Protein AF-0000000074110164 (afdb_homodimer)

InterPro domains:
  IPR001295 Dihydroorotate dehydrogenase, conserved site [PS00912] (297-317)
  IPR005720 Dihydroorotate dehydrogenase, catalytic [PF01180] (5-339)
  IPR013785 Aldolase-type TIM barrel [G3DSA:3.20.20.70] (11-340)
  IPR023359 Dihydroorotate dehydrogenase A, chain A, domain 2 [G3DSA:2.30.26.10] (53-265)
  IPR050074 Dihydroorotate dehydrogenase [PTHR48109] (4-338)

Secondary structure (DSSP, 8-state):
--EEETTEEESSSEEEPSSGGG-SHHHHHHHHH-TT-S-EEPPPB-SS-----TTTS-EEEBSSSSEEEE---S-SS-HHHHHHHHHHHHHH-TT----EEEEE--PPP-TTS-HHHHHHHHHHHHHHHHHHHTT---SSTTSPB-EEEEEE---TTSTTS--GGGSGGGGHHHHHHHHHHHHH-TT-EEEEEEPPP-SHHHHHHHHHHHHHT--SSS--S--EEEE---EEEE--BGGGB----PPPSSTT--BSSTTS-EEEEEGGGHHHHHHHHHHHHHHHHH-S-HHHHT-EEEEES---SHHHHHHHHHHT-SEEEESHHHHHH-TTHHHHHTTT-/--EEETTEEESSSEEEPSSGGG-SHHHHHHHHH-TT-SBEEPPPB-SS-----TTTS-EEEBSSSSEEEE---S-SS-HHHHHHHHHHHHHH-TT----EEEEE--PPP-TTS-HHHHHHHHHHHHHHHHHHHTT---SSTTSPB-EEEEEE---TTSTTS--GGGSGGGGHHHHHHHHHHHHH-TT-EEEEEEPPP-SHHHHHHHHHHHHHT--SSS--S--EEEE---EEEE--BGGGB----PPPSSTT--BSSTTS-EEEEEGGGHHHHHHHHHHHHHHHHH-S-HHHHT-EEEEES---SHHHHHHHHHHT-SEEEESHHHHHH-TTHHHHHTTT-

Foldseek 3Di:
DWFDQQQATFPFLEEADQDPQQAALVSVLVRLPDPLGRAYEHWAAFQQADPDDLLFWDKFAFPPFLKMWTRHDTHRDHLVRVLVSLLVSCVVPVPDLRAYEYHYEFDDQDPVRCRRLVRLLVNVVVVVVSCVVSVQQDPDSNHHHHYAYEYEQQRLNPPPDGRCLQPLVSCVSVQVSLLVVCVVGVSHAYAYEEAQDDDLVSLVSNLVSQVVQQDPDHARSHRAYEDHWFAWPDWDWPVGTDDDPRDAPDPPRTTRGNVRIGGMFAQVCLVSLLVVLLSQQVCQCPDPDVNSVRHFYEGETRLQFLVSQVSSVVSRHSHYHYYSNCVVPNSVCSVGNRPPD/DWFDQQQATFPFLEEADQDPQQAALVSVLVRLPDPLGRAYEHWAAFQQADPDDLQFWDKFAFPPFLKMWTRHDTHRDHLVRVLVSLLVSCVVPVPDLRAYEYEYEFDDQDPVRCRRLVRLLVNVVVVVVSCVVSVQQDPDSNHHHHYAYEYEQQRVNPPPDGRCLQPLVSCVSVQVSLLVVCVVGVSHAYAYEEAQDDDLVSLVSNLVSQVVQQDPDHARSHRAYEDHWFAWPDWDWPVGTDDDPRDAPDPPRTTRGNVRIGGMFAQVCLVSLLVVLLSQQVCQCPDPDVNSVRHFYEGETRLQFLVSQVSSVVSRHSHYHYYSNCVVPNSVCSVGNRPPD

Sequence (682 aa):
MVTSIRGLRFSVPLLNSSCPWASDLGNLRELYASPFTGGVTTRTATLGGFPDDSQIHQVAFSSASTTSLNSYGYSPYPLTQYLQWAKELISKDPSSIKPIIISITFDPPGVNGDETQRSLDLLLQSIQALRQELGDICTDTNDPVRIAVEINTSCPNIIDEPPPAYEPAAMRPLLAVIARYVTNDPSLVVGLKLPPYIHSKQFTDLIEELARHSPSDGLHPIAFLTCTNTLGSSVLFQDQIIPSSFGKPSEDFDFAVPTVYGGLAGDAIHPLSLGNVHRFSSLLKAHSDIKLRNIAVIGVGGVTSNEAALRMIRAGATLVECATVIGAKGVGVFEELSKGFMVTSIRGLRFSVPLLNSSCPWASDLGNLRELYASPFTGGVTTRTATLGGFPDDSQIHQVAFSSASTTSLNSYGYSPYPLTQYLQWAKELISKDPSSIKPIIISITFDPPGVNGDETQRSLDLLLQSIQALRQELGDICTDTNDPVRIAVEINTSCPNIIDEPPPAYEPAAMRPLLAVIARYVTNDPSLVVGLKLPPYIHSKQFTDLIEELARHSPSDGLHPIAFLTCTNTLGSSVLFQDQIIPSSFGKPSEDFDFAVPTVYGGLAGDAIHPLSLGNVHRFSSLLKAHSDIKLRNIAVIGVGGVTSNEAALRMIRAGATLVECATVIGAKGVGVFEELSKGF

Structure (mmCIF, N/CA/C/O backbone):
data_AF-0000000074110164-model_v1
#
loop_
_entity.id
_entity.type
_entity.pdbx_description
1 polymer 'Dihydroorotate oxidase'
#
loop_
_atom_site.group_PDB
_atom_site.id
_atom_site.type_symbol
_atom_site.label_atom_id
_atom_site.label_alt_id
_atom_site.label_comp_id
_atom_site.label_asym_id
_atom_site.label_entity_id
_atom_site.label_seq_id
_atom_site.pdbx_PDB_ins_code
_atom_site.Cartn_x
_atom_site.Cartn_y
_atom_site.Cartn_z
_atom_site.occupancy
_atom_site.B_iso_or_equiv
_atom_site.auth_seq_id
_atom_site.auth_comp_id
_atom_site.auth_asym_id
_atom_site.auth_atom_id
_atom_site.pdbx_PDB_model_num
ATOM 1 N N . MET A 1 1 ? 14.398 22.281 21.234 1 58.75 1 MET A N 1
ATOM 2 C CA . MET A 1 1 ? 14.531 23.234 20.125 1 58.75 1 MET A CA 1
ATOM 3 C C . MET A 1 1 ? 13.203 23.391 19.391 1 58.75 1 MET A C 1
ATOM 5 O O . MET A 1 1 ? 12.461 22.422 19.219 1 58.75 1 MET A O 1
ATOM 9 N N . VAL A 1 2 ? 12.797 24.609 19.156 1 76.19 2 VAL A N 1
ATOM 10 C CA . VAL A 1 2 ? 11.555 24.984 18.5 1 76.19 2 VAL A CA 1
ATOM 11 C C . VAL A 1 2 ? 11.625 24.625 17.016 1 76.19 2 VAL A C 1
ATOM 13 O O . VAL A 1 2 ? 12.617 24.906 16.344 1 76.19 2 VAL A O 1
ATOM 16 N N . THR A 1 3 ? 10.68 23.766 16.578 1 92.94 3 THR A N 1
ATOM 17 C CA . THR A 1 3 ? 10.547 23.422 15.164 1 92.94 3 THR A CA 1
ATOM 18 C C . THR A 1 3 ? 9.547 24.344 14.477 1 92.94 3 THR A C 1
ATOM 20 O O . THR A 1 3 ? 8.5 24.672 15.039 1 92.94 3 THR A O 1
ATOM 23 N N . SER A 1 4 ? 9.898 24.828 13.328 1 96.38 4 SER A N 1
ATOM 24 C CA . SER A 1 4 ? 9.023 25.781 12.664 1 96.38 4 SER A CA 1
ATOM 25 C C . SER A 1 4 ? 8.766 25.391 11.211 1 96.38 4 SER A C 1
ATOM 27 O O . SER A 1 4 ? 9.602 24.734 10.586 1 96.38 4 SER A O 1
ATOM 29 N N . ILE A 1 5 ? 7.625 25.656 10.688 1 97.06 5 ILE A N 1
ATOM 30 C CA . ILE A 1 5 ? 7.25 25.688 9.281 1 97.06 5 ILE A CA 1
ATOM 31 C C . ILE A 1 5 ? 6.684 27.062 8.93 1 97.06 5 ILE A C 1
ATOM 33 O O . ILE A 1 5 ? 5.559 27.391 9.312 1 97.06 5 ILE A O 1
ATOM 37 N N . ARG A 1 6 ? 7.52 27.828 8.227 1 94.75 6 ARG A N 1
ATOM 38 C CA . ARG A 1 6 ? 7.195 29.219 8.008 1 94.75 6 ARG A CA 1
ATOM 39 C C . ARG A 1 6 ? 6.844 29.922 9.32 1 94.75 6 ARG A C 1
ATOM 41 O O . ARG A 1 6 ? 7.629 29.891 10.273 1 94.75 6 ARG A O 1
ATOM 48 N N . GLY A 1 7 ? 5.809 30.562 9.469 1 95 7 GLY A N 1
ATOM 49 C CA . GLY A 1 7 ? 5.453 31.328 10.656 1 95 7 GLY A CA 1
ATOM 50 C C . GLY A 1 7 ? 4.922 30.453 11.789 1 95 7 GLY A C 1
ATOM 51 O O . GLY A 1 7 ? 4.734 30.938 12.906 1 95 7 GLY A O 1
ATOM 52 N N . LEU A 1 8 ? 4.688 29.188 11.578 1 97.5 8 LEU A N 1
ATOM 53 C CA . LEU A 1 8 ? 4.238 28.266 12.625 1 97.5 8 LEU A CA 1
ATOM 54 C C . LEU A 1 8 ? 5.398 27.859 13.531 1 97.5 8 LEU A C 1
ATOM 56 O O . LEU A 1 8 ? 6.488 27.547 13.047 1 97.5 8 LEU A O 1
ATOM 60 N N . ARG A 1 9 ? 5.168 27.859 14.836 1 97.25 9 ARG A N 1
ATOM 61 C CA . ARG A 1 9 ? 6.164 27.453 15.82 1 97.25 9 ARG A CA 1
ATOM 62 C C . ARG A 1 9 ? 5.625 26.344 16.719 1 97.25 9 ARG A C 1
ATOM 64 O O . ARG A 1 9 ? 4.547 26.484 17.297 1 97.25 9 ARG A O 1
ATOM 71 N N . PHE A 1 10 ? 6.375 25.266 16.812 1 97.5 10 PHE A N 1
ATOM 72 C CA . PHE A 1 10 ? 5.965 24.094 17.578 1 97.5 10 PHE A CA 1
ATOM 73 C C . PHE A 1 10 ? 6.906 23.875 18.75 1 97.5 10 PHE A C 1
ATOM 75 O O . PHE A 1 10 ? 8.109 23.688 18.562 1 97.5 10 PHE A O 1
ATOM 82 N N . SER A 1 11 ? 6.387 23.844 19.969 1 96.12 11 SER A N 1
ATOM 83 C CA . SER A 1 11 ? 7.195 23.625 21.172 1 96.12 11 SER A CA 1
ATOM 84 C C . SER A 1 11 ? 7.828 22.234 21.172 1 96.12 11 SER A C 1
ATOM 86 O O . SER A 1 11 ? 8.914 22.047 21.734 1 96.12 11 SER A O 1
ATOM 88 N N . VAL A 1 12 ? 7.086 21.297 20.688 1 97 12 VAL A N 1
ATOM 89 C CA . VAL A 1 12 ? 7.551 19.938 20.438 1 97 12 VAL A CA 1
ATOM 90 C C . VAL A 1 12 ? 7.133 19.5 19.031 1 97 12 VAL A C 1
ATOM 92 O O . VAL A 1 12 ? 6.043 19.844 18.562 1 97 12 VAL A O 1
ATOM 95 N N . PRO A 1 13 ? 7.941 18.781 18.297 1 98.06 13 PRO A N 1
ATOM 96 C CA . PRO A 1 13 ? 7.621 18.406 16.922 1 98.06 13 PRO A CA 1
ATOM 97 C C . PRO A 1 13 ? 6.652 17.234 16.844 1 98.06 13 PRO A C 1
ATOM 99 O O . PRO A 1 13 ? 6.863 16.297 16.062 1 98.06 13 PRO A O 1
ATOM 102 N N . LEU A 1 14 ? 5.656 17.312 17.641 1 98.44 14 LEU A N 1
ATOM 103 C CA . LEU A 1 14 ? 4.711 16.203 17.766 1 98.44 14 LEU A CA 1
ATOM 104 C C . LEU A 1 14 ? 3.283 16.734 17.906 1 98.44 14 LEU A C 1
ATOM 106 O O . LEU A 1 14 ? 3.029 17.641 18.688 1 98.44 14 LEU A O 1
ATOM 110 N N . LEU A 1 15 ? 2.406 16.234 17.125 1 98.56 15 LEU A N 1
ATOM 111 C CA . LEU A 1 15 ? 0.987 16.562 17.25 1 98.56 15 LEU A CA 1
ATOM 112 C C . LEU A 1 15 ? 0.128 15.445 16.656 1 98.56 15 LEU A C 1
ATOM 114 O O . LEU A 1 15 ? 0.653 14.438 16.172 1 98.56 15 LEU A O 1
ATOM 118 N N . ASN A 1 16 ? -1.22 15.531 16.828 1 98.88 16 ASN A N 1
ATOM 119 C CA . ASN A 1 16 ? -2.135 14.57 16.234 1 98.88 16 ASN A CA 1
ATOM 120 C C . ASN A 1 16 ? -2.303 14.828 14.734 1 98.88 16 ASN A C 1
ATOM 122 O O . ASN A 1 16 ? -2.186 15.969 14.273 1 98.88 16 ASN A O 1
ATOM 126 N N . SER A 1 17 ? -2.529 13.734 13.961 1 98.69 17 SER A N 1
ATOM 127 C CA . SER A 1 17 ? -2.99 13.875 12.578 1 98.69 17 SER A CA 1
ATOM 128 C C . SER A 1 17 ? -4.5 14.086 12.523 1 98.69 17 SER A C 1
ATOM 130 O O . SER A 1 17 ? -5.191 13.945 13.531 1 98.69 17 SER A O 1
ATOM 132 N N . SER A 1 18 ? -4.977 14.531 11.367 1 98.12 18 SER A N 1
ATOM 133 C CA . SER A 1 18 ? -6.418 14.484 11.156 1 98.12 18 SER A CA 1
ATOM 134 C C . SER A 1 18 ? -6.969 13.086 11.391 1 98.12 18 SER A C 1
ATOM 136 O O . SER A 1 18 ? -6.539 12.125 10.742 1 98.12 18 SER A O 1
ATOM 138 N N . CYS A 1 19 ? -7.906 12.953 12.336 1 97.56 19 CYS A N 1
ATOM 139 C CA . CYS A 1 19 ? -8.406 11.633 12.695 1 97.56 19 CYS A CA 1
ATOM 140 C C . CYS A 1 19 ? -9.695 11.742 13.508 1 97.56 19 CYS A C 1
ATOM 142 O O . CYS A 1 19 ? -10.07 12.828 13.945 1 97.56 19 CYS A O 1
ATOM 144 N N . PRO A 1 20 ? -10.383 10.609 13.727 1 95.62 20 PRO A N 1
ATOM 145 C CA . PRO A 1 20 ? -11.648 10.633 14.461 1 95.62 20 PRO A CA 1
ATOM 146 C C . PRO A 1 20 ? -11.477 11 15.93 1 95.62 20 PRO A C 1
ATOM 148 O O . PRO A 1 20 ? -12.438 11.406 16.594 1 95.62 20 PRO A O 1
ATOM 151 N N . TRP A 1 21 ? -10.297 10.969 16.453 1 97.56 21 TRP A N 1
ATOM 152 C CA . TRP A 1 21 ? -10.055 11.258 17.859 1 97.56 21 TRP A CA 1
ATOM 153 C C . TRP A 1 21 ? -9.625 12.711 18.047 1 97.56 21 TRP A C 1
ATOM 155 O O . TRP A 1 21 ? -9.117 13.078 19.109 1 97.56 21 TRP A O 1
ATOM 165 N N . ALA A 1 22 ? -9.781 13.469 17.062 1 98 22 ALA A N 1
ATOM 166 C CA . ALA A 1 22 ? -9.648 14.922 17.047 1 98 22 ALA A CA 1
ATOM 167 C C . ALA A 1 22 ? -10.852 15.562 16.359 1 98 22 ALA A C 1
ATOM 169 O O . ALA A 1 22 ? -10.688 16.469 15.531 1 98 22 ALA A O 1
ATOM 170 N N . SER A 1 23 ? -12.008 15.141 16.641 1 97.12 23 SER A N 1
ATOM 171 C CA . SER A 1 23 ? -13.172 15.422 15.805 1 97.12 23 SER A CA 1
ATOM 172 C C . SER A 1 23 ? -14.039 16.516 16.422 1 97.12 23 SER A C 1
ATOM 174 O O . SER A 1 23 ? -14.688 17.281 15.703 1 97.12 23 SER A O 1
ATOM 176 N N . ASP A 1 24 ? -14.141 16.578 17.734 1 98.06 24 ASP A N 1
ATOM 177 C CA . ASP A 1 24 ? -15.047 17.531 18.359 1 98.06 24 ASP A CA 1
ATOM 178 C C . ASP A 1 24 ? -14.297 18.438 19.344 1 98.06 24 ASP A C 1
ATOM 180 O O . ASP A 1 24 ? -13.086 18.312 19.5 1 98.06 24 ASP A O 1
ATOM 184 N N . LEU A 1 25 ? -15.039 19.344 19.906 1 98.38 25 LEU A N 1
ATOM 185 C CA . LEU A 1 25 ? -14.422 20.344 20.781 1 98.38 25 LEU A CA 1
ATOM 186 C C . LEU A 1 25 ? -13.719 19.688 21.953 1 98.38 25 LEU A C 1
ATOM 188 O O . LEU A 1 25 ? -12.648 20.125 22.375 1 98.38 25 LEU A O 1
ATOM 192 N N . GLY A 1 26 ? -14.367 18.688 22.531 1 98.31 26 GLY A N 1
ATOM 193 C CA . GLY A 1 26 ? -13.75 17.969 23.641 1 98.31 26 GLY A CA 1
ATOM 194 C C . GLY A 1 26 ? -12.398 17.375 23.281 1 98.31 26 GLY A C 1
ATOM 195 O O . GLY A 1 26 ? -11.43 17.547 24.031 1 98.31 26 GLY A O 1
ATOM 196 N N . ASN A 1 27 ? -12.32 16.672 22.125 1 98.38 27 ASN A N 1
ATOM 197 C CA . ASN A 1 27 ? -11.055 16.156 21.625 1 98.38 27 ASN A CA 1
ATOM 198 C C . ASN A 1 27 ? -10.016 17.266 21.453 1 98.38 27 ASN A C 1
ATOM 200 O O . ASN A 1 27 ? -8.883 17.125 21.938 1 98.38 27 ASN A O 1
ATOM 204 N N . LEU A 1 28 ? -10.422 18.312 20.797 1 98.69 28 LEU A N 1
ATOM 205 C CA . LEU A 1 28 ? -9.5 19.391 20.453 1 98.69 28 LEU A CA 1
ATOM 206 C C . LEU A 1 28 ? -9 20.109 21.688 1 98.69 28 LEU A C 1
ATOM 208 O O . LEU A 1 28 ? -7.824 20.469 21.781 1 98.69 28 LEU A O 1
ATOM 212 N N . ARG A 1 29 ? -9.883 20.297 22.641 1 98.31 29 ARG A N 1
ATOM 213 C CA . ARG A 1 29 ? -9.5 20.953 23.891 1 98.31 29 ARG A CA 1
ATOM 214 C C . ARG A 1 29 ? -8.453 20.141 24.641 1 98.31 29 ARG A C 1
ATOM 216 O O . ARG A 1 29 ? -7.473 20.688 25.156 1 98.31 29 ARG A O 1
ATOM 223 N N . GLU A 1 30 ? -8.672 18.859 24.719 1 98.56 30 GLU A N 1
ATOM 224 C CA . GLU A 1 30 ? -7.723 17.984 25.406 1 98.56 30 GLU A CA 1
ATOM 225 C C . GLU A 1 30 ? -6.363 17.984 24.703 1 98.56 30 GLU A C 1
ATOM 227 O O . GLU A 1 30 ? -5.324 18.094 25.359 1 98.56 30 GLU A O 1
ATOM 232 N N . LEU A 1 31 ? -6.367 17.875 23.406 1 98.69 31 LEU A N 1
ATOM 233 C CA . LEU A 1 31 ? -5.137 17.891 22.609 1 98.69 31 LEU A CA 1
ATOM 234 C C . LEU A 1 31 ? -4.418 19.234 22.75 1 98.69 31 LEU A C 1
ATOM 236 O O . LEU A 1 31 ? -3.199 19.266 22.938 1 98.69 31 LEU A O 1
ATOM 240 N N . TYR A 1 32 ? -5.164 20.312 22.703 1 98.31 32 TYR A N 1
ATOM 241 C CA . TYR A 1 32 ? -4.602 21.656 22.766 1 98.31 32 TYR A CA 1
ATOM 242 C C . TYR A 1 32 ? -4.016 21.938 24.156 1 98.31 32 TYR A C 1
ATOM 244 O O . TYR A 1 32 ? -3.002 22.625 24.281 1 98.31 32 TYR A O 1
ATOM 252 N N . ALA A 1 33 ? -4.598 21.359 25.172 1 97.44 33 ALA A N 1
ATOM 253 C CA . ALA A 1 33 ? -4.176 21.609 26.547 1 97.44 33 ALA A CA 1
ATOM 254 C C . ALA A 1 33 ? -2.938 20.781 26.891 1 97.44 33 ALA A C 1
ATOM 256 O O . ALA A 1 33 ? -2.238 21.094 27.859 1 97.44 33 ALA A O 1
ATOM 257 N N . SER A 1 34 ? -2.66 19.766 26.156 1 97.75 34 SER A N 1
ATOM 258 C CA . SER A 1 34 ? -1.542 18.875 26.484 1 97.75 34 SER A CA 1
ATOM 259 C C . SER A 1 34 ? -0.206 19.594 26.312 1 97.75 34 SER A C 1
ATOM 261 O O . SER A 1 34 ? 0.065 20.156 25.25 1 97.75 34 SER A O 1
ATOM 263 N N . PRO A 1 35 ? 0.705 19.516 27.281 1 96.56 35 PRO A N 1
ATOM 264 C CA . PRO A 1 35 ? 2.027 20.125 27.125 1 96.56 35 PRO A CA 1
ATOM 265 C C . PRO A 1 35 ? 2.951 19.297 26.219 1 96.56 35 PRO A C 1
ATOM 267 O O . PRO A 1 35 ? 4.055 19.75 25.891 1 96.56 35 PRO A O 1
ATOM 270 N N . PHE A 1 36 ? 2.459 18.141 25.844 1 97.75 36 PHE A N 1
ATOM 271 C CA . PHE A 1 36 ? 3.297 17.219 25.078 1 97.75 36 PHE A CA 1
ATOM 272 C C . PHE A 1 36 ? 2.961 17.297 23.594 1 97.75 36 PHE A C 1
ATOM 274 O O . PHE A 1 36 ? 3.555 16.578 22.781 1 97.75 36 PHE A O 1
ATOM 281 N N . THR A 1 37 ? 2.014 18.062 23.203 1 98.06 37 THR A N 1
ATOM 282 C CA . THR A 1 37 ? 1.722 18.344 21.797 1 98.06 37 THR A CA 1
ATOM 283 C C . THR A 1 37 ? 2.219 19.734 21.406 1 98.06 37 THR A C 1
ATOM 285 O O . THR A 1 37 ? 2.057 20.688 22.172 1 98.06 37 THR A O 1
ATOM 288 N N . GLY A 1 38 ? 2.826 19.797 20.266 1 98.06 38 GLY A N 1
ATOM 289 C CA . GLY A 1 38 ? 3.279 21.094 19.766 1 98.06 38 GLY A CA 1
ATOM 290 C C . GLY A 1 38 ? 2.209 21.844 19 1 98.06 38 GLY A C 1
ATOM 291 O O . GLY A 1 38 ? 2.338 23.047 18.766 1 98.06 38 GLY A O 1
ATOM 292 N N . GLY A 1 39 ? 1.162 21.25 18.641 1 98.31 39 GLY A N 1
ATOM 293 C CA . GLY A 1 39 ? 0.029 21.75 17.875 1 98.31 39 GLY A CA 1
ATOM 294 C C . GLY A 1 39 ? -1.129 20.766 17.812 1 98.31 39 GLY A C 1
ATOM 295 O O . GLY A 1 39 ? -1.084 19.719 18.438 1 98.31 39 GLY A O 1
ATOM 296 N N . VAL A 1 40 ? -2.146 21.141 17.125 1 98.75 40 VAL A N 1
ATOM 297 C CA . VAL A 1 40 ? -3.326 20.297 16.969 1 98.75 40 VAL A CA 1
ATOM 298 C C . VAL A 1 40 ? -3.795 20.328 15.516 1 98.75 40 VAL A C 1
ATOM 300 O O . VAL A 1 40 ? -3.814 21.391 14.891 1 98.75 40 VAL A O 1
ATOM 303 N N . THR A 1 41 ? -4.109 19.203 14.969 1 98.88 41 THR A N 1
ATOM 304 C CA . THR A 1 41 ? -4.742 19.094 13.656 1 98.88 41 THR A CA 1
ATOM 305 C C . THR A 1 41 ? -6.188 18.641 13.789 1 98.88 41 THR A C 1
ATOM 307 O O . THR A 1 41 ? -6.469 17.641 14.461 1 98.88 41 THR A O 1
ATOM 310 N N . THR A 1 42 ? -7.09 19.297 13.188 1 98.88 42 THR A N 1
ATOM 311 C CA . THR A 1 42 ? -8.5 18.938 13.266 1 98.88 42 THR A CA 1
ATOM 312 C C . THR A 1 42 ? -8.805 17.766 12.336 1 98.88 42 THR A C 1
ATOM 314 O O . THR A 1 42 ? -8.008 17.453 11.445 1 98.88 42 THR A O 1
ATOM 317 N N . ARG A 1 43 ? -9.938 17.094 12.594 1 98.12 43 ARG A N 1
ATOM 318 C CA . ARG A 1 43 ? -10.438 16.156 11.586 1 98.12 43 ARG A CA 1
ATOM 319 C C . ARG A 1 43 ? -10.812 16.891 10.305 1 98.12 43 ARG A C 1
ATOM 321 O O . ARG A 1 43 ? -11.195 18.062 10.344 1 98.12 43 ARG A O 1
ATOM 328 N N . THR A 1 44 ? -10.703 16.25 9.164 1 97.75 44 THR A N 1
ATOM 329 C CA . THR A 1 44 ? -10.922 16.891 7.875 1 97.75 44 THR A CA 1
ATOM 330 C C . THR A 1 44 ? -12.375 17.344 7.73 1 97.75 44 THR A C 1
ATOM 332 O O . THR A 1 44 ? -13.297 16.531 7.867 1 97.75 44 THR A O 1
ATOM 335 N N . ALA A 1 45 ? -12.547 18.609 7.484 1 97.81 45 ALA A N 1
ATOM 336 C CA . ALA A 1 45 ? -13.875 19.203 7.371 1 97.81 45 ALA A CA 1
ATOM 337 C C . ALA A 1 45 ? -14.219 19.5 5.918 1 97.81 45 ALA A C 1
ATOM 339 O O . ALA A 1 45 ? -13.336 19.797 5.109 1 97.81 45 ALA A O 1
ATOM 340 N N . THR A 1 46 ? -15.484 19.438 5.648 1 96.06 46 THR A N 1
ATOM 341 C CA . THR A 1 46 ? -16.062 19.953 4.414 1 96.06 46 THR A CA 1
ATOM 342 C C . THR A 1 46 ? -16.938 21.188 4.695 1 96.06 46 THR A C 1
ATOM 344 O O . THR A 1 46 ? -17.125 21.562 5.855 1 96.06 46 THR A O 1
ATOM 347 N N . LEU A 1 47 ? -17.391 21.812 3.639 1 95.88 47 LEU A N 1
ATOM 348 C CA . LEU A 1 47 ? -18.25 22.984 3.809 1 95.88 47 LEU A CA 1
ATOM 349 C C . LEU A 1 47 ? -19.516 22.625 4.59 1 95.88 47 LEU A C 1
ATOM 351 O O . LEU A 1 47 ? -19.922 23.359 5.48 1 95.88 47 LEU A O 1
ATOM 355 N N . GLY A 1 48 ? -20.078 21.453 4.328 1 95.25 48 GLY A N 1
ATOM 356 C CA . GLY A 1 48 ? -21.375 21.109 4.879 1 95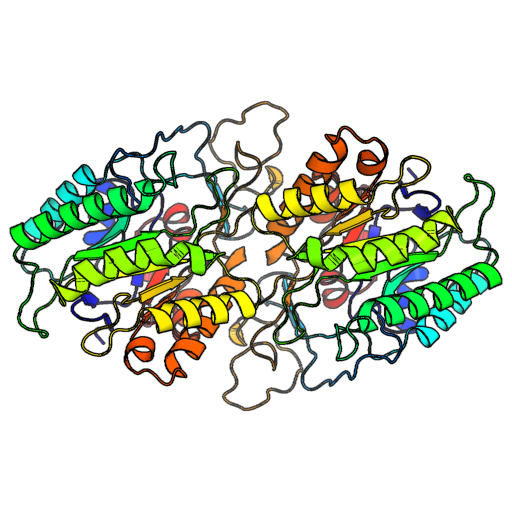.25 48 GLY A CA 1
ATOM 357 C C . GLY A 1 48 ? -21.328 19.984 5.883 1 95.25 48 GLY A C 1
ATOM 358 O O . GLY A 1 48 ? -22.359 19.594 6.453 1 95.25 48 GLY A O 1
ATOM 359 N N . GLY A 1 49 ? -20.188 19.469 6.152 1 95.31 49 GLY A N 1
ATOM 360 C CA . GLY A 1 49 ? -20.094 18.266 6.969 1 95.31 49 GLY A CA 1
ATOM 361 C C . GLY A 1 49 ? -20.281 16.984 6.18 1 95.31 49 GLY A C 1
ATOM 362 O O . GLY A 1 49 ? -20.859 17 5.09 1 95.31 49 GLY A O 1
ATOM 363 N N . PHE A 1 50 ? -19.766 15.898 6.703 1 94.19 50 PHE A N 1
ATOM 364 C CA . PHE A 1 50 ? -19.922 14.562 6.129 1 94.19 50 PHE A CA 1
ATOM 365 C C . PHE A 1 50 ? -21.062 13.812 6.797 1 94.19 50 PHE A C 1
ATOM 367 O O . PHE A 1 50 ? -21.234 13.891 8.016 1 94.19 50 PHE A O 1
ATOM 374 N N . PRO A 1 51 ? -21.938 13.148 6.008 1 93.56 51 PRO A N 1
ATOM 375 C CA . PRO A 1 51 ? -23.031 12.375 6.598 1 93.56 51 PRO A CA 1
ATOM 376 C C . PRO A 1 51 ? -22.547 11.125 7.32 1 93.56 51 PRO A C 1
ATOM 378 O O . PRO A 1 51 ? -22.766 10.008 6.84 1 93.56 51 PRO A O 1
ATOM 381 N N . ASP A 1 52 ? -22 11.273 8.438 1 92.5 52 ASP A N 1
ATOM 382 C CA . ASP A 1 52 ? -21.453 10.195 9.25 1 92.5 52 ASP A CA 1
ATOM 383 C C . ASP A 1 52 ? -22.547 9.25 9.727 1 92.5 52 ASP A C 1
ATOM 385 O O . ASP A 1 52 ? -23.625 9.695 10.141 1 92.5 52 ASP A O 1
ATOM 389 N N . ASP A 1 53 ? -22.359 7.992 9.508 1 92.44 53 ASP A N 1
ATOM 390 C CA . ASP A 1 53 ? -23.25 6.91 9.922 1 92.44 53 ASP A CA 1
ATOM 391 C C . ASP A 1 53 ? -22.516 5.91 10.812 1 92.44 53 ASP A C 1
ATOM 393 O O . ASP A 1 53 ? -21.656 5.152 10.328 1 92.44 53 ASP A O 1
ATOM 397 N N . SER A 1 54 ? -22.859 5.867 12.078 1 89.06 54 SER A N 1
ATOM 398 C CA . SER A 1 54 ? -22.156 5.047 13.062 1 89.06 54 SER A CA 1
ATOM 399 C C . SER A 1 54 ? -22.234 3.568 12.703 1 89.06 54 SER A C 1
ATOM 401 O O . SER A 1 54 ? -21.438 2.764 13.195 1 89.06 54 SER A O 1
ATOM 403 N N . GLN A 1 55 ? -23.172 3.18 11.875 1 90.5 55 GLN A N 1
ATOM 404 C CA . GLN A 1 55 ? -23.312 1.787 11.461 1 90.5 55 GLN A CA 1
ATOM 405 C C . GLN A 1 55 ? -22.297 1.443 10.367 1 90.5 55 GLN A C 1
ATOM 407 O O . GLN A 1 55 ? -22.047 0.267 10.102 1 90.5 55 GLN A O 1
ATOM 412 N N . ILE A 1 56 ? -21.75 2.416 9.719 1 91.88 56 ILE A N 1
ATOM 413 C CA . ILE A 1 56 ? -20.844 2.221 8.586 1 91.88 56 ILE A CA 1
ATOM 414 C C . ILE A 1 56 ? -19.438 2.688 8.961 1 91.88 56 ILE A C 1
ATOM 416 O O . ILE A 1 56 ? -18.453 2.016 8.648 1 91.88 56 ILE A O 1
ATOM 420 N N . HIS A 1 57 ? -19.375 3.848 9.594 1 92.88 57 HIS A N 1
ATOM 421 C CA . HIS A 1 57 ? -18.109 4.52 9.875 1 92.88 57 HIS A CA 1
ATOM 422 C C . HIS A 1 57 ? -17.578 4.117 11.242 1 92.88 57 HIS A C 1
ATOM 424 O O . HIS A 1 57 ? -17.953 4.707 12.266 1 92.88 57 HIS A O 1
ATOM 430 N N . GLN A 1 58 ? -16.641 3.105 11.211 1 93.19 58 GLN A N 1
ATOM 431 C CA . GLN A 1 58 ? -16.125 2.447 12.406 1 93.19 58 GLN A CA 1
ATOM 432 C C . GLN A 1 58 ? -14.609 2.254 12.328 1 93.19 58 GLN A C 1
ATOM 434 O O . GLN A 1 58 ? -13.984 2.629 11.336 1 93.19 58 GLN A O 1
ATOM 439 N N . VAL A 1 59 ? -14.094 1.787 13.445 1 95.44 59 VAL A N 1
ATOM 440 C CA . VAL A 1 59 ? -12.68 1.432 13.531 1 95.44 59 VAL A CA 1
ATOM 441 C C . VAL A 1 59 ? -12.523 0.112 14.281 1 95.44 59 VAL A C 1
ATOM 443 O O . VAL A 1 59 ? -13.297 -0.188 15.195 1 95.44 59 VAL A O 1
ATOM 446 N N . ALA A 1 60 ? -11.688 -0.702 13.812 1 96.44 60 ALA A N 1
ATOM 447 C CA . ALA A 1 60 ? -11.281 -1.925 14.492 1 96.44 60 ALA A CA 1
ATOM 448 C C . ALA A 1 60 ? -9.789 -1.9 14.812 1 96.44 60 ALA A C 1
ATOM 450 O O . ALA A 1 60 ? -8.984 -1.412 14.016 1 96.44 60 ALA A O 1
ATOM 451 N N . PHE A 1 61 ? -9.43 -2.377 15.961 1 97.44 61 PHE A N 1
ATOM 452 C CA . PHE A 1 61 ? -8.039 -2.488 16.375 1 97.44 61 PHE A CA 1
ATOM 453 C C . PHE A 1 61 ? -7.578 -3.941 16.359 1 97.44 61 PHE A C 1
ATOM 455 O O . PHE A 1 61 ? -8.289 -4.824 16.844 1 97.44 61 PHE A O 1
ATOM 462 N N . SER A 1 62 ? -6.469 -4.168 15.781 1 97.25 62 SER A N 1
ATOM 463 C CA . SER A 1 62 ? -5.895 -5.512 15.727 1 97.25 62 SER A CA 1
ATOM 464 C C . SER A 1 62 ? -5.551 -6.023 17.125 1 97.25 62 SER A C 1
ATOM 466 O O . SER A 1 62 ? -5.133 -5.25 17.984 1 97.25 62 SER A O 1
ATOM 468 N N . SER A 1 63 ? -5.652 -7.359 17.312 1 96.44 63 SER A N 1
ATOM 469 C CA . SER A 1 63 ? -5.281 -7.992 18.578 1 96.44 63 SER A CA 1
ATOM 470 C C . SER A 1 63 ? -3.783 -8.266 18.641 1 96.44 63 SER A C 1
ATOM 472 O O . SER A 1 63 ? -3.242 -8.539 19.703 1 96.44 63 SER A O 1
ATOM 474 N N . ALA A 1 64 ? -3.096 -8.109 17.516 1 95.44 64 ALA A N 1
ATOM 475 C CA . ALA A 1 64 ? -1.712 -8.562 17.422 1 95.44 64 ALA A CA 1
ATOM 476 C C . ALA A 1 64 ? -0.739 -7.398 17.547 1 95.44 64 ALA A C 1
ATOM 478 O O . ALA A 1 64 ? 0.44 -7.594 17.859 1 95.44 64 ALA A O 1
ATOM 479 N N . SER A 1 65 ? -1.123 -6.238 17.266 1 96.69 65 SER A N 1
ATOM 480 C CA . SER A 1 65 ? -0.289 -5.043 17.281 1 96.69 65 SER A CA 1
ATOM 481 C C . SER A 1 65 ? -1.139 -3.777 17.359 1 96.69 65 SER A C 1
ATOM 483 O O . SER A 1 65 ? -2.367 -3.844 17.281 1 96.69 65 SER A O 1
ATOM 485 N N . THR A 1 66 ? -0.495 -2.625 17.547 1 97.62 66 THR A N 1
ATOM 486 C CA . THR A 1 66 ? -1.222 -1.36 17.516 1 97.62 66 THR A CA 1
ATOM 487 C C . THR A 1 66 ? -1.518 -0.934 16.078 1 97.62 66 THR A C 1
ATOM 489 O O . THR A 1 66 ? -0.991 0.076 15.609 1 97.62 66 THR A O 1
ATOM 492 N N . THR A 1 67 ? -2.273 -1.748 15.414 1 98.31 67 THR A N 1
ATOM 493 C CA . THR A 1 67 ? -2.766 -1.576 14.047 1 98.31 67 THR A CA 1
ATOM 494 C C . THR A 1 67 ? -4.277 -1.376 14.039 1 98.31 67 THR A C 1
ATOM 496 O O . THR A 1 67 ? -4.992 -1.984 14.836 1 98.31 67 THR A O 1
ATOM 499 N N . SER A 1 68 ? -4.734 -0.49 13.234 1 97.75 68 SER A N 1
ATOM 500 C CA . SER A 1 68 ? -6.172 -0.273 13.117 1 97.75 68 SER A CA 1
ATOM 501 C C . SER A 1 68 ? -6.633 -0.345 11.664 1 97.75 68 SER A C 1
ATOM 503 O O . SER A 1 68 ? -5.828 -0.183 10.75 1 97.75 68 SER A O 1
ATOM 505 N N . LEU A 1 69 ? -7.828 -0.719 11.477 1 96.94 69 LEU A N 1
ATOM 506 C CA . LEU A 1 69 ? -8.562 -0.619 10.219 1 96.94 69 LEU A CA 1
ATOM 507 C C . LEU A 1 69 ? -9.812 0.238 10.383 1 96.94 69 LEU A C 1
ATOM 509 O O . LEU A 1 69 ? -10.602 0.014 11.297 1 96.94 69 LEU A O 1
ATOM 513 N N . ASN A 1 70 ? -9.961 1.229 9.469 1 95 70 ASN A N 1
ATOM 514 C CA . ASN A 1 70 ? -11.133 2.086 9.656 1 95 70 ASN A CA 1
ATOM 515 C C . ASN A 1 70 ? -11.906 2.271 8.359 1 95 70 ASN A C 1
ATOM 517 O O . ASN A 1 70 ? -11.352 2.119 7.27 1 95 70 ASN A O 1
ATOM 521 N N . SER A 1 71 ? -13.188 2.545 8.5 1 93.75 71 SER A N 1
ATOM 522 C CA . SER A 1 71 ? -14.055 2.891 7.383 1 93.75 71 SER A CA 1
ATOM 523 C C . SER A 1 71 ? -14.633 4.293 7.543 1 93.75 71 SER A C 1
ATOM 525 O O . SER A 1 71 ? -15.734 4.578 7.066 1 93.75 71 SER A O 1
ATOM 527 N N . TYR A 1 72 ? -13.898 5.145 8.172 1 92.56 72 TYR A N 1
ATOM 528 C CA . TYR A 1 72 ? -14.359 6.504 8.438 1 92.56 72 TYR A CA 1
ATOM 529 C C . TYR A 1 72 ? -14.383 7.336 7.16 1 92.56 72 TYR A C 1
ATOM 531 O O . TYR A 1 72 ? -13.625 7.062 6.223 1 92.56 72 TYR A O 1
ATOM 539 N N . GLY A 1 73 ? -15.281 8.273 7.188 1 91.44 73 GLY A N 1
ATOM 540 C CA . GLY A 1 73 ? -15.234 9.391 6.25 1 91.44 73 GLY A CA 1
ATOM 541 C C . GLY A 1 73 ? -14.664 10.656 6.859 1 91.44 73 GLY A C 1
ATOM 542 O O . GLY A 1 73 ? -13.742 10.602 7.672 1 91.44 73 GLY A O 1
ATOM 543 N N . TYR A 1 74 ? -15.133 11.766 6.367 1 94.19 74 TYR A N 1
ATOM 544 C CA . TYR A 1 74 ? -14.703 13.062 6.891 1 94.19 74 TYR A CA 1
ATOM 545 C C . TYR A 1 74 ? -15.5 13.43 8.141 1 94.19 74 TYR A C 1
ATOM 547 O O . TYR A 1 74 ? -16.266 12.617 8.656 1 94.19 74 TYR A O 1
ATOM 555 N N . SER A 1 75 ? -15.203 14.562 8.703 1 96.69 75 SER A N 1
ATOM 556 C CA . SER A 1 75 ? -15.867 15.008 9.93 1 96.69 75 SER A CA 1
ATOM 557 C C . SER A 1 75 ? -17.344 15.281 9.688 1 96.69 75 SER A C 1
ATOM 559 O O . SER A 1 75 ? -17.719 15.867 8.664 1 96.69 75 SER A O 1
ATOM 561 N N . PRO A 1 76 ? -18.219 14.844 10.617 1 96.69 76 PRO A N 1
ATOM 562 C CA . PRO A 1 76 ? -19.625 15.227 10.508 1 96.69 76 PRO A CA 1
ATOM 563 C C . PRO A 1 76 ? -19.859 16.719 10.734 1 96.69 76 PRO A C 1
ATOM 565 O O . PRO A 1 76 ? -20.922 17.25 10.398 1 96.69 76 PRO A O 1
ATOM 568 N N . TYR A 1 77 ? -18.922 17.391 11.336 1 98.31 77 TYR A N 1
ATOM 569 C CA . TYR A 1 77 ? -19.047 18.828 11.609 1 98.31 77 TYR A CA 1
ATOM 570 C C . TYR A 1 77 ? -18.562 19.656 10.43 1 98.31 77 TYR A C 1
ATOM 572 O O . TYR A 1 77 ? -17.516 19.375 9.844 1 98.31 77 TYR A O 1
ATOM 580 N N . PRO A 1 78 ? -19.344 20.656 10.047 1 98.25 78 PRO A N 1
ATOM 581 C CA . PRO A 1 78 ? -18.906 21.531 8.961 1 98.25 78 PRO A CA 1
ATOM 582 C C . PRO A 1 78 ? -17.719 22.406 9.352 1 98.25 78 PRO A C 1
ATOM 584 O O . PRO A 1 78 ? -17.438 22.594 10.547 1 98.25 78 PRO A O 1
ATOM 587 N N . LEU A 1 79 ? -17.031 23.031 8.383 1 98.75 79 LEU A N 1
ATOM 588 C CA . LEU A 1 79 ? -15.867 23.875 8.625 1 98.75 79 LEU A CA 1
ATOM 589 C C . LEU A 1 79 ? -16.203 25 9.602 1 98.75 79 LEU A C 1
ATOM 591 O O . LEU A 1 79 ? -15.406 25.328 10.484 1 98.75 79 LEU A O 1
ATOM 595 N N . THR A 1 80 ? -17.391 25.578 9.477 1 98.75 80 THR A N 1
ATOM 596 C CA . THR A 1 80 ? -17.781 26.703 10.312 1 98.75 80 THR A CA 1
ATOM 597 C C . THR A 1 80 ? -17.672 26.344 11.789 1 98.75 80 THR A C 1
ATOM 599 O O . THR A 1 80 ? -17.297 27.188 12.617 1 98.75 80 THR A O 1
ATOM 602 N N . GLN A 1 81 ? -17.984 25.125 12.102 1 98.81 81 GLN A N 1
ATOM 603 C CA . GLN A 1 81 ? -17.906 24.672 13.492 1 98.81 81 GLN A CA 1
ATOM 604 C C . GLN A 1 81 ? -16.469 24.578 13.961 1 98.81 81 GLN A C 1
ATOM 606 O O . GLN A 1 81 ? -16.141 24.984 15.078 1 98.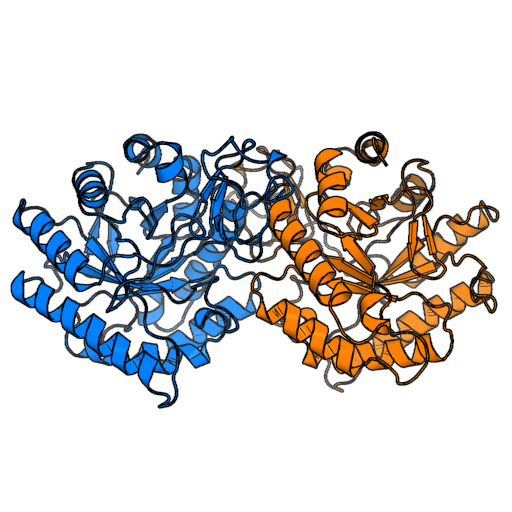81 81 GLN A O 1
ATOM 611 N N . TYR A 1 82 ? -15.594 24.078 13.18 1 98.88 82 TYR A N 1
ATOM 612 C CA . TYR A 1 82 ? -14.18 23.984 13.531 1 98.88 82 TYR A CA 1
ATOM 613 C C . TYR A 1 82 ? -13.57 25.375 13.688 1 98.88 82 TYR A C 1
ATOM 615 O O . TYR A 1 82 ? -12.695 25.578 14.531 1 98.88 82 TYR A O 1
ATOM 623 N N . LEU A 1 83 ? -14 26.297 12.836 1 98.88 83 LEU A N 1
ATOM 624 C CA . LEU A 1 83 ? -13.5 27.672 12.945 1 98.88 83 LEU A CA 1
ATOM 625 C C . LEU A 1 83 ? -13.938 28.297 14.266 1 98.88 83 LEU A C 1
ATOM 627 O O . LEU A 1 83 ? -13.148 29 14.914 1 98.88 83 LEU A O 1
ATOM 631 N N . GLN A 1 84 ? -15.164 28.016 14.633 1 98.75 84 GLN A N 1
ATOM 632 C CA . GLN A 1 84 ? -15.641 28.5 15.922 1 98.75 84 GLN A CA 1
ATOM 633 C C . GLN A 1 84 ? -14.828 27.891 17.062 1 98.75 84 GLN A C 1
ATOM 635 O O . GLN A 1 84 ? -14.461 28.594 18.016 1 98.75 84 GLN A O 1
ATOM 640 N N . TRP A 1 85 ? -14.578 26.609 17 1 98.75 85 TRP A N 1
ATOM 641 C CA . TRP A 1 85 ? -13.828 25.922 18.047 1 98.75 85 TRP A CA 1
ATOM 642 C C . TRP A 1 85 ? -12.391 26.422 18.109 1 98.75 85 TRP A C 1
ATOM 644 O O . TRP A 1 85 ? -11.828 26.609 19.188 1 98.75 85 TRP A O 1
ATOM 654 N N . ALA A 1 86 ? -11.781 26.625 16.953 1 98.62 86 ALA A N 1
ATOM 655 C CA . ALA A 1 86 ? -10.43 27.172 16.906 1 98.62 86 ALA A CA 1
ATOM 656 C C . ALA A 1 86 ? -10.375 28.562 17.562 1 98.62 86 ALA A C 1
ATOM 658 O O . ALA A 1 86 ? -9.461 28.859 18.344 1 98.62 86 ALA A O 1
ATOM 659 N N . LYS A 1 87 ? -11.352 29.375 17.203 1 98.31 87 LYS A N 1
ATOM 660 C CA . LYS A 1 87 ? -11.445 30.703 17.797 1 98.31 87 LYS A CA 1
ATOM 661 C C . LYS A 1 87 ? -11.531 30.625 19.312 1 98.31 87 LYS A C 1
ATOM 663 O O . LYS A 1 87 ? -10.844 31.375 20.031 1 98.31 87 LYS A O 1
ATOM 668 N N . GLU A 1 88 ? -12.344 29.75 19.734 1 98.12 88 GLU A N 1
ATOM 669 C CA . GLU A 1 88 ? -12.523 29.562 21.172 1 98.12 88 GLU A CA 1
ATOM 670 C C . GLU A 1 88 ? -11.219 29.156 21.844 1 98.12 88 GLU A C 1
ATOM 672 O O . GLU A 1 88 ? -10.836 29.734 22.875 1 98.12 88 GLU A O 1
ATOM 677 N N . LEU A 1 89 ? -10.523 28.188 21.344 1 98.06 89 LEU A N 1
ATOM 678 C CA . LEU A 1 89 ? -9.281 27.672 21.922 1 98.06 89 LEU A CA 1
ATOM 679 C C . LEU A 1 89 ? -8.203 28.75 21.938 1 98.06 89 LEU A C 1
ATOM 681 O O . LEU A 1 89 ? -7.523 28.938 22.953 1 98.06 89 LEU A O 1
ATOM 685 N N . ILE A 1 90 ? -8.078 29.5 20.875 1 96.94 90 ILE A N 1
ATOM 686 C CA . ILE A 1 90 ? -7.043 30.516 20.75 1 96.94 90 ILE A CA 1
ATOM 687 C C . ILE A 1 90 ? -7.355 31.688 21.672 1 96.94 90 ILE A C 1
ATOM 689 O O . ILE A 1 90 ? -6.461 32.25 22.312 1 96.94 90 ILE A O 1
ATOM 693 N N . SER A 1 91 ? -8.633 32.062 21.75 1 96 91 SER A N 1
ATOM 694 C CA . SER A 1 91 ? -9.039 33.219 22.547 1 96 91 SER A CA 1
ATOM 695 C C . SER A 1 91 ? -8.93 32.938 24.031 1 96 91 SER A C 1
ATOM 697 O O . SER A 1 91 ? -8.758 33.844 24.828 1 96 91 SER A O 1
ATOM 699 N N . LYS A 1 92 ? -9.039 31.703 24.391 1 94.62 92 LYS A N 1
ATOM 700 C CA . LYS A 1 92 ? -8.953 31.328 25.797 1 94.62 92 LYS A CA 1
ATOM 701 C C . LYS A 1 92 ? -7.551 31.562 26.344 1 94.62 92 LYS A C 1
ATOM 703 O O . LYS A 1 92 ? -7.379 31.875 27.516 1 94.62 92 LYS A O 1
ATOM 708 N N . ASP A 1 93 ? -6.547 31.422 25.516 1 90.19 93 ASP A N 1
ATOM 709 C CA . ASP A 1 93 ? -5.168 31.719 25.891 1 90.19 93 ASP A CA 1
ATOM 710 C C . ASP A 1 93 ? -4.465 32.531 24.797 1 90.19 93 ASP A C 1
ATOM 712 O O . ASP A 1 93 ? -3.645 31.969 24.062 1 90.19 93 ASP A O 1
ATOM 716 N N . PRO A 1 94 ? -4.625 33.75 24.828 1 87.12 94 PRO A N 1
ATOM 717 C CA . PRO A 1 94 ? -4.098 34.594 23.75 1 87.12 94 PRO A CA 1
ATOM 718 C C . PRO A 1 94 ? -2.57 34.625 23.719 1 87.12 94 PRO A C 1
ATOM 720 O O . PRO A 1 94 ? -1.977 35 22.703 1 87.12 94 PRO A O 1
ATOM 723 N N . SER A 1 95 ? -1.987 34.25 24.812 1 90.75 95 SER A N 1
ATOM 724 C CA . SER A 1 95 ? -0.529 34.281 24.859 1 90.75 95 SER A CA 1
ATOM 725 C C . SER A 1 95 ? 0.064 33.031 24.219 1 90.75 95 SER A C 1
ATOM 727 O O . SER A 1 95 ? 1.249 33 23.891 1 90.75 95 SER A O 1
ATOM 729 N N . SER A 1 96 ? -0.731 32.031 24.125 1 93.56 96 SER A N 1
ATOM 730 C CA . SER A 1 96 ? -0.247 30.797 23.5 1 93.56 96 SER A CA 1
ATOM 731 C C . SER A 1 96 ? -0.024 30.984 22 1 93.56 96 SER A C 1
ATOM 733 O O . SER A 1 96 ? -0.831 31.625 21.328 1 93.56 96 SER A O 1
ATOM 735 N N . ILE A 1 97 ? 1.057 30.406 21.516 1 95.06 97 ILE A N 1
ATOM 736 C CA . ILE A 1 97 ? 1.324 30.453 20.094 1 95.06 97 ILE A CA 1
ATOM 737 C C . ILE A 1 97 ? 1.187 29.047 19.484 1 95.06 97 ILE A C 1
ATOM 739 O O . ILE A 1 97 ? 1.596 28.812 18.359 1 95.06 97 ILE A O 1
ATOM 743 N N . LYS A 1 98 ? 0.629 28.094 20.281 1 97.44 98 LYS A N 1
ATOM 744 C CA . LYS A 1 98 ? 0.426 26.719 19.812 1 97.44 98 LYS A CA 1
ATOM 745 C C . LYS A 1 98 ? -0.466 26.703 18.562 1 97.44 98 LYS A C 1
ATOM 747 O O . LYS A 1 98 ? -1.606 27.172 18.609 1 97.44 98 LYS A O 1
ATOM 752 N N . PRO A 1 99 ? 0.005 26.156 17.484 1 98.19 99 PRO A N 1
ATOM 753 C CA . PRO A 1 99 ? -0.747 26.25 16.234 1 98.19 99 PRO A CA 1
ATOM 754 C C . PRO A 1 99 ? -1.892 25.234 16.156 1 98.19 99 PRO A C 1
ATOM 756 O O . PRO A 1 99 ? -1.841 24.188 16.812 1 98.19 99 PRO A O 1
ATOM 759 N N . ILE A 1 100 ? -2.889 25.609 15.383 1 98.81 100 ILE A N 1
ATOM 760 C CA . ILE A 1 100 ? -3.969 24.719 14.961 1 98.81 100 ILE A CA 1
ATOM 761 C C . ILE A 1 100 ? -3.945 24.562 13.445 1 98.81 100 ILE A C 1
ATOM 763 O O . ILE A 1 100 ? -4.004 25.547 12.711 1 98.81 100 ILE A O 1
ATOM 767 N N . ILE A 1 101 ? -3.76 23.359 12.984 1 98.94 101 ILE A N 1
ATOM 768 C CA . ILE A 1 101 ? -3.871 23.047 11.562 1 98.94 101 ILE A CA 1
ATOM 769 C C . ILE A 1 101 ? -5.301 22.609 11.242 1 98.94 101 ILE A C 1
ATOM 771 O O . ILE A 1 101 ? -5.777 21.594 11.742 1 98.94 101 ILE A O 1
ATOM 775 N N . ILE A 1 102 ? -6 23.391 10.461 1 98.94 102 ILE A N 1
ATOM 776 C CA . ILE A 1 102 ? -7.355 23.078 10.023 1 98.94 102 ILE A CA 1
ATOM 777 C C . ILE A 1 102 ? -7.309 22.188 8.781 1 98.94 102 ILE A C 1
ATOM 779 O O . ILE A 1 102 ? -6.91 22.641 7.703 1 98.94 102 ILE A O 1
ATOM 783 N N . SER A 1 103 ? -7.688 20.938 8.969 1 98.69 103 SER A N 1
ATOM 784 C CA . SER A 1 103 ? -7.73 20.016 7.844 1 98.69 103 SER A CA 1
ATOM 785 C C . SER A 1 103 ? -9.047 20.141 7.082 1 98.69 103 SER A C 1
ATOM 787 O O . SER A 1 103 ? -10.125 20.094 7.68 1 98.69 103 SER A O 1
ATOM 789 N N . ILE A 1 104 ? -8.938 20.359 5.777 1 98.06 104 ILE A N 1
ATOM 790 C CA . ILE A 1 104 ? -10.125 20.5 4.941 1 98.06 104 ILE A CA 1
ATOM 791 C C . ILE A 1 104 ? -9.992 19.625 3.697 1 98.06 104 ILE A C 1
ATOM 793 O O . ILE A 1 104 ? -8.906 19.109 3.402 1 98.06 104 ILE A O 1
ATOM 797 N N . THR A 1 105 ? -11.086 19.391 3.074 1 95.44 105 THR A N 1
ATOM 798 C CA . THR A 1 105 ? -11.109 18.812 1.733 1 95.44 105 THR A CA 1
ATOM 799 C C . THR A 1 105 ? -12.156 19.5 0.869 1 95.44 105 THR A C 1
ATOM 801 O O . THR A 1 105 ? -12.859 20.406 1.337 1 95.44 105 THR A O 1
ATOM 804 N N . PHE A 1 106 ? -12.203 19.234 -0.345 1 91.94 106 PHE A N 1
ATOM 805 C CA . PHE A 1 106 ? -12.969 19.953 -1.365 1 91.94 106 PHE A CA 1
ATOM 806 C C . PHE A 1 106 ? -13.992 19.016 -2.016 1 91.94 106 PHE A C 1
ATOM 808 O O . PHE A 1 106 ? -13.891 17.797 -1.886 1 91.94 106 PHE A O 1
ATOM 815 N N . ASP A 1 107 ? -14.945 19.609 -2.609 1 87 107 ASP A N 1
ATOM 816 C CA . ASP A 1 107 ? -15.953 18.812 -3.305 1 87 107 ASP A CA 1
ATOM 817 C C . ASP A 1 107 ? -15.375 18.156 -4.559 1 87 107 ASP A C 1
ATOM 819 O O . ASP A 1 107 ? -14.547 18.766 -5.25 1 87 107 ASP A O 1
ATOM 823 N N . PRO A 1 108 ? -15.836 16.906 -4.793 1 82.69 108 PRO A N 1
ATOM 824 C CA . PRO A 1 108 ? -15.406 16.297 -6.055 1 82.69 108 PRO A CA 1
ATOM 825 C C . PRO A 1 108 ? -15.93 17.047 -7.281 1 82.69 108 PRO A C 1
ATOM 827 O O . PRO A 1 108 ? -16.844 17.875 -7.164 1 82.69 108 PRO A O 1
ATOM 830 N N . PRO A 1 109 ? -15.297 16.766 -8.492 1 80.12 109 PRO A N 1
ATOM 831 C CA . PRO A 1 109 ? -15.797 17.406 -9.703 1 80.12 109 PRO A CA 1
ATOM 832 C C . PRO A 1 109 ? -17.266 17.109 -9.977 1 80.12 109 PRO A C 1
ATOM 834 O O . PRO A 1 109 ? -17.719 15.984 -9.727 1 80.12 109 PRO A O 1
ATOM 837 N N . GLY A 1 110 ? -17.969 18.094 -10.391 1 79.81 110 GLY A N 1
ATOM 838 C CA . GLY A 1 110 ? -19.375 17.938 -10.727 1 79.81 110 GLY A CA 1
ATOM 839 C C . GLY A 1 110 ? -19.688 18.281 -12.172 1 79.81 110 GLY A C 1
ATOM 840 O O . GLY A 1 110 ? -18.797 18.25 -13.023 1 79.81 110 GLY A O 1
ATOM 841 N N . VAL A 1 111 ? -20.906 18.578 -12.438 1 84 111 VAL A N 1
ATOM 842 C CA . VAL A 1 111 ? -21.438 18.75 -13.781 1 84 111 VAL A CA 1
ATOM 843 C C . VAL A 1 111 ? -20.797 19.969 -14.445 1 84 111 VAL A C 1
ATOM 845 O O . VAL A 1 111 ? -20.547 19.969 -15.656 1 84 111 VAL A O 1
ATOM 848 N N . ASN A 1 112 ? -20.469 20.953 -13.633 1 85.88 112 ASN A N 1
ATOM 849 C CA . ASN A 1 112 ? -19.922 22.203 -14.18 1 85.88 112 ASN A CA 1
ATOM 850 C C . ASN A 1 112 ? -18.406 22.141 -14.344 1 85.88 112 ASN A C 1
ATOM 852 O O . ASN A 1 112 ? -17.828 22.969 -15.031 1 85.88 112 ASN A O 1
ATOM 856 N N . GLY A 1 113 ? -17.828 21.266 -13.711 1 82.62 113 GLY A N 1
ATOM 857 C CA . GLY A 1 113 ? -16.406 21.047 -13.898 1 82.62 113 GLY A CA 1
ATOM 858 C C . GLY A 1 113 ? -15.539 21.891 -12.984 1 82.62 113 GLY A C 1
ATOM 859 O O . GLY A 1 113 ? -14.32 21.703 -12.914 1 82.62 113 GLY A O 1
ATOM 860 N N . ASP A 1 114 ? -16.172 22.859 -12.25 1 89.75 114 ASP A N 1
ATOM 861 C CA . ASP A 1 114 ? -15.375 23.766 -11.422 1 89.75 114 ASP A CA 1
ATOM 862 C C . ASP A 1 114 ? -15.75 23.641 -9.953 1 89.75 114 ASP A C 1
ATOM 864 O O . ASP A 1 114 ? -15.367 24.484 -9.133 1 89.75 114 ASP A O 1
ATOM 868 N N . GLU A 1 115 ? -16.531 22.625 -9.609 1 88.69 115 GLU A N 1
ATOM 869 C CA . GLU A 1 115 ? -17.031 22.453 -8.25 1 88.69 115 GLU A CA 1
ATOM 870 C C . GLU A 1 115 ? -15.891 22.328 -7.254 1 88.69 115 GLU A C 1
ATOM 872 O O . GLU A 1 115 ? -15.953 22.875 -6.152 1 88.69 115 GLU A O 1
ATOM 877 N N . THR A 1 116 ? -14.836 21.688 -7.641 1 89.56 116 THR A N 1
ATOM 878 C CA . THR A 1 116 ? -13.672 21.484 -6.785 1 89.56 116 THR A CA 1
ATOM 879 C C . THR A 1 116 ? -13.016 22.828 -6.445 1 89.56 116 THR A C 1
ATOM 881 O O . THR A 1 116 ? -12.781 23.125 -5.273 1 89.56 116 THR A O 1
ATOM 884 N N . GLN A 1 117 ? -12.797 23.641 -7.398 1 93.31 117 GLN A N 1
ATOM 885 C CA . GLN A 1 117 ? -12.172 24.953 -7.199 1 93.31 117 GLN A CA 1
ATOM 886 C C . GLN A 1 117 ? -13.055 25.859 -6.363 1 93.31 117 GLN A C 1
ATOM 888 O O . GLN A 1 117 ? -12.57 26.562 -5.473 1 93.31 117 GLN A O 1
ATOM 893 N N . ARG A 1 118 ? -14.344 25.828 -6.73 1 94.81 118 ARG A N 1
ATOM 894 C CA . ARG A 1 118 ? -15.289 26.719 -6.047 1 94.81 118 ARG A CA 1
ATOM 895 C C . ARG A 1 118 ? -15.375 26.375 -4.562 1 94.81 118 ARG A C 1
ATOM 897 O O . ARG A 1 118 ? -15.375 27.266 -3.717 1 94.81 118 ARG A O 1
ATOM 904 N N . SER A 1 119 ? -15.422 25.141 -4.258 1 95 119 SER A N 1
ATOM 905 C CA . SER A 1 119 ? -15.531 24.734 -2.861 1 95 119 SER A CA 1
ATOM 906 C C . SER A 1 119 ? -14.25 25.047 -2.094 1 95 119 SER A C 1
ATOM 908 O O . SER A 1 119 ? -14.297 25.5 -0.95 1 95 119 SER A O 1
ATOM 910 N N . LEU A 1 120 ? -13.125 24.797 -2.691 1 96.62 120 LEU A N 1
ATOM 911 C CA . LEU A 1 120 ? -11.859 25.125 -2.041 1 96.62 120 LEU A CA 1
ATOM 912 C C . LEU A 1 120 ? -11.75 26.625 -1.785 1 96.62 120 LEU A C 1
ATOM 914 O O . LEU A 1 120 ? -11.281 27.047 -0.729 1 96.62 120 LEU A O 1
ATOM 918 N N . ASP A 1 121 ? -12.18 27.391 -2.752 1 97.94 121 ASP A N 1
ATOM 919 C CA . ASP A 1 121 ? -12.188 28.844 -2.607 1 97.94 121 ASP A CA 1
ATOM 920 C C . ASP A 1 121 ? -13.008 29.266 -1.39 1 97.94 121 ASP A C 1
ATOM 922 O O . ASP A 1 121 ? -12.555 30.094 -0.588 1 97.94 121 ASP A O 1
ATOM 926 N N . LEU A 1 122 ? -14.164 28.703 -1.271 1 98.25 122 LEU A N 1
ATOM 927 C CA . LEU A 1 122 ? -15.039 29.047 -0.157 1 98.25 122 LEU A CA 1
ATOM 928 C C . LEU A 1 122 ? -14.422 28.625 1.173 1 98.25 122 LEU A C 1
ATOM 930 O O . LEU A 1 122 ? -14.516 29.359 2.162 1 98.25 122 LEU A O 1
ATOM 934 N N . LEU A 1 123 ? -13.812 27.516 1.194 1 98.69 123 LEU A N 1
ATOM 935 C CA . LEU A 1 123 ? -13.164 27.016 2.398 1 98.69 123 LEU A CA 1
ATOM 936 C C . LEU A 1 123 ? -12.023 27.938 2.826 1 98.69 123 LEU A C 1
ATOM 938 O O . LEU A 1 123 ? -11.961 28.359 3.984 1 98.69 123 LEU A O 1
ATOM 942 N N . LEU A 1 124 ? -11.188 28.266 1.913 1 98.75 124 LEU A N 1
ATOM 943 C CA . LEU A 1 124 ? -10.031 29.109 2.221 1 98.75 124 LEU A CA 1
ATOM 944 C C . LEU A 1 124 ? -10.477 30.516 2.596 1 98.75 124 LEU A C 1
ATOM 946 O O . LEU A 1 124 ? -9.867 31.156 3.463 1 98.75 124 LEU A O 1
ATOM 950 N N . GLN A 1 125 ? -11.5 30.984 1.909 1 98.69 125 GLN A N 1
ATOM 951 C CA . GLN A 1 125 ? -12.047 32.281 2.256 1 98.69 125 GLN A CA 1
ATOM 952 C C . GLN A 1 125 ? -12.508 32.312 3.709 1 98.69 125 GLN A C 1
ATOM 954 O O . GLN A 1 125 ? -12.266 33.312 4.422 1 98.69 125 GLN A O 1
ATOM 959 N N . SER A 1 126 ? -13.18 31.297 4.105 1 98.81 126 SER A N 1
ATOM 960 C CA . SER A 1 126 ? -13.68 31.203 5.473 1 98.81 126 SER A CA 1
ATOM 961 C C . SER A 1 126 ? -12.539 31.172 6.48 1 98.81 126 SER A C 1
ATOM 963 O O . SER A 1 126 ? -12.609 31.828 7.527 1 98.81 126 SER A O 1
ATOM 965 N N . ILE A 1 127 ? -11.523 30.469 6.223 1 98.88 127 ILE A N 1
ATOM 966 C CA . ILE A 1 127 ? -10.375 30.359 7.117 1 98.88 127 ILE A CA 1
ATOM 967 C C . ILE A 1 127 ? -9.641 31.703 7.176 1 98.88 127 ILE A C 1
ATOM 969 O O . ILE A 1 127 ? -9.234 32.156 8.25 1 98.88 127 ILE A O 1
ATOM 973 N N . GLN A 1 128 ? -9.523 32.406 6.02 1 98.69 128 GLN A N 1
ATOM 974 C CA . GLN A 1 128 ? -8.898 33.719 5.973 1 98.69 128 GLN A CA 1
ATOM 975 C C . GLN A 1 128 ? -9.672 34.719 6.809 1 98.69 128 GLN A C 1
ATOM 977 O O . GLN A 1 128 ? -9.078 35.594 7.457 1 98.69 128 GLN A O 1
ATOM 982 N N . ALA A 1 129 ? -10.977 34.594 6.727 1 98.69 129 ALA A N 1
ATOM 983 C CA . ALA A 1 129 ? -11.797 35.5 7.535 1 98.69 129 ALA A CA 1
ATOM 984 C C . ALA A 1 129 ? -11.516 35.312 9.023 1 98.69 129 ALA A C 1
ATOM 986 O O . ALA A 1 129 ? -11.406 36.281 9.766 1 98.69 129 ALA A O 1
ATOM 987 N N . LEU A 1 130 ? -11.398 34.094 9.484 1 98.69 130 LEU A N 1
ATOM 988 C CA . LEU A 1 130 ? -11.055 33.812 10.875 1 98.69 130 LEU A CA 1
ATOM 989 C C . LEU A 1 130 ? -9.68 34.375 11.211 1 98.69 130 LEU A C 1
ATOM 991 O O . LEU A 1 130 ? -9.484 34.969 12.273 1 98.69 130 LEU A O 1
ATOM 995 N N . ARG A 1 131 ? -8.719 34.125 10.344 1 98.38 131 ARG A N 1
ATOM 996 C CA . ARG A 1 131 ? -7.363 34.625 10.57 1 98.38 131 ARG A CA 1
ATOM 997 C C . ARG A 1 131 ? -7.348 36.125 10.727 1 98.38 131 ARG A C 1
ATOM 999 O O . ARG A 1 131 ? -6.637 36.656 11.586 1 98.38 131 ARG A O 1
ATOM 1006 N N . GLN A 1 132 ? -8.109 36.781 9.883 1 97.62 132 GLN A N 1
ATOM 1007 C CA . GLN A 1 132 ? -8.227 38.219 9.984 1 97.62 132 GLN A CA 1
ATOM 1008 C C . GLN A 1 132 ? -8.812 38.625 11.328 1 97.62 132 GLN A C 1
ATOM 1010 O O . GLN A 1 132 ? -8.297 39.531 11.984 1 97.62 132 GLN A O 1
ATOM 1015 N N . GLU A 1 133 ? -9.852 38 11.68 1 97.25 133 GLU A N 1
ATOM 1016 C CA . GLU A 1 133 ? -10.531 38.281 12.938 1 97.25 133 GLU A CA 1
ATOM 1017 C C . GLU A 1 133 ? -9.586 38.125 14.133 1 97.25 133 GLU A C 1
ATOM 1019 O O . GLU A 1 133 ? -9.633 38.906 15.086 1 97.25 133 GLU A O 1
ATOM 1024 N N . LEU A 1 134 ? -8.688 37.156 14.109 1 96.25 134 LEU A N 1
ATOM 1025 C CA . LEU A 1 134 ? -7.828 36.781 15.234 1 96.25 134 LEU A CA 1
ATOM 1026 C C . LEU A 1 134 ? -6.492 37.5 15.156 1 96.25 134 LEU A C 1
ATOM 1028 O O . LEU A 1 134 ? -5.621 37.312 16 1 96.25 134 LEU A O 1
ATOM 1032 N N . GLY A 1 135 ? -6.27 38.312 14.109 1 94.38 135 GLY A N 1
ATOM 1033 C CA . GLY A 1 135 ? -4.996 39 13.922 1 94.38 135 GLY A CA 1
ATOM 1034 C C . GLY A 1 135 ? -3.859 38.062 13.57 1 94.38 135 GLY A C 1
ATOM 1035 O O . GLY A 1 135 ? -2.725 38.25 14.008 1 94.38 135 GLY A O 1
ATOM 1036 N N . ASP A 1 136 ? -4.223 37 12.852 1 95.81 136 ASP A N 1
ATOM 1037 C CA . ASP A 1 136 ? -3.264 35.938 12.531 1 95.81 136 ASP A CA 1
ATOM 1038 C C . ASP A 1 136 ? -2.639 36.156 11.156 1 95.81 136 ASP A C 1
ATOM 1040 O O . ASP A 1 136 ? -1.869 35.344 10.68 1 95.81 136 ASP A O 1
ATOM 1044 N N . ILE A 1 137 ? -3.047 37.25 10.422 1 95.5 137 ILE A N 1
ATOM 1045 C CA . ILE A 1 137 ? -2.404 37.656 9.172 1 95.5 137 ILE A CA 1
ATOM 1046 C C . ILE A 1 137 ? -1.216 38.562 9.477 1 95.5 137 ILE A C 1
ATOM 1048 O O . ILE A 1 137 ? -1.395 39.719 9.906 1 95.5 137 ILE A O 1
ATOM 1052 N N . CYS A 1 138 ? -0.053 38.031 9.242 1 88.5 138 CYS A N 1
ATOM 1053 C CA . CYS A 1 138 ? 1.145 38.719 9.711 1 88.5 138 CYS A CA 1
ATOM 1054 C C . CYS A 1 138 ? 1.877 39.406 8.555 1 88.5 138 CYS A C 1
ATOM 1056 O O . CYS A 1 138 ? 1.972 38.844 7.465 1 88.5 138 CYS A O 1
ATOM 1058 N N . THR A 1 139 ? 2.365 40.594 8.836 1 84.25 139 THR A N 1
ATOM 1059 C CA . THR A 1 139 ? 3.182 41.312 7.863 1 84.25 139 THR A CA 1
ATOM 1060 C C . THR A 1 139 ? 4.668 41.094 8.125 1 84.25 139 THR A C 1
ATOM 1062 O O . THR A 1 139 ? 5.477 41.094 7.199 1 84.25 139 THR A O 1
ATOM 1065 N N . ASP A 1 140 ? 4.898 40.812 9.367 1 84.69 140 ASP A N 1
ATOM 1066 C CA . ASP A 1 140 ? 6.273 40.531 9.766 1 84.69 140 ASP A CA 1
ATOM 1067 C C . ASP A 1 140 ? 6.516 39.031 9.789 1 84.69 140 ASP A C 1
ATOM 1069 O O . ASP A 1 140 ? 5.836 38.281 10.516 1 84.69 140 ASP A O 1
ATOM 1073 N N . THR A 1 141 ? 7.488 38.625 9.094 1 78.75 141 THR A N 1
ATOM 1074 C CA . THR A 1 141 ? 7.793 37.219 8.938 1 78.75 141 THR A CA 1
ATOM 1075 C C . THR A 1 141 ? 8.219 36.594 10.273 1 78.75 141 THR A C 1
ATOM 1077 O O . THR A 1 141 ? 8.219 35.375 10.43 1 78.75 141 THR A O 1
ATOM 1080 N N . ASN A 1 142 ? 8.461 37.406 11.25 1 83.56 142 ASN A N 1
ATOM 1081 C CA . ASN A 1 142 ? 8.922 36.938 12.539 1 83.56 142 ASN A CA 1
ATOM 1082 C C . ASN A 1 142 ? 7.762 36.656 13.492 1 83.56 142 ASN A C 1
ATOM 1084 O O . ASN A 1 142 ? 7.934 36.031 14.531 1 83.56 142 ASN A O 1
ATOM 1088 N N . ASP A 1 143 ? 6.648 37.188 13.164 1 90.31 143 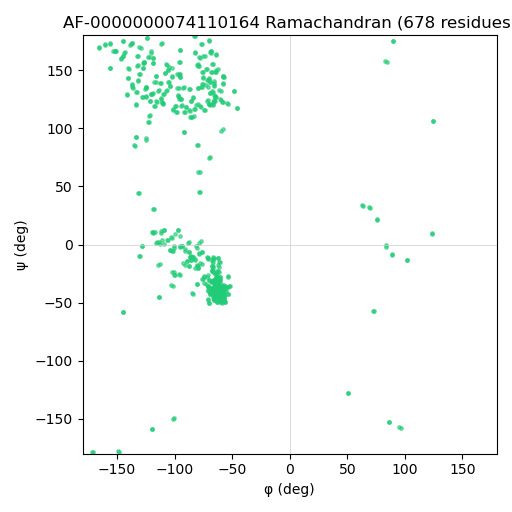ASP A N 1
ATOM 1089 C CA . ASP A 1 143 ? 5.484 36.969 14.016 1 90.31 143 ASP A CA 1
ATOM 1090 C C . ASP A 1 143 ? 4.918 35.562 13.844 1 90.31 143 ASP A C 1
ATOM 1092 O O . ASP A 1 143 ? 4.836 35.062 12.719 1 90.31 143 ASP A O 1
ATOM 1096 N N . PRO A 1 144 ? 4.574 35.031 14.961 1 93.12 144 PRO A N 1
ATOM 1097 C CA . PRO A 1 144 ? 4.031 33.688 14.859 1 93.12 144 PRO A CA 1
ATOM 1098 C C . PRO A 1 144 ? 2.637 33.656 14.242 1 93.12 144 PRO A C 1
ATOM 1100 O O . PRO A 1 144 ? 1.843 34.562 14.453 1 93.12 144 PRO A O 1
ATOM 1103 N N . VAL A 1 145 ? 2.428 32.688 13.477 1 95.75 145 VAL A N 1
ATOM 1104 C CA . VAL A 1 145 ? 1.112 32.344 12.938 1 95.75 145 VAL A CA 1
ATOM 1105 C C . VAL A 1 145 ? 0.529 31.156 13.711 1 95.75 145 VAL A C 1
ATOM 1107 O O . VAL A 1 145 ? 1.266 30.266 14.156 1 95.75 145 VAL A O 1
ATOM 1110 N N . ARG A 1 146 ? -0.806 31.188 13.883 1 97.19 146 ARG A N 1
ATOM 1111 C CA . ARG A 1 146 ? -1.405 30.188 14.758 1 97.19 146 ARG A CA 1
ATOM 1112 C C . ARG A 1 146 ? -2.316 29.25 13.969 1 97.19 146 ARG A C 1
ATOM 1114 O O . ARG A 1 146 ? -2.672 28.172 14.453 1 97.19 146 ARG A O 1
ATOM 1121 N N . ILE A 1 147 ? -2.723 29.625 12.773 1 98.38 147 ILE A N 1
ATOM 1122 C CA . ILE A 1 147 ? -3.666 28.812 12 1 98.38 147 ILE A CA 1
ATOM 1123 C C . ILE A 1 147 ? -3.039 28.422 10.664 1 98.38 147 ILE A C 1
ATOM 1125 O O . ILE A 1 147 ? -2.551 29.281 9.93 1 98.38 147 ILE A O 1
ATOM 1129 N N . ALA A 1 148 ? -2.965 27.188 10.391 1 98.81 148 ALA A N 1
ATOM 1130 C CA . ALA A 1 148 ? -2.541 26.625 9.109 1 98.81 148 ALA A CA 1
ATOM 1131 C C . ALA A 1 148 ? -3.646 25.766 8.492 1 98.81 148 ALA A C 1
ATOM 1133 O O . ALA A 1 148 ? -4.645 25.469 9.148 1 98.81 148 ALA A O 1
ATOM 1134 N N . VAL A 1 149 ? -3.486 25.469 7.215 1 98.88 149 VAL A N 1
ATOM 1135 C CA . VAL A 1 149 ? -4.453 24.656 6.484 1 98.88 149 VAL A CA 1
ATOM 1136 C C . VAL A 1 149 ? -3.781 23.391 5.965 1 98.88 149 VAL A C 1
ATOM 1138 O O . VAL A 1 149 ? -2.666 23.438 5.438 1 98.88 149 VAL A O 1
ATOM 1141 N N . GLU A 1 150 ? -4.352 22.266 6.191 1 98.75 150 GLU A N 1
ATOM 1142 C CA . GLU A 1 150 ? -3.996 21.016 5.531 1 98.75 150 GLU A CA 1
ATOM 1143 C C . GLU A 1 150 ? -5.102 20.562 4.586 1 98.75 150 GLU A C 1
ATOM 1145 O O . GLU A 1 150 ? -6.246 20.375 5.004 1 98.75 150 GLU A O 1
ATOM 1150 N N . ILE A 1 151 ? -4.801 20.375 3.355 1 97.38 151 ILE A N 1
ATOM 1151 C CA . ILE A 1 151 ? -5.781 19.922 2.375 1 97.38 151 ILE A CA 1
ATOM 1152 C C . ILE A 1 151 ? -5.625 18.406 2.158 1 97.38 151 ILE A C 1
ATOM 1154 O O . ILE A 1 151 ? -4.598 17.953 1.644 1 97.38 151 ILE A O 1
ATOM 1158 N N . ASN A 1 152 ? -6.609 17.672 2.535 1 95.44 152 ASN A N 1
ATOM 1159 C CA . ASN A 1 152 ? -6.652 16.234 2.33 1 95.44 152 ASN A CA 1
ATOM 1160 C C . ASN A 1 152 ? -6.922 15.883 0.871 1 95.44 152 ASN A C 1
ATOM 1162 O O . ASN A 1 152 ? -7.996 16.172 0.344 1 95.44 152 ASN A O 1
ATOM 1166 N N . THR A 1 153 ? -5.973 15.242 0.207 1 92.31 153 THR A N 1
ATOM 1167 C CA . THR A 1 153 ? -6.094 14.898 -1.207 1 92.31 153 THR A CA 1
ATOM 1168 C C . THR A 1 153 ? -6.273 13.398 -1.389 1 92.31 153 THR A C 1
ATOM 1170 O O . THR A 1 153 ? -6.012 12.859 -2.469 1 92.31 153 THR A O 1
ATOM 1173 N N . SER A 1 154 ? -6.555 12.531 -0.415 1 78.12 154 SER A N 1
ATOM 1174 C CA . SER A 1 154 ? -6.453 11.078 -0.437 1 78.12 154 SER A CA 1
ATOM 1175 C C . SER A 1 154 ? -7.812 10.43 -0.204 1 78.12 154 SER A C 1
ATOM 1177 O O . SER A 1 154 ? -7.91 9.203 -0.089 1 78.12 154 SER A O 1
ATOM 1179 N N . CYS A 1 155 ? -8.883 11.008 -0.19 1 63.72 155 CYS A N 1
ATOM 1180 C CA . CYS A 1 155 ? -9.953 10.258 0.466 1 63.72 155 CYS A CA 1
ATOM 1181 C C . CYS A 1 155 ? -10.164 8.914 -0.207 1 63.72 155 CYS A C 1
ATOM 1183 O O . CYS A 1 155 ? -10.766 8.836 -1.282 1 63.72 155 CYS A O 1
ATOM 1185 N N . PRO A 1 156 ? -9.594 7.801 0.373 1 48.31 156 PRO A N 1
ATOM 1186 C CA . PRO A 1 156 ? -9.641 6.441 -0.175 1 48.31 156 PRO A CA 1
ATOM 1187 C C . PRO A 1 156 ? -11.062 5.898 -0.268 1 48.31 156 PRO A C 1
ATOM 1189 O O . PRO A 1 156 ? -11.32 4.938 -1.002 1 48.31 156 PRO A O 1
ATOM 1192 N N . ASN A 1 157 ? -11.977 6.629 0.384 1 46.16 157 ASN A N 1
ATOM 1193 C CA . ASN A 1 157 ? -13.297 6.027 0.548 1 46.16 157 ASN A CA 1
ATOM 1194 C C . ASN A 1 157 ? -14.305 6.609 -0.44 1 46.16 157 ASN A C 1
ATOM 1196 O O . ASN A 1 157 ? -15.484 6.262 -0.404 1 46.16 157 ASN A O 1
ATOM 1200 N N . ILE A 1 158 ? -13.852 7.656 -1.2 1 50.31 158 ILE A N 1
ATOM 1201 C CA . ILE A 1 158 ? -14.797 8.156 -2.189 1 50.31 158 ILE A CA 1
ATOM 1202 C C . ILE A 1 158 ? -14.828 7.227 -3.398 1 50.31 158 ILE A C 1
ATOM 1204 O O . ILE A 1 158 ? -13.789 6.961 -4.008 1 50.31 158 ILE A O 1
ATOM 1208 N N . ILE A 1 159 ? -15.992 6.691 -3.625 1 52.84 159 ILE A N 1
ATOM 1209 C CA . ILE A 1 159 ? -16.25 5.645 -4.609 1 52.84 159 ILE A CA 1
ATOM 1210 C C . ILE A 1 159 ? -15.906 6.16 -6.008 1 52.84 159 ILE A C 1
ATOM 1212 O O . ILE A 1 159 ? -16.203 7.312 -6.336 1 52.84 159 ILE A O 1
ATOM 1216 N N . ASP A 1 160 ? -15.18 5.441 -6.852 1 54.16 160 ASP A N 1
ATOM 1217 C CA . ASP A 1 160 ? -15.039 5.426 -8.305 1 54.16 160 ASP A CA 1
ATOM 1218 C C . ASP A 1 160 ? -14.039 6.48 -8.773 1 54.16 160 ASP A C 1
ATOM 1220 O O . ASP A 1 160 ? -13.922 6.742 -9.977 1 54.16 160 ASP A O 1
ATOM 1224 N N . GLU A 1 161 ? -13.492 7.266 -7.828 1 59.41 161 GLU A N 1
ATOM 1225 C CA . GLU A 1 161 ? -12.43 8.148 -8.312 1 59.41 161 GLU A CA 1
ATOM 1226 C C . GLU A 1 161 ? -11.164 8.008 -7.477 1 59.41 161 GLU A C 1
ATOM 1228 O O . GLU A 1 161 ? -11.227 7.996 -6.242 1 59.41 161 GLU A O 1
ATOM 1233 N N . PRO A 1 162 ? -10.094 7.754 -8.266 1 66.38 162 PRO A N 1
ATOM 1234 C CA . PRO A 1 162 ? -8.836 7.719 -7.508 1 66.38 162 PRO A CA 1
ATOM 1235 C C . PRO A 1 162 ? -8.57 9.016 -6.754 1 66.38 162 PRO A C 1
ATOM 1237 O O . PRO A 1 162 ? -9.008 10.086 -7.184 1 66.38 162 PRO A O 1
ATOM 1240 N N . PRO A 1 163 ? -7.961 8.844 -5.59 1 72.88 163 PRO A N 1
ATOM 1241 C CA . PRO A 1 163 ? -7.484 10.078 -4.965 1 72.88 163 PRO A CA 1
ATOM 1242 C C . PRO A 1 163 ? -6.707 10.969 -5.934 1 72.88 163 PRO A C 1
ATOM 1244 O O . PRO A 1 163 ? -5.867 10.477 -6.691 1 72.88 163 PRO A O 1
ATOM 1247 N N . PRO A 1 164 ? -7.023 12.234 -5.969 1 72.56 164 PRO A N 1
ATOM 1248 C CA . PRO A 1 164 ? -6.375 13.148 -6.91 1 72.56 164 PRO A CA 1
ATOM 1249 C C . PRO A 1 164 ? -4.852 13.102 -6.82 1 72.56 164 PRO A C 1
ATOM 1251 O O . PRO A 1 164 ? -4.16 13.312 -7.82 1 72.56 164 PRO A O 1
ATOM 1254 N N . ALA A 1 165 ? -4.395 12.766 -5.633 1 79.81 165 ALA A N 1
ATOM 1255 C CA . ALA A 1 165 ? -2.947 12.805 -5.426 1 79.81 165 ALA A CA 1
ATOM 1256 C C . ALA A 1 165 ? -2.258 11.672 -6.18 1 79.81 165 ALA A C 1
ATOM 1258 O O . ALA A 1 165 ? -1.036 11.68 -6.344 1 79.81 165 ALA A O 1
ATOM 1259 N N . TYR A 1 166 ? -3.02 10.711 -6.68 1 84 166 TYR A N 1
ATOM 1260 C CA . TYR A 1 166 ? -2.434 9.664 -7.504 1 84 166 TYR A CA 1
ATOM 1261 C C . TYR A 1 166 ? -2.348 10.094 -8.961 1 84 166 TYR A C 1
ATOM 1263 O O . TYR A 1 166 ? -1.7 9.43 -9.773 1 84 166 TYR A O 1
ATOM 1271 N N . GLU A 1 167 ? -3.023 11.242 -9.219 1 84.69 167 GLU A N 1
ATOM 1272 C CA . GLU A 1 167 ? -2.982 11.875 -10.531 1 84.69 167 GLU A CA 1
ATOM 1273 C C . GLU A 1 167 ? -2.533 13.328 -10.438 1 84.69 167 GLU A C 1
ATOM 1275 O O . GLU A 1 167 ? -3.363 14.234 -10.359 1 84.69 167 GLU A O 1
ATOM 1280 N N . PRO A 1 168 ? -1.276 13.547 -10.531 1 86.12 168 PRO A N 1
ATOM 1281 C CA . PRO A 1 168 ? -0.736 14.875 -10.266 1 86.12 168 PRO A CA 1
ATOM 1282 C C . PRO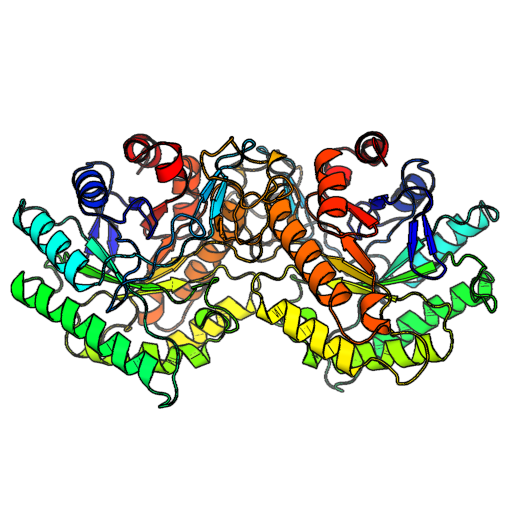 A 1 168 ? -1.405 15.969 -11.094 1 86.12 168 PRO A C 1
ATOM 1284 O O . PRO A 1 168 ? -1.634 17.078 -10.602 1 86.12 168 PRO A O 1
ATOM 1287 N N . ALA A 1 169 ? -1.763 15.672 -12.359 1 85.5 169 ALA A N 1
ATOM 1288 C CA . ALA A 1 169 ? -2.395 16.672 -13.211 1 85.5 169 ALA A CA 1
ATOM 1289 C C . ALA A 1 169 ? -3.748 17.094 -12.648 1 85.5 169 ALA A C 1
ATOM 1291 O O . ALA A 1 169 ? -4.172 18.234 -12.828 1 85.5 169 ALA A O 1
ATOM 1292 N N . ALA A 1 170 ? -4.363 16.203 -11.945 1 84.19 170 ALA A N 1
ATOM 1293 C CA . ALA A 1 170 ? -5.676 16.469 -11.367 1 84.19 170 ALA A CA 1
ATOM 1294 C C . ALA A 1 170 ? -5.57 17.469 -10.211 1 84.19 170 ALA A C 1
ATOM 1296 O O . ALA A 1 170 ? -6.578 18.031 -9.781 1 84.19 170 ALA A O 1
ATOM 1297 N N . MET A 1 171 ? -4.379 17.734 -9.781 1 88.19 171 MET A N 1
ATOM 1298 C CA . MET A 1 171 ? -4.145 18.641 -8.648 1 88.19 171 MET A CA 1
ATOM 1299 C C . MET A 1 171 ? -4.004 20.078 -9.125 1 88.19 171 MET A C 1
ATOM 1301 O O . MET A 1 171 ? -4.066 21.016 -8.312 1 88.19 171 MET A O 1
ATOM 1305 N N . ARG A 1 172 ? -3.818 20.328 -10.391 1 90.56 172 ARG A N 1
ATOM 1306 C CA . ARG A 1 172 ? -3.449 21.641 -10.922 1 90.56 172 ARG A CA 1
ATOM 1307 C C . ARG A 1 172 ? -4.488 22.688 -10.555 1 90.56 172 ARG A C 1
ATOM 1309 O O . ARG A 1 172 ? -4.141 23.766 -10.07 1 90.56 172 ARG A O 1
ATOM 1316 N N . PRO A 1 173 ? -5.766 22.359 -10.758 1 90.12 173 PRO A N 1
ATOM 1317 C CA . PRO A 1 173 ? -6.746 23.375 -10.391 1 90.12 173 PRO A CA 1
ATOM 1318 C C . PRO A 1 173 ? -6.707 23.719 -8.898 1 90.12 173 PRO A C 1
ATOM 1320 O O . PRO A 1 173 ? -6.906 24.891 -8.523 1 90.12 173 PRO A O 1
ATOM 1323 N N . LEU A 1 174 ? -6.488 22.781 -8.031 1 92.56 174 LEU A N 1
ATOM 1324 C CA . LEU A 1 174 ? -6.387 23 -6.594 1 92.56 174 LEU A CA 1
ATOM 1325 C C . LEU A 1 174 ? -5.18 23.875 -6.262 1 92.56 174 LEU A C 1
ATOM 1327 O O . LEU A 1 174 ? -5.289 24.812 -5.477 1 92.56 174 LEU A O 1
ATOM 1331 N N . LEU A 1 175 ? -4.066 23.547 -6.902 1 95.19 175 LEU A N 1
ATOM 1332 C CA . LEU A 1 175 ? -2.82 24.266 -6.648 1 95.19 175 LEU A CA 1
ATOM 1333 C C . LEU A 1 175 ? -2.93 25.719 -7.09 1 95.19 175 LEU A C 1
ATOM 1335 O O . LEU A 1 175 ? -2.367 26.609 -6.445 1 95.19 175 LEU A O 1
ATOM 1339 N N . ALA A 1 176 ? -3.67 25.938 -8.148 1 94.94 176 ALA A N 1
ATOM 1340 C CA . ALA A 1 176 ? -3.865 27.297 -8.625 1 94.94 176 ALA A CA 1
ATOM 1341 C C . ALA A 1 176 ? -4.641 28.141 -7.613 1 94.94 176 ALA A C 1
ATOM 1343 O O . ALA A 1 176 ? -4.316 29.312 -7.379 1 94.94 176 ALA A O 1
ATOM 1344 N N . VAL A 1 177 ? -5.68 27.547 -7.051 1 97.06 177 VAL A N 1
ATOM 1345 C CA . VAL A 1 177 ? -6.465 28.25 -6.035 1 97.06 177 VAL A CA 1
ATOM 1346 C C . VAL A 1 177 ? -5.582 28.578 -4.836 1 97.06 177 VAL A C 1
ATOM 1348 O O . VAL A 1 177 ? -5.582 29.703 -4.348 1 97.06 177 VAL A O 1
ATOM 1351 N N . ILE A 1 178 ? -4.812 27.641 -4.383 1 98 178 ILE A N 1
ATOM 1352 C CA . ILE A 1 178 ? -3.941 27.797 -3.227 1 98 178 ILE A CA 1
ATOM 1353 C C . ILE A 1 178 ? -2.928 28.906 -3.5 1 98 178 ILE A C 1
ATOM 1355 O O . ILE A 1 178 ? -2.693 29.766 -2.65 1 98 178 ILE A O 1
ATOM 1359 N N . ALA A 1 179 ? -2.367 28.875 -4.684 1 97.44 179 ALA A N 1
ATOM 1360 C CA . ALA A 1 179 ? -1.357 29.859 -5.066 1 97.44 179 ALA A CA 1
ATOM 1361 C C . ALA A 1 179 ? -1.912 31.266 -4.977 1 97.44 179 ALA A C 1
ATOM 1363 O O . ALA A 1 179 ? -1.224 32.188 -4.516 1 97.44 179 ALA A O 1
ATOM 1364 N N . ARG A 1 180 ? -3.111 31.453 -5.438 1 97.19 180 ARG A N 1
ATOM 1365 C CA . ARG A 1 180 ? -3.73 32.781 -5.391 1 97.19 180 ARG A CA 1
ATOM 1366 C C . ARG A 1 180 ? -3.842 33.25 -3.951 1 97.19 180 ARG A C 1
ATOM 1368 O O . ARG A 1 180 ? -3.516 34.406 -3.662 1 97.19 180 ARG A O 1
ATOM 1375 N N . TYR A 1 181 ? -4.246 32.438 -3.053 1 97.94 181 TYR A N 1
ATOM 1376 C CA . TYR A 1 181 ? -4.418 32.844 -1.657 1 97.94 181 TYR A CA 1
ATOM 1377 C C . TYR A 1 181 ? -3.074 33.125 -1.002 1 97.94 181 TYR A C 1
ATOM 1379 O O . TYR A 1 181 ? -2.934 34.094 -0.27 1 97.94 181 TYR A O 1
ATOM 1387 N N . VAL A 1 182 ? -2.051 32.312 -1.258 1 97.12 182 VAL A N 1
ATOM 1388 C CA . VAL A 1 182 ? -0.739 32.469 -0.633 1 97.12 182 VAL A CA 1
ATOM 1389 C C . VAL A 1 182 ? -0.034 33.688 -1.19 1 97.12 182 VAL A C 1
ATOM 1391 O O . VAL A 1 182 ? 0.682 34.375 -0.465 1 97.12 182 VAL A O 1
ATOM 1394 N N . THR A 1 183 ? -0.247 33.938 -2.494 1 95.25 183 THR A N 1
ATOM 1395 C CA . THR A 1 183 ? 0.308 35.156 -3.086 1 95.25 183 THR A CA 1
ATOM 1396 C C . THR A 1 183 ? -0.265 36.406 -2.412 1 95.25 183 THR A C 1
ATOM 1398 O O . THR A 1 183 ? 0.467 37.344 -2.121 1 95.25 183 THR A O 1
ATOM 1401 N N . ASN A 1 184 ? -1.54 36.375 -2.162 1 95.5 184 ASN A N 1
ATOM 1402 C CA . ASN A 1 184 ? -2.221 37.5 -1.56 1 95.5 184 ASN A CA 1
ATOM 1403 C C . ASN A 1 184 ? -1.883 37.656 -0.078 1 95.5 184 ASN A C 1
ATOM 1405 O O . ASN A 1 184 ? -1.891 38.75 0.465 1 95.5 184 ASN A O 1
ATOM 1409 N N . ASP A 1 185 ? -1.655 36.562 0.647 1 96.62 185 ASP A N 1
ATOM 1410 C CA . ASP A 1 185 ? -1.255 36.531 2.051 1 96.62 185 ASP A CA 1
ATOM 1411 C C . ASP A 1 185 ? -0.094 35.562 2.258 1 96.62 185 ASP A C 1
ATOM 1413 O O . ASP A 1 185 ? -0.305 34.375 2.594 1 96.62 185 ASP A O 1
ATOM 1417 N N . PRO A 1 186 ? 1.098 35.969 2.211 1 94.81 186 PRO A N 1
ATOM 1418 C CA . PRO A 1 186 ? 2.266 35.094 2.328 1 94.81 186 PRO A CA 1
ATOM 1419 C C . PRO A 1 186 ? 2.385 34.469 3.709 1 94.81 186 PRO A C 1
ATOM 1421 O O . PRO A 1 186 ? 3.178 33.531 3.896 1 94.81 186 PRO A O 1
ATOM 1424 N N . SER A 1 187 ? 1.617 34.969 4.676 1 96.94 187 SER A N 1
ATOM 1425 C CA . SER A 1 187 ? 1.652 34.344 6 1 96.94 187 SER A CA 1
ATOM 1426 C C . SER A 1 187 ? 0.756 33.125 6.07 1 96.94 187 SER A C 1
ATOM 1428 O O . SER A 1 187 ? 0.833 32.344 7.02 1 96.94 187 SER A O 1
ATOM 1430 N N . LEU A 1 188 ? -0.138 32.906 5.07 1 97.81 188 LEU A N 1
ATOM 1431 C CA . LEU A 1 188 ? -0.986 31.719 5.023 1 97.81 188 LEU A CA 1
ATOM 1432 C C . LEU A 1 188 ? -0.153 30.469 4.797 1 97.81 188 LEU A C 1
ATOM 1434 O O . LEU A 1 188 ? 0.599 30.391 3.824 1 97.81 188 LEU A O 1
ATOM 1438 N N . VAL A 1 189 ? -0.219 29.531 5.723 1 98.38 189 VAL A N 1
ATOM 1439 C CA . VAL A 1 189 ? 0.519 28.266 5.641 1 98.38 189 VAL A CA 1
ATOM 1440 C C . VAL A 1 189 ? -0.417 27.156 5.191 1 98.38 189 VAL A C 1
ATOM 1442 O O . VAL A 1 189 ? -1.391 26.828 5.875 1 98.38 189 VAL A O 1
ATOM 1445 N N . VAL A 1 190 ? -0.148 26.578 4.012 1 98.75 190 VAL A N 1
ATOM 1446 C CA . VAL A 1 190 ? -0.997 25.531 3.449 1 98.75 190 VAL A CA 1
ATOM 1447 C C . VAL A 1 190 ? -0.157 24.297 3.137 1 98.75 190 VAL A C 1
ATOM 1449 O O . VAL A 1 190 ? 0.963 24.406 2.633 1 98.75 190 VAL A O 1
ATOM 1452 N N . GLY A 1 191 ? -0.621 23.141 3.475 1 98.44 191 GLY A N 1
ATOM 1453 C CA . GLY A 1 191 ? 0.003 21.875 3.117 1 98.44 191 GLY A CA 1
ATOM 1454 C C . GLY A 1 191 ? -0.97 20.875 2.516 1 98.44 191 GLY A C 1
ATOM 1455 O O . GLY A 1 191 ? -2.172 21.141 2.447 1 98.44 191 GLY A O 1
ATOM 1456 N N . LEU A 1 192 ? -0.471 19.812 1.989 1 97.56 192 LEU A N 1
ATOM 1457 C CA . LEU A 1 192 ? -1.24 18.719 1.415 1 97.56 192 LEU A CA 1
ATOM 1458 C C . LEU A 1 192 ? -1.056 17.438 2.229 1 97.56 192 LEU A C 1
ATOM 1460 O O . LEU A 1 192 ? 0.066 17.109 2.615 1 97.56 192 LEU A O 1
ATOM 1464 N N . LYS A 1 193 ? -2.154 16.797 2.533 1 97.56 193 LYS A N 1
ATOM 1465 C CA . LYS A 1 193 ? -2.076 15.43 3.049 1 97.56 193 LYS A CA 1
ATOM 1466 C C . LYS A 1 193 ? -2.221 14.406 1.926 1 97.56 193 LYS A C 1
ATOM 1468 O O . LYS A 1 193 ? -3.207 14.422 1.186 1 97.56 193 LYS A O 1
ATOM 1473 N N . LEU A 1 194 ? -1.229 13.547 1.876 1 96.88 194 LEU A N 1
ATOM 1474 C CA . LEU A 1 194 ? -1.101 12.672 0.713 1 96.88 194 LEU A CA 1
ATOM 1475 C C . LEU A 1 194 ? -1.455 11.234 1.071 1 96.88 194 LEU A C 1
ATOM 1477 O O . LEU A 1 194 ? -1.276 10.812 2.217 1 96.88 194 LEU A O 1
ATOM 1481 N N . PRO A 1 195 ? -2.027 10.484 0.093 1 94.94 195 PRO A N 1
ATOM 1482 C CA . PRO A 1 195 ? -2.143 9.031 0.286 1 94.94 195 PRO A CA 1
ATOM 1483 C C . PRO A 1 195 ? -0.789 8.328 0.267 1 94.94 195 PRO A C 1
ATOM 1485 O O . PRO A 1 195 ? 0.224 8.938 -0.094 1 94.94 195 PRO A O 1
ATOM 1488 N N . PRO A 1 196 ? -0.717 7.109 0.683 1 95.88 196 PRO A N 1
ATOM 1489 C CA . PRO A 1 196 ? 0.557 6.391 0.598 1 95.88 196 PRO A CA 1
ATOM 1490 C C . PRO A 1 196 ? 0.961 6.074 -0.84 1 95.88 196 PRO A C 1
ATOM 1492 O O . PRO A 1 196 ? 0.14 5.59 -1.623 1 95.88 196 PRO A O 1
ATOM 1495 N N . TYR A 1 197 ? 2.176 6.406 -1.158 1 94.69 197 TYR A N 1
ATOM 1496 C CA . TYR A 1 197 ? 2.766 6.07 -2.449 1 94.69 197 TYR A CA 1
ATOM 1497 C C . TYR A 1 197 ? 3.566 4.777 -2.363 1 94.69 197 TYR A C 1
ATOM 1499 O O . TYR A 1 197 ? 4.258 4.531 -1.37 1 94.69 197 TYR A O 1
ATOM 1507 N N . ILE A 1 198 ? 3.525 3.965 -3.48 1 94.12 198 ILE A N 1
ATOM 1508 C CA . ILE A 1 198 ? 4.062 2.619 -3.32 1 94.12 198 ILE A CA 1
ATOM 1509 C C . ILE A 1 198 ? 5.078 2.334 -4.422 1 94.12 198 ILE A C 1
ATOM 1511 O O . ILE A 1 198 ? 5.68 1.257 -4.461 1 94.12 198 ILE A O 1
ATOM 1515 N N . HIS A 1 199 ? 5.305 3.27 -5.328 1 91.19 199 HIS A N 1
ATOM 1516 C CA . HIS A 1 199 ? 6.375 3.137 -6.309 1 91.19 199 HIS A CA 1
ATOM 1517 C C . HIS A 1 199 ? 6.977 4.496 -6.656 1 91.19 199 HIS A C 1
ATOM 1519 O O . HIS A 1 199 ? 6.316 5.527 -6.5 1 91.19 199 HIS A O 1
ATOM 1525 N N . SER A 1 200 ? 8.148 4.559 -7.188 1 91 200 SER A N 1
ATOM 1526 C CA . SER A 1 200 ? 9.008 5.734 -7.293 1 91 200 SER A CA 1
ATOM 1527 C C . SER A 1 200 ? 8.367 6.809 -8.164 1 91 200 SER A C 1
ATOM 1529 O O . SER A 1 200 ? 8.469 8 -7.867 1 91 200 SER A O 1
ATOM 1531 N N . LYS A 1 201 ? 7.695 6.422 -9.211 1 90 201 LYS A N 1
ATOM 1532 C CA . LYS A 1 201 ? 7.172 7.383 -10.18 1 90 201 LYS A CA 1
ATOM 1533 C C . LYS A 1 201 ? 6.098 8.266 -9.547 1 90 201 LYS A C 1
ATOM 1535 O O . LYS A 1 201 ? 5.957 9.438 -9.914 1 90 201 LYS A O 1
ATOM 1540 N N . GLN A 1 202 ? 5.359 7.75 -8.625 1 92.69 202 GLN A N 1
ATOM 1541 C CA . GLN A 1 202 ? 4.34 8.539 -7.945 1 92.69 202 GLN A CA 1
ATOM 1542 C C . GLN A 1 202 ? 4.957 9.758 -7.258 1 92.69 202 GLN A C 1
ATOM 1544 O O . GLN A 1 202 ? 4.406 10.859 -7.316 1 92.69 202 GLN A O 1
ATOM 1549 N N . PHE A 1 203 ? 6.117 9.562 -6.66 1 96 203 PHE A N 1
ATOM 1550 C CA . PHE A 1 203 ? 6.797 10.625 -5.934 1 96 203 PHE A CA 1
ATOM 1551 C C . PHE A 1 203 ? 7.332 11.68 -6.891 1 96 203 PHE A C 1
ATOM 1553 O O . PHE A 1 203 ? 7.102 12.875 -6.695 1 96 203 PHE A O 1
ATOM 1560 N N . THR A 1 204 ? 8.039 11.195 -7.906 1 94.81 204 THR A N 1
ATOM 1561 C CA . THR A 1 204 ? 8.672 12.125 -8.836 1 94.81 204 THR A CA 1
ATOM 1562 C C . THR A 1 204 ? 7.625 12.93 -9.594 1 94.81 204 THR A C 1
ATOM 1564 O O . THR A 1 204 ? 7.812 14.117 -9.852 1 94.81 204 THR A O 1
ATOM 1567 N N . ASP A 1 205 ? 6.488 12.258 -9.922 1 93.5 205 ASP A N 1
ATOM 1568 C CA . ASP A 1 205 ? 5.422 12.953 -10.641 1 93.5 205 ASP A CA 1
ATOM 1569 C C . ASP A 1 205 ? 4.84 14.086 -9.797 1 93.5 205 ASP A C 1
ATOM 1571 O O . ASP A 1 205 ? 4.559 15.164 -10.305 1 93.5 205 ASP A O 1
ATOM 1575 N N . LEU A 1 206 ? 4.652 13.828 -8.523 1 96 206 LEU A N 1
ATOM 1576 C CA . LEU A 1 206 ? 4.102 14.867 -7.66 1 96 206 LEU A CA 1
ATOM 1577 C C . LEU A 1 206 ? 5.082 16.031 -7.508 1 96 206 LEU A C 1
ATOM 1579 O O . LEU A 1 206 ? 4.684 17.188 -7.574 1 96 206 LEU A O 1
ATOM 1583 N N . ILE A 1 207 ? 6.332 15.727 -7.312 1 97.81 207 ILE A N 1
ATOM 1584 C CA . ILE A 1 207 ? 7.348 16.766 -7.148 1 97.81 207 ILE A CA 1
ATOM 1585 C C . ILE A 1 207 ? 7.422 17.609 -8.414 1 97.81 207 ILE A C 1
ATOM 1587 O O . ILE A 1 207 ? 7.523 18.844 -8.344 1 97.81 207 ILE A O 1
ATOM 1591 N N . GLU A 1 208 ? 7.34 16.953 -9.555 1 96.62 208 GLU A N 1
ATOM 1592 C CA . GLU A 1 208 ? 7.344 17.688 -10.82 1 96.62 208 GLU A CA 1
ATOM 1593 C C . GLU A 1 208 ? 6.137 18.609 -10.93 1 96.62 208 GLU A C 1
ATOM 1595 O O . GLU A 1 208 ? 6.258 19.75 -11.391 1 96.62 208 GLU A O 1
ATOM 1600 N N . GLU A 1 209 ? 5.023 18.078 -10.539 1 96.56 209 GLU A N 1
ATOM 1601 C CA . GLU A 1 209 ? 3.816 18.906 -10.578 1 96.56 209 GLU A CA 1
ATOM 1602 C C . GLU A 1 209 ? 3.936 20.109 -9.648 1 96.56 209 GLU A C 1
ATOM 1604 O O . GLU A 1 209 ? 3.557 21.219 -10.016 1 96.56 209 GLU A O 1
ATOM 1609 N N . LEU A 1 210 ? 4.445 19.922 -8.445 1 97.69 210 LEU A N 1
ATOM 1610 C CA . LEU A 1 210 ? 4.66 21.031 -7.512 1 97.69 210 LEU A CA 1
ATOM 1611 C C . LEU A 1 210 ? 5.629 22.047 -8.094 1 97.69 210 LEU A C 1
ATOM 1613 O O . LEU A 1 210 ? 5.43 23.266 -7.941 1 97.69 210 LEU A O 1
ATOM 1617 N N . ALA A 1 211 ? 6.66 21.547 -8.766 1 97.62 211 ALA A N 1
ATOM 1618 C CA . ALA A 1 211 ? 7.652 22.438 -9.375 1 97.62 211 ALA A CA 1
ATOM 1619 C C . ALA A 1 211 ? 7.016 23.328 -10.43 1 97.62 211 ALA A C 1
ATOM 1621 O O . ALA A 1 211 ? 7.379 24.5 -10.562 1 97.62 211 ALA A O 1
ATOM 1622 N N . ARG A 1 212 ? 6.074 22.812 -11.148 1 95.38 212 ARG A N 1
ATOM 1623 C CA . ARG A 1 212 ? 5.379 23.562 -12.188 1 95.38 212 ARG A CA 1
ATOM 1624 C C . ARG A 1 212 ? 4.617 24.734 -11.594 1 95.38 212 ARG A C 1
ATOM 1626 O O . ARG A 1 212 ? 4.375 25.734 -12.281 1 95.38 212 ARG A O 1
ATOM 1633 N N . HIS A 1 213 ? 4.293 24.641 -10.32 1 95.06 213 HIS A N 1
ATOM 1634 C CA . HIS A 1 213 ? 3.479 25.672 -9.695 1 95.06 213 HIS A CA 1
ATOM 1635 C C . HIS A 1 213 ? 4.332 26.594 -8.828 1 95.06 213 HIS A C 1
ATOM 1637 O O . HIS A 1 213 ? 3.799 27.406 -8.062 1 95.06 213 HIS A O 1
ATOM 1643 N N . SER A 1 214 ? 5.625 26.406 -8.898 1 96.38 214 SER A N 1
ATOM 1644 C CA . SER A 1 214 ? 6.527 27.312 -8.188 1 96.38 214 SER A CA 1
ATOM 1645 C C . SER A 1 214 ? 6.578 28.672 -8.852 1 96.38 214 SER A C 1
ATOM 1647 O O . SER A 1 214 ? 6.848 28.781 -10.055 1 96.38 214 SER A O 1
ATOM 1649 N N . PRO A 1 215 ? 6.293 29.75 -8.164 1 95.44 215 PRO A N 1
ATOM 1650 C CA . PRO A 1 215 ? 6.32 31.078 -8.766 1 95.44 215 PRO A CA 1
ATOM 1651 C C . PRO A 1 215 ? 7.738 31.578 -9.023 1 95.44 215 PRO A C 1
ATOM 1653 O O . PRO A 1 215 ? 8.695 31.047 -8.477 1 95.44 215 PRO A O 1
ATOM 1656 N N . SER A 1 216 ? 7.805 32.562 -9.859 1 92.44 216 SER A N 1
ATOM 1657 C CA . SER A 1 216 ? 9.102 33.188 -10.148 1 92.44 216 SER A CA 1
ATOM 1658 C C . SER A 1 216 ? 9.664 33.906 -8.938 1 92.44 216 SER A C 1
ATOM 1660 O O . SER A 1 216 ? 10.875 33.938 -8.727 1 92.44 216 SER A O 1
ATOM 1662 N N . ASP A 1 217 ? 8.82 34.406 -8.141 1 91.12 217 ASP A N 1
ATOM 1663 C CA . ASP A 1 217 ? 9.203 35.125 -6.93 1 91.12 217 ASP A CA 1
ATOM 1664 C C . ASP A 1 217 ? 8.266 34.781 -5.773 1 91.12 217 ASP A C 1
ATOM 1666 O O . ASP A 1 217 ? 7.148 34.312 -5.992 1 91.12 217 ASP A O 1
ATOM 1670 N N . GLY A 1 218 ? 8.82 34.875 -4.559 1 91.38 218 GLY A N 1
ATOM 1671 C CA . GLY A 1 218 ? 7.984 34.594 -3.402 1 91.38 218 GLY A CA 1
ATOM 1672 C C . GLY A 1 218 ? 8.094 33.156 -2.904 1 91.38 218 GLY A C 1
ATOM 1673 O O . GLY A 1 218 ? 9.133 32.531 -3.059 1 91.38 218 GLY A O 1
ATOM 1674 N N . LEU A 1 219 ? 7.066 32.719 -2.209 1 94.31 219 LEU A N 1
ATOM 1675 C CA . LEU A 1 219 ? 7.051 31.422 -1.56 1 94.31 219 LEU A CA 1
ATOM 1676 C C . LEU A 1 219 ? 6.324 30.391 -2.422 1 94.31 219 LEU A C 1
ATOM 1678 O O . LEU A 1 219 ? 5.434 30.75 -3.199 1 94.31 219 LEU A O 1
ATOM 1682 N N . HIS A 1 220 ? 6.734 29.172 -2.383 1 97.81 220 HIS A N 1
ATOM 1683 C CA . HIS A 1 220 ? 5.891 28.125 -2.949 1 97.81 220 HIS A CA 1
ATOM 1684 C C . HIS A 1 220 ? 4.52 28.109 -2.287 1 97.81 220 HIS A C 1
ATOM 1686 O O . HIS A 1 220 ? 4.41 28.266 -1.07 1 97.81 220 HIS A O 1
ATOM 1692 N N . PRO A 1 221 ? 3.488 27.828 -3.023 1 97.81 221 PRO A N 1
ATOM 1693 C CA . PRO A 1 221 ? 2.154 27.812 -2.422 1 97.81 221 PRO A CA 1
ATOM 1694 C C . PRO A 1 221 ? 2.006 26.734 -1.351 1 97.81 221 PRO A C 1
ATOM 1696 O O . PRO A 1 221 ? 1.23 26.891 -0.406 1 97.81 221 PRO A O 1
ATOM 1699 N N . ILE A 1 222 ? 2.711 25.656 -1.497 1 98.5 222 ILE A N 1
ATOM 1700 C CA . ILE A 1 222 ? 2.646 24.547 -0.556 1 98.5 222 ILE A CA 1
ATOM 1701 C C . ILE A 1 222 ? 3.793 24.656 0.448 1 98.5 222 ILE A C 1
ATOM 1703 O O . ILE A 1 222 ? 4.957 24.781 0.06 1 98.5 222 ILE A O 1
ATOM 1707 N N . ALA A 1 223 ? 3.436 24.594 1.727 1 98.62 223 ALA A N 1
ATOM 1708 C CA . ALA A 1 223 ? 4.43 24.75 2.785 1 98.62 223 ALA A CA 1
ATOM 1709 C C . ALA A 1 223 ? 4.859 23.406 3.346 1 98.62 223 ALA A C 1
ATOM 1711 O O . ALA A 1 223 ? 5.953 23.266 3.902 1 98.62 223 ALA A O 1
ATOM 1712 N N . PHE A 1 224 ? 3.98 22.406 3.246 1 98.88 224 PHE A N 1
ATOM 1713 C CA . PHE A 1 224 ? 4.344 21.109 3.797 1 98.88 224 PHE A CA 1
ATOM 1714 C C . PHE A 1 224 ? 3.549 20 3.123 1 98.88 224 PHE A C 1
ATOM 1716 O O . PHE A 1 224 ? 2.477 20.234 2.566 1 98.88 224 PHE A O 1
ATOM 1723 N N . LEU A 1 225 ? 4.113 18.859 3.084 1 98.62 225 LEU A N 1
ATOM 1724 C CA . LEU A 1 225 ? 3.475 17.594 2.721 1 98.62 225 LEU A CA 1
ATOM 1725 C C . LEU A 1 225 ? 3.332 16.688 3.938 1 98.62 225 LEU A C 1
ATOM 1727 O O . LEU A 1 225 ? 4.316 16.406 4.633 1 98.62 225 LEU A O 1
ATOM 1731 N N . THR A 1 226 ? 2.088 16.297 4.254 1 98.62 226 THR A N 1
ATOM 1732 C CA . THR A 1 226 ? 1.847 15.312 5.301 1 98.62 226 THR A CA 1
ATOM 1733 C C . THR A 1 226 ? 1.729 13.914 4.703 1 98.62 226 THR A C 1
ATOM 1735 O O . THR A 1 226 ? 0.817 13.641 3.918 1 98.62 226 THR A O 1
ATOM 1738 N N . CYS A 1 227 ? 2.588 13.07 5.113 1 97.5 227 CYS A N 1
ATOM 1739 C CA . CYS A 1 227 ? 2.582 11.703 4.602 1 97.5 227 CYS A CA 1
ATOM 1740 C C . CYS A 1 227 ? 2.715 10.695 5.734 1 97.5 227 CYS A C 1
ATOM 1742 O O . CYS A 1 227 ? 3.605 10.812 6.578 1 97.5 227 CYS A O 1
ATOM 1744 N N . THR A 1 228 ? 1.677 9.797 5.832 1 95.75 228 THR A N 1
ATOM 1745 C CA . THR A 1 228 ? 0.702 9.516 4.789 1 95.75 228 THR A CA 1
ATOM 1746 C C . THR A 1 228 ? -0.68 9.273 5.387 1 95.75 228 THR A C 1
ATOM 1748 O O . THR A 1 228 ? -0.818 9.133 6.605 1 95.75 228 THR A O 1
ATOM 1751 N N . ASN A 1 229 ? -1.732 9.297 4.57 1 94.38 229 ASN A N 1
ATOM 1752 C CA . ASN A 1 229 ? -3.057 8.805 4.93 1 94.38 229 ASN A CA 1
ATOM 1753 C C . ASN A 1 229 ? -3.074 7.285 5.047 1 94.38 229 ASN A C 1
ATOM 1755 O O . ASN A 1 229 ? -2.041 6.633 4.879 1 94.38 229 ASN A O 1
ATOM 1759 N N . THR A 1 230 ? -4.199 6.758 5.441 1 96.31 230 THR A N 1
ATOM 1760 C CA . THR A 1 230 ? -4.32 5.32 5.668 1 96.31 230 THR A CA 1
ATOM 1761 C C . THR A 1 230 ? -4.199 4.551 4.355 1 96.31 230 THR A C 1
ATOM 1763 O O . THR A 1 230 ? -4.379 5.121 3.279 1 96.31 230 THR A O 1
ATOM 1766 N N . LEU A 1 231 ? -3.791 3.316 4.453 1 96.75 231 LEU A N 1
ATOM 1767 C CA . LEU A 1 231 ? -3.611 2.443 3.301 1 96.75 231 LEU A CA 1
ATOM 1768 C C . LEU A 1 231 ? -4.914 1.735 2.945 1 96.75 231 LEU A C 1
ATOM 1770 O O . LEU A 1 231 ? -5.379 0.867 3.689 1 96.75 231 LEU A O 1
ATOM 1774 N N . GLY A 1 232 ? -5.441 2.047 1.785 1 94.62 232 GLY A N 1
ATOM 1775 C CA . GLY A 1 232 ? -6.75 1.564 1.379 1 94.62 232 GLY A CA 1
ATOM 1776 C C . GLY A 1 232 ? -6.742 0.114 0.937 1 94.62 232 GLY A C 1
ATOM 1777 O O . GLY A 1 232 ? -5.688 -0.525 0.907 1 94.62 232 GLY A O 1
ATOM 1778 N N . SER A 1 233 ? -7.922 -0.401 0.708 1 95.38 233 SER A N 1
ATOM 1779 C CA . SER A 1 233 ? -8.18 -1.716 0.13 1 95.38 233 SER A CA 1
ATOM 1780 C C . SER A 1 233 ? -7.648 -2.828 1.03 1 95.38 233 SER A C 1
ATOM 1782 O O . SER A 1 233 ? -7.199 -3.867 0.543 1 95.38 233 SER A O 1
ATOM 1784 N N . SER A 1 234 ? -7.703 -2.609 2.342 1 98.19 234 SER A N 1
ATOM 1785 C CA . SER A 1 234 ? -7.23 -3.605 3.295 1 98.19 234 SER A CA 1
ATOM 1786 C C . SER A 1 234 ? -8.391 -4.281 4.016 1 98.19 234 SER A C 1
ATOM 1788 O O . SER A 1 234 ? -9.477 -3.707 4.121 1 98.19 234 SER A O 1
ATOM 1790 N N . VAL A 1 235 ? -8.141 -5.48 4.477 1 98.44 235 VAL A N 1
ATOM 1791 C CA . VAL A 1 235 ? -9.172 -6.27 5.152 1 98.44 235 VAL A CA 1
ATOM 1792 C C . VAL A 1 235 ? -8.602 -6.871 6.434 1 98.44 235 VAL A C 1
ATOM 1794 O O . VAL A 1 235 ? -7.461 -7.352 6.449 1 98.44 235 VAL A O 1
ATOM 1797 N N . LEU A 1 236 ? -9.273 -6.738 7.469 1 97.94 236 LEU A N 1
ATOM 1798 C CA . LEU A 1 236 ? -9.133 -7.566 8.656 1 97.94 236 LEU A CA 1
ATOM 1799 C C . LEU A 1 236 ? -10.406 -8.359 8.922 1 97.94 236 LEU A C 1
ATOM 1801 O O . LEU A 1 236 ? -11.508 -7.879 8.656 1 97.94 236 LEU A O 1
ATOM 1805 N N . PHE A 1 237 ? -10.203 -9.555 9.43 1 97.25 237 PHE A N 1
ATOM 1806 C CA . PHE A 1 237 ? -11.336 -10.367 9.844 1 97.25 237 PHE A CA 1
ATOM 1807 C C . PHE A 1 237 ? -11.602 -10.211 11.336 1 97.25 237 PHE A C 1
ATOM 1809 O O . PHE A 1 237 ? -10.742 -9.719 12.07 1 97.25 237 PHE A O 1
ATOM 1816 N N . GLN A 1 238 ? -12.758 -10.695 11.766 1 94.75 238 GLN A N 1
ATOM 1817 C CA . GLN A 1 238 ? -13.18 -10.586 13.156 1 94.75 238 GLN A CA 1
ATOM 1818 C C . GLN A 1 238 ? -12.195 -11.297 14.086 1 94.75 238 GLN A C 1
ATOM 1820 O O . GLN A 1 238 ? -11.977 -10.859 15.219 1 94.75 238 GLN A O 1
ATOM 1825 N N . ASP A 1 239 ? -11.578 -12.289 13.672 1 93.94 239 ASP A N 1
ATOM 1826 C CA . ASP A 1 239 ? -10.695 -13.078 14.531 1 93.94 239 ASP A CA 1
ATOM 1827 C C . ASP A 1 239 ? -9.328 -12.414 14.664 1 93.94 239 ASP A C 1
ATOM 1829 O O . ASP A 1 239 ? -8.469 -12.898 15.398 1 93.94 239 ASP A O 1
ATOM 1833 N N . GLN A 1 240 ? -9.133 -11.305 14 1 96.69 240 GLN A N 1
ATOM 1834 C CA . GLN A 1 240 ? -7.852 -10.609 14.055 1 96.69 240 GLN A CA 1
ATOM 1835 C C . GLN A 1 240 ? -7.934 -9.367 14.945 1 96.69 240 GLN A C 1
ATOM 1837 O O . GLN A 1 240 ? -6.941 -8.664 15.133 1 96.69 240 GLN A O 1
ATOM 1842 N N . ILE A 1 241 ? -9.102 -9.055 15.43 1 96.19 241 ILE A N 1
ATOM 1843 C CA . ILE A 1 241 ? -9.25 -7.754 16.078 1 96.19 241 ILE A CA 1
ATOM 1844 C C . ILE A 1 241 ? -9.648 -7.945 17.531 1 96.19 241 ILE A C 1
ATOM 1846 O O . ILE A 1 241 ? -10.148 -9.008 17.922 1 96.19 241 ILE A O 1
ATOM 1850 N N . ILE A 1 242 ? -9.336 -6.91 18.359 1 94.44 242 ILE A N 1
ATOM 1851 C CA . ILE A 1 242 ? -9.891 -6.812 19.703 1 94.44 242 ILE A CA 1
ATOM 1852 C C . ILE A 1 242 ? -11.406 -6.648 19.641 1 94.44 242 ILE A C 1
ATOM 1854 O O . ILE A 1 242 ? -11.914 -5.859 18.844 1 94.44 242 ILE A O 1
ATOM 1858 N N . PRO A 1 243 ? -12.07 -7.461 20.312 1 84.75 243 PRO A N 1
ATOM 1859 C CA . PRO A 1 243 ? -13.531 -7.355 20.25 1 84.75 243 PRO A CA 1
ATOM 1860 C C . PRO A 1 243 ? -14.023 -5.918 20.391 1 84.75 243 PRO A C 1
ATOM 1862 O O . PRO A 1 243 ? -13.523 -5.168 21.234 1 84.75 243 PRO A O 1
ATOM 1865 N N . SER A 1 244 ? -14.656 -5.469 19.359 1 72.12 244 SER A N 1
ATOM 1866 C CA . SER A 1 244 ? -15.227 -4.125 19.359 1 72.12 244 SER A CA 1
ATOM 1867 C C . SER A 1 244 ? -16.734 -4.168 19.516 1 72.12 244 SER A C 1
ATOM 1869 O O . SER A 1 244 ? -17.359 -5.203 19.281 1 72.12 244 SER A O 1
ATOM 1871 N N . SER A 1 245 ? -17.203 -3.162 20.047 1 59.22 245 SER A N 1
ATOM 1872 C CA . SER A 1 245 ? -18.625 -3.09 20.344 1 59.22 245 SER A CA 1
ATOM 1873 C C . SER A 1 245 ? -19.453 -2.799 19.094 1 59.22 245 SER A C 1
ATOM 1875 O O . SER A 1 245 ? -20.672 -2.686 19.172 1 59.22 245 SER A O 1
ATOM 1877 N N . PHE A 1 246 ? -18.562 -2.756 17.969 1 64.44 246 PHE A N 1
ATOM 1878 C CA . PHE A 1 246 ? -19.453 -2.375 16.859 1 64.44 246 PHE A CA 1
ATOM 1879 C C . PHE A 1 246 ? -20.375 -3.523 16.5 1 64.44 246 PHE A C 1
ATOM 1881 O O . PHE A 1 246 ? -20.016 -4.695 16.609 1 64.44 246 PHE A O 1
ATOM 1888 N N . GLY A 1 247 ? -21.625 -3.215 16.297 1 69.75 247 GLY A N 1
ATOM 1889 C CA . GLY A 1 247 ? -22.641 -4.18 15.875 1 69.75 247 GLY A CA 1
ATOM 1890 C C . GLY A 1 247 ? -22.406 -4.703 14.477 1 69.75 247 GLY A C 1
ATOM 1891 O O . GLY A 1 247 ? -22.375 -3.932 13.516 1 69.75 247 GLY A O 1
ATOM 1892 N N . LYS A 1 248 ? -22.266 -6.004 14.25 1 78.12 248 LYS A N 1
ATOM 1893 C CA . LYS A 1 248 ? -22.125 -6.66 12.953 1 78.12 248 LYS A CA 1
ATOM 1894 C C . LYS A 1 248 ? -23.406 -6.516 12.125 1 78.12 248 LYS A C 1
ATOM 1896 O O . LYS A 1 248 ? -24.516 -6.578 12.664 1 78.12 248 LYS A O 1
ATOM 1901 N N . PRO A 1 249 ? -23.188 -6.293 10.836 1 74.88 249 PRO A N 1
ATOM 1902 C CA . PRO A 1 249 ? -24.375 -6.191 9.977 1 74.88 249 PRO A CA 1
ATOM 1903 C C . PRO A 1 249 ? -25.234 -7.457 10 1 74.88 249 PRO A C 1
ATOM 1905 O O . PRO A 1 249 ? -26.453 -7.387 9.805 1 74.88 249 PRO A O 1
ATOM 1908 N N . SER A 1 250 ? -24.594 -8.609 10.125 1 79.12 250 SER A N 1
ATOM 1909 C CA . SER A 1 250 ? -25.281 -9.891 10.219 1 79.12 250 SER A CA 1
ATOM 1910 C C . SER A 1 250 ? -24.438 -10.914 10.977 1 79.12 250 SER A C 1
ATOM 1912 O O . SER A 1 250 ? -23.25 -10.695 11.211 1 79.12 250 SER A O 1
ATOM 1914 N N . GLU A 1 251 ? -25.016 -11.914 11.328 1 77.06 251 GLU A N 1
ATOM 1915 C CA . GLU A 1 251 ? -24.344 -12.961 12.086 1 77.06 251 GLU A CA 1
ATOM 1916 C C . GLU A 1 251 ? -23.219 -13.609 11.266 1 77.06 251 GLU A C 1
ATOM 1918 O O . GLU A 1 251 ? -22.203 -14.023 11.82 1 77.06 251 GLU A O 1
ATOM 1923 N N . ASP A 1 252 ? -23.406 -13.602 9.984 1 84.25 252 ASP A N 1
ATOM 1924 C CA . ASP A 1 252 ? -22.453 -14.289 9.117 1 84.25 252 ASP A CA 1
ATOM 1925 C C . ASP A 1 252 ? -21.406 -13.312 8.586 1 84.25 252 ASP A C 1
ATOM 1927 O O . ASP A 1 252 ? -20.578 -13.68 7.754 1 84.25 252 ASP A O 1
ATOM 1931 N N . PHE A 1 253 ? -21.469 -12.156 9.094 1 89.69 253 PHE A N 1
ATOM 1932 C CA . PHE A 1 253 ? -20.531 -11.141 8.648 1 89.69 253 PHE A CA 1
ATOM 1933 C C . PHE A 1 253 ? -19.188 -11.305 9.352 1 89.69 253 PHE A C 1
ATOM 1935 O O . PHE A 1 253 ? -19.078 -11.125 10.562 1 89.69 253 PHE A O 1
ATOM 1942 N N . ASP A 1 254 ? -18.141 -11.523 8.609 1 92.94 254 ASP A N 1
ATOM 1943 C CA . ASP A 1 254 ? -16.875 -11.977 9.18 1 92.94 254 ASP A CA 1
ATOM 1944 C C . ASP A 1 254 ? -15.805 -10.883 9.094 1 92.94 254 ASP A C 1
ATOM 1946 O O . ASP A 1 254 ? -14.664 -11.086 9.516 1 92.94 254 ASP A O 1
ATOM 1950 N N . PHE A 1 255 ? -16.109 -9.734 8.641 1 96.25 255 PHE A N 1
ATOM 1951 C CA . PHE A 1 255 ? -15.117 -8.688 8.414 1 96.25 255 PHE A CA 1
ATOM 1952 C C . PHE A 1 255 ? -15.055 -7.734 9.602 1 96.25 255 PHE A C 1
ATOM 1954 O O . PHE A 1 255 ? -16.016 -7.629 10.367 1 96.25 255 PHE A O 1
ATOM 1961 N N . ALA A 1 256 ? -13.977 -7.062 9.781 1 96 256 ALA A N 1
ATOM 1962 C CA . ALA A 1 256 ? -13.703 -6.246 10.961 1 96 256 ALA A CA 1
ATOM 1963 C C . ALA A 1 256 ? -14.492 -4.941 10.914 1 96 256 ALA A C 1
ATOM 1965 O O . ALA A 1 256 ? -14.773 -4.34 11.961 1 96 256 ALA A O 1
ATOM 1966 N N . VAL A 1 257 ? -14.773 -4.426 9.703 1 95 257 VAL A N 1
ATOM 1967 C CA . VAL A 1 257 ? -15.539 -3.195 9.547 1 95 257 VAL A CA 1
ATOM 1968 C C . VAL A 1 257 ? -16.703 -3.436 8.594 1 95 257 VAL A C 1
ATOM 1970 O O . VAL A 1 257 ? -16.656 -4.332 7.75 1 95 257 VAL A O 1
ATOM 1973 N N . PRO A 1 258 ? -17.781 -2.668 8.648 1 93 258 PRO A N 1
ATOM 1974 C CA . PRO A 1 258 ? -19 -2.93 7.879 1 93 258 PRO A CA 1
ATOM 1975 C C . PRO A 1 258 ? -18.781 -2.814 6.371 1 93 258 PRO A C 1
ATOM 1977 O O . PRO A 1 258 ? -19.5 -3.447 5.594 1 93 258 PRO A O 1
ATOM 1980 N N . THR A 1 259 ? -17.781 -2.053 5.945 1 93.75 259 THR A N 1
ATOM 1981 C CA . THR A 1 259 ? -17.562 -1.814 4.523 1 93.75 259 THR A CA 1
ATOM 1982 C C . THR A 1 259 ? -16.672 -2.891 3.928 1 93.75 259 THR A C 1
ATOM 1984 O O . THR A 1 259 ? -16.266 -2.799 2.766 1 93.75 259 THR A O 1
ATOM 1987 N N . VAL A 1 260 ? -16.266 -3.844 4.691 1 95.94 260 VAL A N 1
ATOM 1988 C CA . VAL A 1 260 ? -15.375 -4.934 4.316 1 95.94 260 VAL A CA 1
ATOM 1989 C C . VAL A 1 260 ? -13.953 -4.41 4.16 1 95.94 260 VAL A C 1
ATOM 1991 O O . VAL A 1 260 ? -13.039 -4.863 4.844 1 95.94 260 VAL A O 1
ATOM 1994 N N . TYR A 1 261 ? -13.867 -3.422 3.268 1 96 261 TYR A N 1
ATOM 1995 C CA . TYR A 1 261 ? -12.57 -2.795 3.047 1 96 261 TYR A CA 1
ATOM 1996 C C . TYR A 1 261 ? -12.43 -1.526 3.881 1 96 261 TYR A C 1
ATOM 1998 O O . TYR A 1 261 ? -13.406 -0.806 4.098 1 96 261 TYR A O 1
ATOM 2006 N N . GLY A 1 262 ? -11.211 -1.253 4.324 1 95.88 262 GLY A N 1
ATOM 2007 C CA . GLY A 1 262 ? -10.938 -0.039 5.078 1 95.88 262 GLY A CA 1
ATOM 2008 C C . GLY A 1 262 ? -9.531 0.487 4.871 1 95.88 262 GLY A C 1
ATOM 2009 O O . GLY A 1 262 ? -8.789 -0.017 4.023 1 95.88 262 GLY A O 1
ATOM 2010 N N . GLY A 1 263 ? -9.281 1.552 5.586 1 96.44 263 GLY A N 1
ATOM 2011 C CA . GLY A 1 263 ? -7.941 2.111 5.637 1 96.44 263 GLY A CA 1
ATOM 2012 C C . GLY A 1 263 ? -7.098 1.541 6.762 1 96.44 263 GLY A C 1
ATOM 2013 O O . GLY A 1 263 ? -7.449 1.672 7.934 1 96.44 263 GLY A O 1
ATOM 2014 N N . LEU A 1 264 ? -6.027 0.907 6.352 1 98.31 264 LEU A N 1
ATOM 2015 C CA . LEU A 1 264 ? -5.086 0.326 7.305 1 98.31 264 LEU A CA 1
ATOM 2016 C C . LEU A 1 264 ? -4.16 1.395 7.875 1 98.31 264 LEU A C 1
ATOM 2018 O O . LEU A 1 264 ? -3.672 2.256 7.141 1 98.31 264 LEU A O 1
ATOM 2022 N N . ALA A 1 265 ? -3.938 1.403 9.195 1 98.25 265 ALA A N 1
ATOM 2023 C CA . ALA A 1 265 ? -3.086 2.363 9.891 1 98.25 265 ALA A CA 1
ATOM 2024 C C . ALA A 1 265 ? -2.35 1.703 11.055 1 98.25 265 ALA A C 1
ATOM 2026 O O . ALA A 1 265 ? -2.512 0.506 11.297 1 98.25 265 ALA A O 1
ATOM 2027 N N . GLY A 1 266 ? -1.502 2.41 11.688 1 98.5 266 GLY A N 1
ATOM 2028 C CA . GLY A 1 266 ? -0.772 1.878 12.828 1 98.5 266 GLY A CA 1
ATOM 2029 C C . GLY A 1 266 ? 0.488 1.132 12.438 1 98.5 266 GLY A C 1
ATOM 2030 O O . GLY A 1 266 ? 1.106 1.444 11.414 1 98.5 266 GLY A O 1
ATOM 2031 N N . ASP A 1 267 ? 0.864 0.205 13.273 1 98.44 267 ASP A N 1
ATOM 2032 C CA . ASP A 1 267 ? 2.139 -0.494 13.148 1 98.44 267 ASP A CA 1
ATOM 2033 C C . ASP A 1 267 ? 2.312 -1.077 11.75 1 98.44 267 ASP A C 1
ATOM 2035 O O . ASP A 1 267 ? 3.41 -1.043 11.188 1 98.44 267 ASP A O 1
ATOM 2039 N N . ALA A 1 268 ? 1.289 -1.522 11.18 1 98.38 268 ALA A N 1
ATOM 2040 C CA . ALA A 1 268 ? 1.353 -2.283 9.938 1 98.38 268 ALA A CA 1
ATOM 2041 C C . ALA A 1 268 ? 1.853 -1.412 8.789 1 98.38 268 ALA A C 1
ATOM 2043 O O . ALA A 1 268 ? 2.518 -1.902 7.875 1 98.38 268 ALA A O 1
ATOM 2044 N N . ILE A 1 269 ? 1.598 -0.103 8.789 1 98.69 269 ILE A N 1
ATOM 2045 C CA . ILE A 1 269 ? 1.942 0.705 7.625 1 98.69 269 ILE A CA 1
ATOM 2046 C C . ILE A 1 269 ? 3.166 1.563 7.938 1 98.69 269 ILE A C 1
ATOM 2048 O O . ILE A 1 269 ? 3.574 2.393 7.121 1 98.69 269 ILE A O 1
ATOM 2052 N N . HIS A 1 270 ? 3.783 1.425 9.133 1 98.88 270 HIS A N 1
ATOM 2053 C CA . HIS A 1 270 ? 4.891 2.281 9.547 1 98.88 270 HIS A CA 1
ATOM 2054 C C . HIS A 1 270 ? 6.039 2.213 8.547 1 98.88 270 HIS A C 1
ATOM 2056 O O . HIS A 1 270 ? 6.578 3.246 8.141 1 98.88 270 HIS A O 1
ATOM 2062 N N . PRO A 1 271 ? 6.445 1.017 8.055 1 98.88 271 PRO A N 1
ATOM 2063 C CA . PRO A 1 271 ? 7.539 0.982 7.082 1 98.88 271 PRO A CA 1
ATOM 2064 C C . PRO A 1 271 ? 7.215 1.739 5.797 1 98.88 271 PRO A C 1
ATOM 2066 O O . PRO A 1 271 ? 8.078 2.41 5.23 1 98.88 271 PRO A O 1
ATOM 2069 N N . LEU A 1 272 ? 5.988 1.579 5.309 1 98.81 272 LEU A N 1
ATOM 2070 C CA . LEU A 1 272 ? 5.559 2.299 4.113 1 98.81 272 LEU A CA 1
ATOM 2071 C C . LEU A 1 272 ? 5.586 3.805 4.348 1 98.81 272 LEU A C 1
ATOM 2073 O O . LEU A 1 272 ? 6.059 4.562 3.496 1 98.81 272 LEU A O 1
ATOM 2077 N N . SER A 1 273 ? 5.09 4.203 5.535 1 98.94 273 SER A N 1
ATOM 2078 C CA . SER A 1 273 ? 5.074 5.617 5.887 1 98.94 273 SER A CA 1
ATOM 2079 C C . SER A 1 273 ? 6.488 6.188 5.953 1 98.94 273 SER A C 1
ATOM 2081 O O . SER A 1 273 ? 6.738 7.293 5.465 1 98.94 273 SER A O 1
ATOM 2083 N N . LEU A 1 274 ? 7.383 5.453 6.559 1 98.94 274 LEU A N 1
ATOM 2084 C CA . LEU A 1 274 ? 8.781 5.875 6.609 1 98.94 274 LEU A CA 1
ATOM 2085 C C . LEU A 1 274 ? 9.344 6.062 5.203 1 98.94 274 LEU A C 1
ATOM 2087 O O . LEU A 1 274 ? 10.07 7.023 4.949 1 98.94 274 LEU A O 1
ATOM 2091 N N . GLY A 1 275 ? 9 5.141 4.348 1 98.81 275 GLY A N 1
ATOM 2092 C CA . GLY A 1 275 ? 9.445 5.266 2.969 1 98.81 275 GLY A CA 1
ATOM 2093 C C . GLY A 1 275 ? 8.938 6.52 2.285 1 98.81 275 GLY A C 1
ATOM 2094 O O . GLY A 1 275 ? 9.68 7.188 1.561 1 98.81 275 GLY A O 1
ATOM 2095 N N . ASN A 1 276 ? 7.703 6.809 2.488 1 98.81 276 ASN A N 1
ATOM 2096 C CA . ASN A 1 276 ? 7.125 8.016 1.91 1 98.81 276 ASN A CA 1
ATOM 2097 C C . ASN A 1 276 ? 7.805 9.273 2.447 1 98.81 276 ASN A C 1
ATOM 2099 O O . ASN A 1 276 ? 8.164 10.164 1.679 1 98.81 276 ASN A O 1
ATOM 2103 N N . VAL A 1 277 ? 7.988 9.32 3.754 1 98.94 277 VAL A N 1
ATOM 2104 C CA . VAL A 1 277 ? 8.641 10.461 4.383 1 98.94 277 VAL A CA 1
ATOM 2105 C C . VAL A 1 277 ? 10.047 10.633 3.814 1 98.94 277 VAL A C 1
ATOM 2107 O O . VAL A 1 277 ? 10.422 11.727 3.385 1 98.94 277 VAL A O 1
ATOM 2110 N N . HIS A 1 278 ? 10.797 9.602 3.785 1 98.88 278 HIS A N 1
ATOM 2111 C CA . HIS A 1 278 ? 12.188 9.664 3.34 1 98.88 278 HIS A CA 1
ATOM 2112 C C . HIS A 1 278 ? 12.273 10.094 1.878 1 98.88 278 HIS A C 1
ATOM 2114 O O . HIS A 1 278 ? 13.102 10.93 1.52 1 98.88 278 HIS A O 1
ATOM 2120 N N . ARG A 1 279 ? 11.445 9.484 1.071 1 98.62 279 ARG A N 1
ATOM 2121 C CA . ARG A 1 279 ? 11.523 9.758 -0.361 1 98.62 279 ARG A CA 1
ATOM 2122 C C . ARG A 1 279 ? 11.148 11.203 -0.666 1 98.62 279 ARG A C 1
ATOM 2124 O O . ARG A 1 279 ? 11.844 11.891 -1.413 1 98.62 279 ARG A O 1
ATOM 2131 N N . PHE A 1 280 ? 10.07 11.688 -0.132 1 98.75 280 PHE A N 1
ATOM 2132 C CA . PHE A 1 280 ? 9.68 13.07 -0.36 1 98.75 280 PHE A CA 1
ATOM 2133 C C . PHE A 1 280 ? 10.727 14.031 0.189 1 98.75 280 PHE A C 1
ATOM 2135 O O . PHE A 1 280 ? 11.102 15 -0.478 1 98.75 280 PHE A O 1
ATOM 2142 N N . SER A 1 281 ? 11.164 13.75 1.424 1 98.81 281 SER A N 1
ATOM 2143 C CA . SER A 1 281 ? 12.195 14.602 2.01 1 98.81 281 SER A CA 1
ATOM 2144 C C . SER A 1 281 ? 13.438 14.656 1.13 1 98.81 281 SER A C 1
ATOM 2146 O O . SER A 1 281 ? 13.977 15.727 0.878 1 98.81 281 SER A O 1
ATOM 2148 N N . SER A 1 282 ? 13.859 13.523 0.622 1 98.56 282 SER A N 1
ATOM 2149 C CA . SER A 1 282 ? 15.062 13.438 -0.205 1 98.56 282 SER A CA 1
ATOM 2150 C C . SER A 1 282 ? 14.883 14.18 -1.523 1 98.56 282 SER A C 1
ATOM 2152 O O . SER A 1 282 ? 15.758 14.938 -1.942 1 98.56 282 SER A O 1
ATOM 2154 N N . LEU A 1 283 ? 13.758 13.977 -2.191 1 98.62 283 LEU A N 1
ATOM 2155 C CA . LEU A 1 283 ? 13.492 14.609 -3.477 1 98.62 283 LEU A CA 1
ATOM 2156 C C . LEU A 1 283 ? 13.406 16.125 -3.324 1 98.62 283 LEU A C 1
ATOM 2158 O O . LEU A 1 283 ? 13.93 16.875 -4.156 1 98.62 283 LEU A O 1
ATOM 2162 N N . LEU A 1 284 ? 12.75 16.562 -2.242 1 98.75 284 LEU A N 1
ATOM 2163 C CA . LEU A 1 284 ? 12.625 17.984 -1.993 1 98.75 284 LEU A CA 1
ATOM 2164 C C . LEU A 1 284 ? 13.984 18.609 -1.707 1 98.75 284 LEU A C 1
ATOM 2166 O O . LEU A 1 284 ? 14.344 19.625 -2.305 1 98.75 284 LEU A O 1
ATOM 2170 N N . LYS A 1 285 ? 14.766 18 -0.859 1 98.5 285 LYS A N 1
ATOM 2171 C CA . LYS A 1 285 ? 16.062 18.531 -0.467 1 98.5 285 LYS A CA 1
ATOM 2172 C C . LYS A 1 285 ? 17.016 18.594 -1.662 1 98.5 285 LYS A C 1
ATOM 2174 O O . LYS A 1 285 ? 17.859 19.484 -1.741 1 98.5 285 LYS A O 1
ATOM 2179 N N . ALA A 1 286 ? 16.859 17.703 -2.576 1 98.25 286 ALA A N 1
ATOM 2180 C CA . ALA A 1 286 ? 17.766 17.578 -3.713 1 98.25 286 ALA A CA 1
ATOM 2181 C C . ALA A 1 286 ? 17.328 18.5 -4.859 1 98.25 286 ALA A C 1
ATOM 2183 O O . ALA A 1 286 ? 18.062 18.656 -5.844 1 98.25 286 ALA A O 1
ATOM 2184 N N . HIS A 1 287 ? 16.188 19.062 -4.785 1 98.38 287 HIS A N 1
ATOM 2185 C CA . HIS A 1 287 ? 15.648 19.828 -5.91 1 98.38 287 HIS A CA 1
ATOM 2186 C C . HIS A 1 287 ? 16.453 21.109 -6.152 1 98.38 287 HIS A C 1
ATOM 2188 O O . HIS A 1 287 ? 16.953 21.703 -5.203 1 98.38 287 HIS A O 1
ATOM 2194 N N . SER A 1 288 ? 16.531 21.547 -7.391 1 97.81 288 SER A N 1
ATOM 2195 C CA . SER A 1 288 ? 17.312 22.734 -7.742 1 97.81 288 SER A CA 1
ATOM 2196 C C . SER A 1 288 ? 16.594 24.016 -7.301 1 97.81 288 SER A C 1
ATOM 2198 O O . SER A 1 288 ? 17.25 25.031 -7.035 1 97.81 288 SER A O 1
ATOM 2200 N N . ASP A 1 289 ? 15.266 24 -7.215 1 97.94 289 ASP A N 1
ATOM 2201 C CA . ASP A 1 289 ? 14.477 25.156 -6.789 1 97.94 289 ASP A CA 1
ATOM 2202 C C . ASP A 1 289 ? 14.422 25.25 -5.266 1 97.94 289 ASP A C 1
ATOM 2204 O O . ASP A 1 289 ? 13.828 24.391 -4.605 1 97.94 289 ASP A O 1
ATOM 2208 N N . ILE A 1 290 ? 14.961 26.312 -4.73 1 97.44 290 ILE A N 1
ATOM 2209 C CA . ILE A 1 290 ? 15.062 26.5 -3.287 1 97.44 290 ILE A CA 1
ATOM 2210 C C . ILE A 1 290 ? 13.664 26.516 -2.672 1 97.44 290 ILE A C 1
ATOM 2212 O O . ILE A 1 290 ? 13.477 26.094 -1.529 1 97.44 290 ILE A O 1
ATOM 2216 N N . LYS A 1 291 ? 12.664 26.984 -3.42 1 97.75 291 LYS A N 1
ATOM 2217 C CA . LYS A 1 291 ? 11.305 27.047 -2.896 1 97.75 291 LYS A CA 1
ATOM 2218 C C . LYS A 1 291 ? 10.758 25.641 -2.641 1 97.75 291 LYS A C 1
ATOM 2220 O O . LYS A 1 291 ? 10 25.422 -1.69 1 97.75 291 LYS A O 1
ATOM 2225 N N . LEU A 1 292 ? 11.109 24.688 -3.482 1 98.31 292 LEU A N 1
ATOM 2226 C CA . LEU A 1 292 ? 10.734 23.297 -3.252 1 98.31 292 LEU A CA 1
ATOM 2227 C C . LEU A 1 292 ? 11.508 22.719 -2.078 1 98.31 292 LEU A C 1
ATOM 2229 O O . LEU A 1 292 ? 10.961 21.953 -1.283 1 98.31 292 LEU A O 1
ATOM 2233 N N . ARG A 1 293 ? 12.766 23.094 -1.909 1 98.44 293 ARG A N 1
ATOM 2234 C CA . ARG A 1 293 ? 13.578 22.594 -0.808 1 98.44 293 ARG A CA 1
ATOM 2235 C C . ARG A 1 293 ? 13 23 0.539 1 98.44 293 ARG A C 1
ATOM 2237 O O . ARG A 1 293 ? 13.242 22.344 1.555 1 98.44 293 ARG A O 1
ATOM 2244 N N . ASN A 1 294 ? 12.227 24.047 0.514 1 97.75 294 ASN A N 1
ATOM 2245 C CA . ASN A 1 294 ? 11.711 24.609 1.757 1 97.75 294 ASN A CA 1
ATOM 2246 C C . ASN A 1 294 ? 10.359 24 2.127 1 97.75 294 ASN A C 1
ATOM 2248 O O . ASN A 1 294 ? 9.797 24.312 3.178 1 97.75 294 ASN A O 1
ATOM 2252 N N . ILE A 1 295 ? 9.797 23.141 1.282 1 98.75 295 ILE A N 1
ATOM 2253 C CA . ILE A 1 295 ? 8.578 22.422 1.644 1 98.75 295 ILE A CA 1
ATOM 2254 C C . ILE A 1 295 ? 8.891 21.391 2.715 1 98.75 295 ILE A C 1
ATOM 2256 O O . ILE A 1 295 ? 9.742 20.516 2.516 1 98.75 295 ILE A O 1
ATOM 2260 N N . ALA A 1 296 ? 8.258 21.5 3.848 1 98.81 296 ALA A N 1
ATOM 2261 C CA . ALA A 1 296 ? 8.492 20.578 4.957 1 98.81 296 ALA A CA 1
ATOM 2262 C C . ALA A 1 296 ? 7.734 19.281 4.758 1 98.81 296 ALA A C 1
ATOM 2264 O O . ALA A 1 296 ? 6.742 19.234 4.023 1 98.81 296 ALA A O 1
ATOM 2265 N N . VAL A 1 297 ? 8.242 18.219 5.363 1 98.88 297 VAL A N 1
ATOM 2266 C CA . VAL A 1 297 ? 7.531 16.953 5.398 1 98.88 297 VAL A CA 1
ATOM 2267 C C . VAL A 1 297 ? 7.082 16.641 6.824 1 98.88 297 VAL A C 1
ATOM 2269 O O . VAL A 1 297 ? 7.875 16.734 7.766 1 98.88 297 VAL A O 1
ATOM 2272 N N . ILE A 1 298 ? 5.809 16.406 6.973 1 98.94 298 ILE A N 1
ATOM 2273 C CA . ILE A 1 298 ? 5.246 15.93 8.234 1 98.94 298 ILE A CA 1
ATOM 2274 C C . ILE A 1 298 ? 5.043 14.422 8.172 1 98.94 298 ILE A C 1
ATOM 2276 O O . ILE A 1 298 ? 4.336 13.922 7.293 1 98.94 298 ILE A O 1
ATOM 2280 N N . GLY A 1 299 ? 5.707 13.703 9.047 1 98.88 299 GLY A N 1
ATOM 2281 C CA . GLY A 1 299 ? 5.633 12.25 9.062 1 98.88 299 GLY A CA 1
ATOM 2282 C C . GLY A 1 299 ? 4.457 11.727 9.867 1 98.88 299 GLY A C 1
ATOM 2283 O O . GLY A 1 299 ? 4.316 12.031 11.047 1 98.88 299 GLY A O 1
ATOM 2284 N N . VAL A 1 300 ? 3.641 10.945 9.242 1 98.75 300 VAL A N 1
ATOM 2285 C CA . VAL A 1 300 ? 2.482 10.328 9.875 1 98.75 300 VAL A CA 1
ATOM 2286 C C . VAL A 1 300 ? 2.324 8.891 9.367 1 98.75 300 VAL A C 1
ATOM 2288 O O . VAL A 1 300 ? 2.531 8.625 8.188 1 98.75 300 VAL A O 1
ATOM 2291 N N . GLY A 1 301 ? 1.907 8.008 10.297 1 98.69 301 GLY A N 1
ATOM 2292 C CA . GLY A 1 301 ? 1.645 6.617 9.977 1 98.69 301 GLY A CA 1
ATOM 2293 C C . GLY A 1 301 ? 2.424 5.645 10.836 1 98.69 301 GLY A C 1
ATOM 2294 O O . GLY A 1 301 ? 3.641 5.508 10.688 1 98.69 301 GLY A O 1
ATOM 2295 N N . GLY A 1 302 ? 1.758 5.035 11.727 1 98.69 302 GLY A N 1
ATOM 2296 C CA . GLY A 1 302 ? 2.348 4.008 12.57 1 98.69 302 GLY A CA 1
ATOM 2297 C C . GLY A 1 302 ? 3.23 4.57 13.664 1 98.69 302 GLY A C 1
ATOM 2298 O O . GLY A 1 302 ? 4.18 3.914 14.102 1 98.69 302 GLY A O 1
ATOM 2299 N N . VAL A 1 303 ? 3.043 5.777 14.023 1 98.81 303 VAL A N 1
ATOM 2300 C CA . VAL A 1 303 ? 3.762 6.359 15.148 1 98.81 303 VAL A CA 1
ATOM 2301 C C . VAL A 1 303 ? 3.098 5.938 16.453 1 98.81 303 VAL A C 1
ATOM 2303 O O . VAL A 1 303 ? 2.268 6.668 17 1 98.81 303 VAL A O 1
ATOM 2306 N N . THR A 1 304 ? 3.49 4.777 16.938 1 98.38 304 THR A N 1
ATOM 2307 C CA . THR A 1 304 ? 2.805 4.172 18.078 1 98.38 304 THR A CA 1
ATOM 2308 C C . THR A 1 304 ? 3.736 4.074 19.281 1 98.38 304 THR A C 1
ATOM 2310 O O . THR A 1 304 ? 3.361 3.521 20.312 1 98.38 304 THR A O 1
ATOM 2313 N N . SER A 1 305 ? 4.949 4.551 19.172 1 97.81 305 SER A N 1
ATOM 2314 C CA . SER A 1 305 ? 5.961 4.578 20.219 1 97.81 305 SER A CA 1
ATOM 2315 C C . SER A 1 305 ? 6.922 5.746 20.031 1 97.81 305 SER A C 1
ATOM 2317 O O . SER A 1 305 ? 6.922 6.395 18.984 1 97.81 305 SER A O 1
ATOM 2319 N N . ASN A 1 306 ? 7.668 5.973 21.078 1 98 306 ASN A N 1
ATOM 2320 C CA . ASN A 1 306 ? 8.695 7.004 20.984 1 98 306 ASN A CA 1
ATOM 2321 C C . ASN A 1 306 ? 9.711 6.68 19.891 1 98 306 ASN A C 1
ATOM 2323 O O . ASN A 1 306 ? 10.102 7.562 19.125 1 98 306 ASN A O 1
ATOM 2327 N N . GLU A 1 307 ? 10.117 5.457 19.766 1 97.75 307 GLU A N 1
ATOM 2328 C CA . GLU A 1 307 ? 11.062 5.031 18.75 1 97.75 307 GLU A CA 1
ATOM 2329 C C . GLU A 1 307 ? 10.508 5.281 17.344 1 97.75 307 GLU A C 1
ATOM 2331 O O . GLU A 1 307 ? 11.242 5.711 16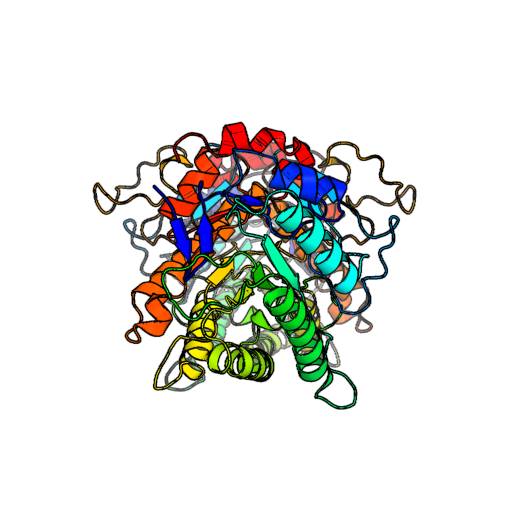.453 1 97.75 307 GLU A O 1
ATOM 2336 N N . ALA A 1 308 ? 9.258 4.965 17.188 1 98.31 308 ALA A N 1
ATOM 2337 C CA . ALA A 1 308 ? 8.609 5.188 15.891 1 98.31 308 ALA A CA 1
ATOM 2338 C C . ALA A 1 308 ? 8.609 6.672 15.523 1 98.31 308 ALA A C 1
ATOM 2340 O O . ALA A 1 308 ? 8.82 7.035 14.367 1 98.31 308 ALA A O 1
ATOM 2341 N N . ALA A 1 309 ? 8.336 7.492 16.531 1 98.62 309 ALA A N 1
ATOM 2342 C CA . ALA A 1 309 ? 8.375 8.938 16.297 1 98.62 309 ALA A CA 1
ATOM 2343 C C . ALA A 1 309 ? 9.766 9.391 15.875 1 98.62 309 ALA A C 1
ATOM 2345 O O . ALA A 1 309 ? 9.914 10.141 14.906 1 98.62 309 ALA A O 1
ATOM 2346 N N . LEU A 1 310 ? 10.758 8.93 16.547 1 98.12 310 LEU A N 1
ATOM 2347 C CA . LEU A 1 310 ? 12.125 9.32 16.25 1 98.12 310 LEU A CA 1
ATOM 2348 C C . LEU A 1 310 ? 12.547 8.805 14.875 1 98.12 310 LEU A C 1
ATOM 2350 O O . LEU A 1 310 ? 13.32 9.461 14.18 1 98.12 310 LEU A O 1
ATOM 2354 N N . ARG A 1 311 ? 12.031 7.695 14.445 1 98.38 311 ARG A N 1
ATOM 2355 C CA . ARG A 1 311 ? 12.336 7.164 13.117 1 98.38 311 ARG A CA 1
ATOM 2356 C C . ARG A 1 311 ? 11.805 8.086 12.031 1 98.38 311 ARG A C 1
ATOM 2358 O O . ARG A 1 311 ? 12.414 8.219 10.969 1 98.38 311 ARG A O 1
ATOM 2365 N N . MET A 1 312 ? 10.648 8.672 12.305 1 98.69 312 MET A N 1
ATOM 2366 C CA . MET A 1 312 ? 10.125 9.633 11.328 1 98.69 312 MET A CA 1
ATOM 2367 C C . MET A 1 312 ? 11.102 10.789 11.133 1 98.69 312 MET A C 1
ATOM 2369 O O . MET A 1 312 ? 11.344 11.211 10 1 98.69 312 MET A O 1
ATOM 2373 N N . ILE A 1 313 ? 11.641 11.266 12.25 1 98.25 313 ILE A N 1
ATOM 2374 C CA . ILE A 1 313 ? 12.617 12.344 12.18 1 98.25 313 ILE A CA 1
ATOM 2375 C C . ILE A 1 313 ? 13.859 11.867 11.43 1 98.25 313 ILE A C 1
ATOM 2377 O O . ILE A 1 313 ? 14.359 12.57 10.547 1 98.25 313 ILE A O 1
ATOM 2381 N N . ARG A 1 314 ? 14.305 10.688 11.719 1 97.56 314 ARG A N 1
ATOM 2382 C CA . ARG A 1 314 ? 15.461 10.109 11.039 1 97.56 314 ARG A CA 1
ATOM 2383 C C . ARG A 1 314 ? 15.203 9.961 9.547 1 97.56 314 ARG A C 1
ATOM 2385 O O . ARG A 1 314 ? 16.125 10.094 8.734 1 97.56 314 ARG A O 1
ATOM 2392 N N . ALA A 1 315 ? 13.953 9.719 9.172 1 98.56 315 ALA A N 1
ATOM 2393 C CA . ALA A 1 315 ? 13.578 9.555 7.773 1 98.56 315 ALA A CA 1
ATOM 2394 C C . ALA A 1 315 ? 13.516 10.898 7.062 1 98.56 315 ALA A C 1
ATOM 2396 O O . ALA A 1 315 ? 13.406 10.961 5.832 1 98.56 315 ALA A O 1
ATOM 2397 N N . GLY A 1 316 ? 13.461 12 7.801 1 98.56 316 GLY A N 1
ATOM 2398 C CA . GLY A 1 316 ? 13.531 13.305 7.176 1 98.56 316 GLY A CA 1
ATOM 2399 C C . GLY A 1 316 ? 12.344 14.195 7.5 1 98.56 316 GLY A C 1
ATOM 2400 O O . GLY A 1 316 ? 12.219 15.289 6.953 1 98.56 316 GLY A O 1
ATOM 2401 N N . ALA A 1 317 ? 11.477 13.812 8.43 1 98.75 317 ALA A N 1
ATOM 2402 C CA . ALA A 1 317 ? 10.305 14.602 8.789 1 98.75 317 ALA A CA 1
ATOM 2403 C C . ALA A 1 317 ? 10.688 15.812 9.633 1 98.75 317 ALA A C 1
ATOM 2405 O O . ALA A 1 317 ? 11.578 15.719 10.484 1 98.75 317 ALA A O 1
ATOM 2406 N N . THR A 1 318 ? 9.984 16.891 9.398 1 98.56 318 THR A N 1
ATOM 2407 C CA . THR A 1 318 ? 10.117 18.094 10.219 1 98.56 318 THR A CA 1
ATOM 2408 C C . THR A 1 318 ? 9.242 18 11.461 1 98.56 318 THR A C 1
ATOM 2410 O O . THR A 1 318 ? 9.641 18.438 12.547 1 98.56 318 THR A O 1
ATOM 2413 N N . LEU A 1 319 ? 8.086 17.531 11.32 1 98.69 319 LEU A N 1
ATOM 2414 C CA . LEU A 1 319 ? 7.109 17.25 12.359 1 98.69 319 LEU A CA 1
ATOM 2415 C C . LEU A 1 319 ? 6.613 15.805 12.266 1 98.69 319 LEU A C 1
ATOM 2417 O O . LEU A 1 319 ? 6.73 15.172 11.219 1 98.69 319 LEU A O 1
ATOM 2421 N N . VAL A 1 320 ? 6.121 15.32 13.359 1 98.81 320 VAL A N 1
ATOM 2422 C CA . VAL A 1 320 ? 5.586 13.969 13.438 1 98.81 320 VAL A CA 1
ATOM 2423 C C . VAL A 1 320 ? 4.152 14.008 13.961 1 98.81 320 VAL A C 1
ATOM 2425 O O . VAL A 1 320 ? 3.85 14.742 14.898 1 98.81 320 VAL A O 1
ATOM 2428 N N . GLU A 1 321 ? 3.293 13.258 13.32 1 98.88 321 GLU A N 1
ATOM 2429 C CA . GLU A 1 321 ? 1.906 13.148 13.766 1 98.88 321 GLU A CA 1
ATOM 2430 C C . GLU A 1 321 ? 1.527 11.695 14.047 1 98.88 321 GLU A C 1
ATOM 2432 O O . GLU A 1 321 ? 2.207 10.773 13.586 1 98.88 321 GLU A O 1
ATOM 2437 N N . CYS A 1 322 ? 0.472 11.453 14.797 1 98.75 322 CYS A N 1
ATOM 2438 C CA . CYS A 1 322 ? -0.054 10.125 15.086 1 98.75 322 CYS A CA 1
ATOM 2439 C C . CYS A 1 322 ? -1.575 10.148 15.18 1 98.75 322 CYS A C 1
ATOM 2441 O O . CYS A 1 322 ? -2.174 11.219 15.328 1 98.75 322 CYS A O 1
ATOM 2443 N N . ALA A 1 323 ? -2.213 8.992 15.086 1 98.62 323 ALA A N 1
ATOM 2444 C CA . ALA A 1 323 ? -3.664 8.867 15.203 1 98.62 323 ALA A CA 1
ATOM 2445 C C . ALA A 1 323 ? -4.051 7.566 15.898 1 98.62 323 ALA A C 1
ATOM 2447 O O . ALA A 1 323 ? -4.605 7.582 17 1 98.62 323 ALA A O 1
ATOM 2448 N N . THR A 1 324 ? -3.631 6.414 15.344 1 98.31 324 THR A N 1
ATOM 2449 C CA . THR A 1 324 ? -4.047 5.102 15.828 1 98.31 324 THR A CA 1
ATOM 2450 C C . THR A 1 324 ? -3.771 4.969 17.328 1 98.31 324 THR A C 1
ATOM 2452 O O . THR A 1 324 ? -4.605 4.449 18.062 1 98.31 324 THR A O 1
ATOM 2455 N N . VAL A 1 325 ? -2.664 5.414 17.781 1 98.5 325 VAL A N 1
ATOM 2456 C CA . VAL A 1 325 ? -2.262 5.223 19.172 1 98.5 325 VAL A CA 1
ATOM 2457 C C . VAL A 1 325 ? -3.135 6.078 20.078 1 98.5 325 VAL A C 1
ATOM 2459 O O . VAL A 1 325 ? -3.371 5.719 21.234 1 98.5 325 VAL A O 1
ATOM 2462 N N . ILE A 1 326 ? -3.629 7.25 19.594 1 98.5 326 ILE A N 1
ATOM 2463 C CA . ILE A 1 326 ? -4.559 8.07 20.359 1 98.5 326 ILE A CA 1
ATOM 2464 C C . ILE A 1 326 ? -5.852 7.297 20.594 1 98.5 326 ILE A C 1
ATOM 2466 O O . ILE A 1 326 ? -6.379 7.285 21.719 1 98.5 326 ILE A O 1
ATOM 2470 N N . GLY A 1 327 ? -6.363 6.668 19.516 1 96.94 327 GLY A N 1
ATOM 2471 C CA . GLY A 1 327 ? -7.555 5.848 19.672 1 96.94 327 GLY A CA 1
ATOM 2472 C C . GLY A 1 327 ? -7.359 4.68 20.625 1 96.94 327 GLY A C 1
ATOM 2473 O O . GLY A 1 327 ? -8.273 4.328 21.375 1 96.94 327 GLY A O 1
ATOM 2474 N N . ALA A 1 328 ? -6.199 4.129 20.609 1 96.5 328 ALA A N 1
ATOM 2475 C CA . ALA A 1 328 ? -5.918 2.924 21.391 1 96.5 328 ALA A CA 1
ATOM 2476 C C . ALA A 1 328 ? -5.637 3.268 22.844 1 96.5 328 ALA A C 1
ATOM 2478 O O . ALA A 1 328 ? -5.992 2.506 23.75 1 96.5 328 ALA A O 1
ATOM 2479 N N . LYS A 1 329 ? -4.98 4.473 23.125 1 97.06 329 LYS A N 1
ATOM 2480 C CA . LYS A 1 329 ? -4.434 4.688 24.453 1 97.06 329 LYS A CA 1
ATOM 2481 C C . LYS A 1 329 ? -4.859 6.047 25.016 1 97.06 329 LYS A C 1
ATOM 2483 O O . LYS A 1 329 ? -4.582 6.363 26.172 1 97.06 329 LYS A O 1
ATOM 2488 N N . GLY A 1 330 ? -5.434 6.855 24.203 1 97.81 330 GLY A N 1
ATOM 2489 C CA . GLY A 1 330 ? -5.84 8.18 24.656 1 97.81 330 GLY A CA 1
ATOM 2490 C C . GLY A 1 330 ? -4.762 9.227 24.469 1 97.81 330 GLY A C 1
ATOM 2491 O O . GLY A 1 330 ? -3.631 8.906 24.094 1 97.81 330 GLY A O 1
ATOM 2492 N N . VAL A 1 331 ? -5.082 10.445 24.75 1 98.25 331 VAL A N 1
ATOM 2493 C CA . VAL A 1 331 ? -4.23 11.602 24.5 1 98.25 331 VAL A CA 1
ATOM 2494 C C . VAL A 1 331 ? -2.996 11.539 25.406 1 98.25 331 VAL A C 1
ATOM 2496 O O . VAL A 1 331 ? -1.938 12.07 25.062 1 98.25 331 VAL A O 1
ATOM 2499 N N . GLY A 1 332 ? -3.068 10.836 26.484 1 97.88 332 GLY A N 1
ATOM 2500 C CA . GLY A 1 332 ? -1.959 10.711 27.422 1 97.88 332 GLY A CA 1
ATOM 2501 C C . GLY A 1 332 ? -0.729 10.078 26.797 1 97.88 332 GLY A C 1
ATOM 2502 O O . GLY A 1 332 ? 0.379 10.211 27.312 1 97.88 332 GLY A O 1
ATOM 2503 N N . VAL A 1 333 ? -0.866 9.469 25.672 1 98.19 333 VAL A N 1
ATOM 2504 C CA . VAL A 1 333 ? 0.218 8.742 25.016 1 98.19 333 VAL A CA 1
ATOM 2505 C C . VAL A 1 333 ? 1.294 9.727 24.562 1 98.19 333 VAL A C 1
ATOM 2507 O O . VAL A 1 333 ? 2.455 9.344 24.391 1 98.19 333 VAL A O 1
ATOM 2510 N N . PHE A 1 334 ? 0.956 10.992 24.391 1 98.44 334 PHE A N 1
ATOM 2511 C CA . PHE A 1 334 ? 1.901 11.984 23.891 1 98.44 334 PHE A CA 1
ATOM 2512 C C . PHE A 1 334 ? 3.055 12.172 24.859 1 98.44 334 PHE A C 1
ATOM 2514 O O . PHE A 1 334 ? 4.168 12.523 24.469 1 98.44 334 PHE A O 1
ATOM 2521 N N . GLU A 1 335 ? 2.826 11.93 26.141 1 98.25 335 GLU A N 1
ATOM 2522 C CA . GLU A 1 335 ? 3.916 12 27.109 1 98.25 335 GLU A CA 1
ATOM 2523 C C . GLU A 1 335 ? 5.023 11 26.766 1 98.25 335 GLU A C 1
ATOM 2525 O O . GLU A 1 335 ? 6.203 11.359 26.766 1 98.25 335 GLU A O 1
ATOM 2530 N N . GLU A 1 336 ? 4.586 9.883 26.453 1 97.56 336 GLU A N 1
ATOM 2531 C CA . GLU A 1 336 ? 5.543 8.852 26.078 1 97.56 336 GLU A CA 1
ATOM 2532 C C . GLU A 1 336 ? 6.18 9.156 24.719 1 97.56 336 GLU A C 1
ATOM 2534 O O . GLU A 1 336 ? 7.391 9.023 24.547 1 97.56 336 GLU A O 1
ATOM 2539 N N . LEU A 1 337 ? 5.402 9.5 23.719 1 97.81 337 LEU A N 1
ATOM 2540 C CA . LEU A 1 337 ? 5.867 9.734 22.359 1 97.81 337 LEU A CA 1
ATOM 2541 C C . LEU A 1 337 ? 6.871 10.875 22.312 1 97.81 337 LEU A C 1
ATOM 2543 O O . LEU A 1 337 ? 7.758 10.898 21.453 1 97.81 337 LEU A O 1
ATOM 2547 N N . SER A 1 338 ? 6.77 11.789 23.219 1 95.94 338 SER A N 1
ATOM 2548 C CA . SER A 1 338 ? 7.551 13.023 23.141 1 95.94 338 SER A CA 1
ATOM 2549 C C . SER A 1 338 ? 8.914 12.852 23.797 1 95.94 338 SER A C 1
ATOM 2551 O O . SER A 1 338 ? 9.766 13.742 23.719 1 95.94 338 SER A O 1
ATOM 2553 N N . LYS A 1 339 ? 9.094 11.68 24.438 1 92.69 339 LYS A N 1
ATOM 2554 C CA . LYS A 1 339 ? 10.367 11.461 25.109 1 92.69 339 LYS A CA 1
ATOM 2555 C C . LYS A 1 339 ? 11.531 11.531 24.109 1 92.69 339 LYS A C 1
ATOM 2557 O O . LYS A 1 339 ? 11.508 10.867 23.078 1 92.69 339 LYS A O 1
ATOM 2562 N N . GLY A 1 340 ? 12.492 12.336 24.281 1 81.88 340 GLY A N 1
ATOM 2563 C CA . GLY A 1 340 ? 13.672 12.422 23.422 1 81.88 340 GLY A CA 1
ATOM 2564 C C . GLY A 1 340 ? 13.617 13.594 22.453 1 81.88 340 GLY A C 1
ATOM 2565 O O . GLY A 1 340 ? 14.57 13.836 21.719 1 81.88 340 GLY A O 1
ATOM 2566 N N . PHE A 1 341 ? 12.445 14.172 22.344 1 86.56 341 PHE A N 1
ATOM 2567 C CA . PHE A 1 341 ? 12.383 15.406 21.562 1 86.56 341 PHE A CA 1
ATOM 2568 C C . PHE A 1 341 ? 12.867 16.594 22.391 1 86.56 341 PHE A C 1
ATOM 2570 O O . PHE A 1 341 ? 12.633 16.656 23.594 1 86.56 341 PHE A O 1
ATOM 2577 N N . MET B 1 1 ? -9.664 -32.5 0.057 1 59.22 1 MET B N 1
ATOM 2578 C CA . MET B 1 1 ? -10.242 -32.281 -1.27 1 59.22 1 MET B CA 1
ATOM 2579 C C . MET B 1 1 ? -9.219 -31.656 -2.215 1 59.22 1 MET B C 1
ATOM 2581 O O . MET B 1 1 ? -8.43 -30.812 -1.806 1 59.22 1 MET B O 1
ATOM 2585 N N . VAL B 1 2 ? -9.07 -32.219 -3.391 1 76.31 2 VAL B N 1
ATOM 2586 C CA . VAL B 1 2 ? -8.133 -31.797 -4.426 1 76.31 2 VAL B CA 1
ATOM 2587 C C . VAL B 1 2 ? -8.586 -30.453 -5.008 1 76.31 2 VAL B C 1
ATOM 2589 O O . VAL B 1 2 ? -9.766 -30.281 -5.34 1 76.31 2 VAL B O 1
ATOM 2592 N N . THR B 1 3 ? -7.711 -29.438 -4.895 1 92.75 3 THR B N 1
ATOM 2593 C CA . THR B 1 3 ? -7.961 -28.141 -5.516 1 92.75 3 THR B CA 1
ATOM 2594 C C . THR B 1 3 ? -7.352 -28.094 -6.914 1 92.75 3 THR B C 1
ATOM 2596 O O . THR B 1 3 ? -6.242 -28.578 -7.133 1 92.75 3 THR B O 1
ATOM 2599 N N . SER B 1 4 ? -8.102 -27.578 -7.844 1 96.31 4 SER B N 1
ATOM 2600 C CA . SER B 1 4 ? -7.605 -27.578 -9.219 1 96.31 4 SER B CA 1
ATOM 2601 C C . SER B 1 4 ? -7.742 -26.203 -9.852 1 96.31 4 SER B C 1
ATOM 2603 O O . SER B 1 4 ? -8.633 -25.422 -9.484 1 96.31 4 SER B O 1
ATOM 2605 N N . ILE B 1 5 ? -6.867 -25.812 -10.703 1 97.06 5 ILE B N 1
ATOM 2606 C CA . ILE B 1 5 ? -6.941 -24.734 -11.68 1 97.06 5 ILE B CA 1
ATOM 2607 C C . ILE B 1 5 ? -6.711 -25.281 -13.086 1 97.06 5 ILE B C 1
ATOM 2609 O O . ILE B 1 5 ? -5.582 -25.625 -13.445 1 97.06 5 ILE B O 1
ATOM 2613 N N . ARG B 1 6 ? -7.809 -25.359 -13.812 1 94.75 6 ARG B N 1
ATOM 2614 C CA . ARG B 1 6 ? -7.766 -26.062 -15.086 1 94.75 6 ARG B CA 1
ATOM 2615 C C . ARG B 1 6 ? -7.141 -27.453 -14.93 1 94.75 6 ARG B C 1
ATOM 2617 O O . ARG B 1 6 ? -7.586 -28.25 -14.102 1 94.75 6 ARG B O 1
ATOM 2624 N N . GLY B 1 7 ? -6.211 -27.828 -15.641 1 95.12 7 GLY B N 1
ATOM 2625 C CA . GLY B 1 7 ? -5.629 -29.156 -15.617 1 95.12 7 GLY B CA 1
ATOM 2626 C C . GLY B 1 7 ? -4.668 -29.375 -14.469 1 95.12 7 GLY B C 1
ATOM 2627 O O . GLY B 1 7 ? -4.223 -30.484 -14.219 1 95.12 7 GLY B O 1
ATOM 2628 N N . LEU B 1 8 ? -4.324 -28.344 -13.711 1 97.5 8 LEU B N 1
ATOM 2629 C CA . LEU B 1 8 ? -3.459 -28.469 -12.539 1 97.5 8 LEU B CA 1
ATOM 2630 C C . LEU B 1 8 ? -4.223 -29.062 -11.359 1 97.5 8 LEU B C 1
ATOM 2632 O O . LEU B 1 8 ? -5.352 -28.641 -11.078 1 97.5 8 LEU B O 1
ATOM 2636 N N . ARG B 1 9 ? -3.615 -30 -10.656 1 97.25 9 ARG B N 1
ATOM 2637 C CA . ARG B 1 9 ? -4.199 -30.609 -9.469 1 97.25 9 ARG B CA 1
ATOM 2638 C C . ARG B 1 9 ? -3.264 -30.484 -8.273 1 97.25 9 ARG B C 1
ATOM 2640 O O . ARG B 1 9 ? -2.09 -30.859 -8.359 1 97.25 9 ARG B O 1
ATOM 2647 N N . PHE B 1 10 ? -3.789 -29.969 -7.184 1 97.5 10 PHE B N 1
ATOM 2648 C CA . PHE B 1 10 ? -3.002 -29.734 -5.98 1 97.5 10 PHE B CA 1
ATOM 2649 C C . PHE B 1 10 ? -3.498 -30.594 -4.828 1 97.5 10 PHE B C 1
ATOM 2651 O O . PHE B 1 10 ? -4.668 -30.516 -4.441 1 97.5 10 PHE B O 1
ATOM 2658 N N . SER B 1 11 ? -2.635 -31.406 -4.242 1 96.06 11 SER B N 1
ATOM 2659 C CA . SER B 1 11 ? -3.002 -32.281 -3.129 1 96.06 11 SER B CA 1
ATOM 2660 C C . SER B 1 11 ? -3.398 -31.469 -1.899 1 96.06 11 SER B C 1
ATOM 2662 O O . SER B 1 11 ? -4.219 -31.906 -1.093 1 96.06 11 SER B O 1
ATOM 2664 N N . VAL B 1 12 ? -2.719 -30.391 -1.705 1 97 12 VAL B N 1
ATOM 2665 C CA . VAL B 1 12 ? -3.037 -29.375 -0.696 1 97 12 VAL B CA 1
ATOM 2666 C C . VAL B 1 12 ? -3.006 -27.984 -1.324 1 97 12 VAL B C 1
ATOM 2668 O O . VAL B 1 12 ? -2.168 -27.703 -2.186 1 97 12 VAL B O 1
ATOM 2671 N N . PRO B 1 13 ? -3.889 -27.109 -0.984 1 98 13 PRO B N 1
ATOM 2672 C CA . PRO B 1 13 ? -3.947 -25.781 -1.615 1 98 13 PRO B CA 1
ATOM 2673 C C . PRO B 1 13 ? -2.891 -24.828 -1.076 1 98 13 PRO B C 1
ATOM 2675 O O . PRO B 1 13 ? -3.195 -23.656 -0.791 1 98 13 PRO B O 1
ATOM 2678 N N . LEU B 1 14 ? -1.725 -25.328 -0.961 1 98.44 14 LEU B N 1
ATOM 2679 C CA . LEU B 1 14 ? -0.642 -24.578 -0.348 1 98.44 14 LEU B CA 1
ATOM 2680 C C . LEU B 1 14 ? 0.674 -24.812 -1.08 1 98.44 14 LEU B C 1
ATOM 2682 O O . LEU B 1 14 ? 1.021 -25.953 -1.38 1 98.44 14 LEU B O 1
ATOM 2686 N N . LEU B 1 15 ? 1.343 -23.781 -1.441 1 98.56 15 LEU B N 1
ATOM 2687 C CA . LEU B 1 15 ? 2.67 -23.891 -2.037 1 98.56 15 LEU B CA 1
ATOM 2688 C C . LEU B 1 15 ? 3.457 -22.594 -1.82 1 98.56 15 LEU B C 1
ATOM 2690 O O . LEU B 1 15 ? 2.955 -21.656 -1.2 1 98.56 15 LEU B O 1
ATOM 2694 N N . ASN B 1 16 ? 4.762 -22.594 -2.193 1 98.88 16 ASN B N 1
ATOM 2695 C CA . ASN B 1 16 ? 5.574 -21.391 -2.115 1 98.88 16 ASN B CA 1
ATOM 2696 C C . ASN B 1 16 ? 5.242 -20.406 -3.238 1 98.88 16 ASN B C 1
ATOM 2698 O O . ASN B 1 16 ? 4.832 -20.828 -4.324 1 98.88 16 ASN B O 1
ATOM 2702 N N . SER B 1 17 ? 5.387 -19.094 -2.941 1 98.69 17 SER B N 1
ATOM 2703 C CA . SER B 1 17 ? 5.383 -18.094 -4 1 98.69 17 SER B CA 1
ATOM 2704 C C . SER B 1 17 ? 6.754 -17.969 -4.652 1 98.69 17 SER B C 1
ATOM 2706 O O . SER B 1 17 ? 7.734 -18.531 -4.16 1 98.69 17 SER B O 1
ATOM 2708 N N . SER B 1 18 ? 6.785 -17.312 -5.801 1 98.12 18 SER B N 1
ATOM 2709 C CA . SER B 1 18 ? 8.086 -16.922 -6.328 1 98.12 18 SER B CA 1
ATOM 2710 C C . SER B 1 18 ? 8.875 -16.109 -5.309 1 98.12 18 SER B C 1
ATOM 2712 O O . SER B 1 18 ? 8.406 -15.07 -4.84 1 98.12 18 SER B O 1
ATOM 2714 N N . CYS B 1 19 ? 10.062 -16.594 -4.945 1 97.5 19 CYS B N 1
ATOM 2715 C CA . CYS B 1 19 ? 10.828 -15.93 -3.896 1 97.5 19 CYS B CA 1
ATOM 2716 C C . CYS B 1 19 ? 12.273 -16.422 -3.889 1 97.5 19 CYS B C 1
ATOM 2718 O O . CYS B 1 19 ? 12.602 -17.406 -4.555 1 97.5 19 CYS B O 1
ATOM 2720 N N . PRO B 1 20 ? 13.148 -15.75 -3.131 1 95.56 20 PRO B N 1
ATOM 2721 C CA . PRO B 1 20 ? 14.562 -16.125 -3.098 1 95.56 20 PRO B CA 1
ATOM 2722 C C . PRO B 1 20 ? 14.797 -17.5 -2.451 1 95.56 20 PRO B C 1
ATOM 2724 O O . PRO B 1 20 ? 15.844 -18.109 -2.656 1 95.56 20 PRO B O 1
ATOM 2727 N N . TRP B 1 21 ? 13.844 -18.031 -1.759 1 97.56 21 TRP B N 1
ATOM 2728 C CA . TRP B 1 21 ? 14.008 -19.312 -1.066 1 97.56 21 TRP B CA 1
ATOM 2729 C C . TRP B 1 21 ? 13.453 -20.453 -1.904 1 97.56 21 TRP B C 1
ATOM 2731 O O . TRP B 1 21 ? 13.242 -21.562 -1.396 1 97.56 21 TRP B O 1
ATOM 2741 N N . ALA B 1 22 ? 13.188 -20.188 -3.102 1 97.94 22 ALA B N 1
ATOM 2742 C CA . ALA B 1 22 ? 12.852 -21.141 -4.164 1 97.94 22 ALA B CA 1
ATOM 2743 C C . ALA B 1 22 ? 13.688 -20.875 -5.414 1 97.94 22 ALA B C 1
ATOM 2745 O O . ALA B 1 22 ? 13.156 -20.875 -6.531 1 97.94 22 ALA B O 1
ATOM 2746 N N . SER B 1 23 ? 14.93 -20.641 -5.277 1 97.06 23 SER B N 1
ATOM 2747 C CA . SER B 1 23 ? 15.742 -20.047 -6.328 1 97.06 23 SER B CA 1
ATOM 2748 C C . SER B 1 23 ? 16.578 -21.094 -7.047 1 97.06 23 SER B C 1
ATOM 2750 O O . SER B 1 23 ? 16.859 -20.953 -8.242 1 97.06 23 SER B O 1
ATOM 2752 N N . ASP B 1 24 ? 17.062 -22.094 -6.352 1 98 24 ASP B N 1
ATOM 2753 C CA . ASP B 1 24 ? 17.969 -23.047 -6.969 1 98 24 ASP B CA 1
ATOM 2754 C C . ASP B 1 24 ? 17.438 -24.469 -6.836 1 98 24 ASP B C 1
ATOM 2756 O O . ASP B 1 24 ? 16.359 -24.688 -6.277 1 98 24 ASP B O 1
ATOM 2760 N N . LEU B 1 25 ? 18.172 -25.391 -7.402 1 98.38 25 LEU B N 1
ATOM 2761 C CA . LEU B 1 25 ? 17.719 -26.766 -7.449 1 98.38 25 LEU B CA 1
ATOM 2762 C C . LEU B 1 25 ? 17.5 -27.328 -6.043 1 98.38 25 LEU B C 1
ATOM 2764 O O . LEU B 1 25 ? 16.562 -28.062 -5.797 1 98.38 25 LEU B O 1
ATOM 2768 N N . GLY B 1 26 ? 18.422 -27.016 -5.152 1 98.25 26 GLY B N 1
ATOM 2769 C CA . GLY B 1 26 ? 18.281 -27.469 -3.777 1 98.25 26 GLY B CA 1
ATOM 2770 C C . GLY B 1 26 ? 16.984 -27.016 -3.135 1 98.25 26 GLY B C 1
ATOM 2771 O O . GLY B 1 26 ? 16.281 -27.812 -2.521 1 98.25 26 GLY B O 1
ATOM 2772 N N . ASN B 1 27 ? 16.672 -25.703 -3.27 1 98.31 27 ASN B N 1
ATOM 2773 C CA . ASN B 1 27 ? 15.398 -25.172 -2.789 1 98.31 27 ASN B CA 1
ATOM 2774 C C . ASN B 1 27 ? 14.211 -25.906 -3.398 1 98.31 27 ASN B C 1
ATOM 2776 O O . ASN B 1 27 ? 13.305 -26.344 -2.68 1 98.31 27 ASN B O 1
ATOM 2780 N N . LEU B 1 28 ? 14.242 -26.047 -4.703 1 98.62 28 LEU B N 1
ATOM 2781 C CA . LEU B 1 28 ? 13.117 -26.609 -5.441 1 98.62 28 LEU B CA 1
ATOM 2782 C C . LEU B 1 28 ? 12.914 -28.078 -5.09 1 98.62 28 LEU B C 1
ATOM 2784 O O . LEU B 1 28 ? 11.781 -28.547 -4.957 1 98.62 28 LEU B O 1
ATOM 2788 N N . ARG B 1 29 ? 14.008 -28.797 -4.941 1 98.31 29 ARG B N 1
ATOM 2789 C CA . ARG B 1 29 ? 13.938 -30.203 -4.574 1 98.31 29 ARG B CA 1
ATOM 2790 C C . ARG B 1 29 ? 13.289 -30.375 -3.205 1 98.31 29 ARG B C 1
ATOM 2792 O O . ARG B 1 29 ? 12.445 -31.25 -3.021 1 98.31 29 ARG B O 1
ATOM 2799 N N . GLU B 1 30 ? 13.703 -29.594 -2.266 1 98.56 30 GLU B N 1
ATOM 2800 C CA . GLU B 1 30 ? 13.148 -29.656 -0.92 1 98.56 30 GLU B CA 1
ATOM 2801 C C . GLU B 1 30 ? 11.656 -29.328 -0.923 1 98.56 30 GLU B C 1
ATOM 2803 O O . GLU B 1 30 ? 10.859 -30.031 -0.297 1 98.56 30 GLU B O 1
ATOM 2808 N N . LEU B 1 31 ? 11.266 -28.281 -1.613 1 98.69 31 LEU B N 1
ATOM 2809 C CA . LEU B 1 31 ? 9.867 -27.875 -1.716 1 98.69 31 LEU B CA 1
ATOM 2810 C C . LEU B 1 31 ? 9.039 -28.953 -2.414 1 98.69 31 LEU B C 1
ATOM 2812 O O . LEU B 1 31 ? 7.941 -29.281 -1.964 1 98.69 31 LEU B O 1
ATOM 2816 N N . TYR B 1 32 ? 9.578 -29.516 -3.496 1 98.31 32 TYR B N 1
ATOM 2817 C CA . TYR B 1 32 ? 8.875 -30.516 -4.285 1 98.31 32 TYR B CA 1
ATOM 2818 C C . TYR B 1 32 ? 8.703 -31.812 -3.492 1 98.31 32 TYR B C 1
ATOM 2820 O O . TYR B 1 32 ? 7.684 -32.5 -3.627 1 98.31 32 TYR B O 1
ATOM 2828 N N . ALA B 1 33 ? 9.633 -32.125 -2.648 1 97.38 33 ALA B N 1
ATOM 2829 C CA . ALA B 1 33 ? 9.617 -33.375 -1.887 1 97.38 33 ALA B CA 1
ATOM 2830 C C . ALA B 1 33 ? 8.672 -33.25 -0.693 1 97.38 33 ALA B C 1
ATOM 2832 O O . ALA B 1 33 ? 8.266 -34.281 -0.131 1 97.38 33 ALA B O 1
ATOM 2833 N N . SER B 1 34 ? 8.352 -32.094 -0.266 1 97.75 34 SER B N 1
ATOM 2834 C CA . SER B 1 34 ? 7.523 -31.922 0.92 1 97.75 34 SER B CA 1
ATOM 2835 C C . SER B 1 34 ? 6.105 -32.438 0.686 1 97.75 34 SER B C 1
ATOM 2837 O O . SER B 1 34 ? 5.453 -32.062 -0.284 1 97.75 34 SER B O 1
ATOM 2839 N N . PRO B 1 35 ? 5.547 -33.25 1.59 1 96.56 35 PRO B N 1
ATOM 2840 C CA . PRO B 1 35 ? 4.164 -33.719 1.441 1 96.56 35 PRO B CA 1
ATOM 2841 C C . PRO B 1 35 ? 3.139 -32.625 1.803 1 96.56 35 PRO B C 1
ATOM 2843 O O . PRO B 1 35 ? 1.938 -32.844 1.605 1 96.56 35 PRO B O 1
ATOM 2846 N N . PHE B 1 36 ? 3.654 -31.531 2.303 1 97.69 36 PHE B N 1
ATOM 2847 C CA . PHE B 1 36 ? 2.76 -30.5 2.789 1 97.69 36 PHE B CA 1
ATOM 2848 C C . PHE B 1 36 ? 2.617 -29.375 1.757 1 97.69 36 PHE B C 1
ATOM 2850 O O . PHE B 1 36 ? 1.918 -28.391 1.994 1 97.69 36 PHE B O 1
ATOM 2857 N N . THR B 1 37 ? 3.287 -29.453 0.657 1 98.06 37 THR B N 1
ATOM 2858 C CA . THR B 1 37 ? 3.098 -28.547 -0.47 1 98.06 37 THR B CA 1
ATOM 2859 C C . THR B 1 37 ? 2.314 -29.219 -1.588 1 98.06 37 THR B C 1
ATOM 2861 O O . THR B 1 37 ? 2.561 -30.391 -1.899 1 98.06 37 THR B O 1
ATOM 2864 N N . GLY B 1 38 ? 1.384 -28.5 -2.135 1 98.06 38 GLY B N 1
ATOM 2865 C CA . GLY B 1 38 ? 0.625 -29.031 -3.254 1 98.06 38 GLY B CA 1
ATOM 2866 C C . GLY B 1 38 ? 1.294 -28.797 -4.594 1 98.06 38 GLY B C 1
ATOM 2867 O O . GLY B 1 38 ? 0.932 -29.422 -5.594 1 98.06 38 GLY B O 1
ATOM 2868 N N . GLY B 1 39 ? 2.252 -27.984 -4.688 1 98.31 39 GLY B N 1
ATOM 2869 C CA . GLY B 1 39 ? 3.018 -27.578 -5.855 1 98.31 39 GLY B CA 1
ATOM 2870 C C . GLY B 1 39 ? 4.23 -26.734 -5.508 1 98.31 39 GLY B C 1
ATOM 2871 O O . GLY B 1 39 ? 4.523 -26.516 -4.328 1 98.31 39 GLY B O 1
ATOM 2872 N N . VAL B 1 40 ? 4.93 -26.312 -6.488 1 98.75 40 VAL B N 1
ATOM 2873 C CA . VAL B 1 40 ? 6.113 -25.484 -6.305 1 98.75 40 VAL B CA 1
ATOM 2874 C C . VAL B 1 40 ? 6.113 -24.344 -7.332 1 98.75 40 VAL B C 1
ATOM 2876 O O . VAL B 1 40 ? 5.793 -24.562 -8.5 1 98.75 40 VAL B O 1
ATOM 2879 N N . THR B 1 41 ? 6.41 -23.156 -6.906 1 98.88 41 THR B N 1
ATOM 2880 C CA . THR B 1 41 ? 6.621 -22.016 -7.797 1 98.88 41 THR B CA 1
ATOM 2881 C C . THR B 1 41 ? 8.094 -21.609 -7.812 1 98.88 41 THR B C 1
ATOM 2883 O O . THR B 1 41 ? 8.703 -21.438 -6.758 1 98.88 41 THR B O 1
ATOM 2886 N N . THR B 1 42 ? 8.664 -21.469 -8.938 1 98.88 42 THR B N 1
ATOM 2887 C CA . THR B 1 42 ? 10.07 -21.078 -9.047 1 98.88 42 THR B CA 1
ATOM 2888 C C . THR B 1 42 ? 10.234 -19.578 -8.82 1 98.88 42 THR B C 1
ATOM 2890 O O . THR B 1 42 ? 9.266 -18.828 -8.867 1 98.88 42 THR B O 1
ATOM 2893 N N . ARG B 1 43 ? 11.469 -19.188 -8.5 1 98.12 43 ARG B N 1
ATOM 2894 C CA . ARG B 1 43 ? 11.773 -17.766 -8.555 1 98.12 43 ARG B CA 1
ATOM 2895 C C . ARG B 1 43 ? 11.625 -17.234 -9.977 1 98.12 43 ARG B C 1
ATOM 2897 O O . ARG B 1 43 ? 11.836 -17.953 -10.945 1 98.12 43 ARG B O 1
ATOM 2904 N N . THR B 1 44 ? 11.289 -15.961 -10.141 1 97.75 44 THR B N 1
ATOM 2905 C CA . THR B 1 44 ? 11.016 -15.383 -11.445 1 97.75 44 THR B CA 1
ATOM 2906 C C . THR B 1 44 ? 12.273 -15.367 -12.305 1 97.75 44 THR B C 1
ATOM 2908 O O . THR B 1 44 ? 13.297 -14.812 -11.898 1 97.75 44 THR B O 1
ATOM 2911 N N . ALA B 1 45 ? 12.172 -15.984 -13.445 1 97.81 45 ALA B N 1
ATOM 2912 C CA . ALA B 1 45 ? 13.305 -16.094 -14.359 1 97.81 45 ALA B CA 1
ATOM 2913 C C . ALA B 1 45 ? 13.148 -15.156 -15.547 1 97.81 45 ALA B C 1
ATOM 2915 O O . ALA B 1 45 ? 12.023 -14.867 -15.977 1 97.81 45 ALA B O 1
ATOM 2916 N N . THR B 1 46 ? 14.273 -14.734 -16.047 1 96.06 46 THR B N 1
ATOM 2917 C CA . THR B 1 46 ? 14.375 -14.07 -17.344 1 96.06 46 THR B CA 1
ATOM 2918 C C . THR B 1 46 ? 15.102 -14.945 -18.344 1 96.06 46 THR B C 1
ATOM 2920 O O . THR B 1 46 ? 15.578 -16.031 -18 1 96.06 46 THR B O 1
ATOM 2923 N N . LEU B 1 47 ? 15.109 -14.508 -19.578 1 95.81 47 LEU B N 1
ATOM 2924 C CA . LEU B 1 47 ? 15.812 -15.266 -20.625 1 95.81 47 LEU B CA 1
ATOM 2925 C C . LEU B 1 47 ? 17.281 -15.43 -20.266 1 95.81 47 LEU B C 1
ATOM 2927 O O . LEU B 1 47 ? 17.844 -16.516 -20.422 1 95.81 47 LEU B O 1
ATOM 2931 N N . GLY B 1 48 ? 17.891 -14.391 -19.719 1 95.25 48 GLY B N 1
ATOM 2932 C CA . GLY B 1 48 ? 19.344 -14.398 -19.547 1 95.25 48 GLY B CA 1
ATOM 2933 C C . GLY B 1 48 ? 19.766 -14.422 -18.078 1 95.25 48 GLY B C 1
ATOM 2934 O O . GLY B 1 48 ? 20.953 -14.445 -17.781 1 95.25 48 GLY B O 1
ATOM 2935 N N . GLY B 1 49 ? 18.844 -14.469 -17.203 1 95.25 49 GLY B N 1
ATOM 2936 C CA . GLY B 1 49 ? 19.172 -14.32 -15.789 1 95.25 49 GLY B CA 1
ATOM 2937 C C . GLY B 1 49 ? 19.297 -12.867 -15.359 1 95.25 49 GLY B C 1
ATOM 2938 O O . GLY B 1 49 ? 19.516 -11.984 -16.188 1 95.25 49 GLY B O 1
ATOM 2939 N N . PHE B 1 50 ? 19.141 -12.625 -14.078 1 94.12 50 PHE B N 1
ATOM 2940 C CA . PHE B 1 50 ? 19.297 -11.305 -13.461 1 94.12 50 PHE B CA 1
ATOM 2941 C C . PHE B 1 50 ? 20.672 -11.156 -12.852 1 94.12 50 PHE B C 1
ATOM 2943 O O . PHE B 1 50 ? 21.203 -12.086 -12.234 1 94.12 50 PHE B O 1
ATOM 2950 N N . PRO B 1 51 ? 21.359 -10.016 -13.078 1 93.56 51 PRO B N 1
ATOM 2951 C CA . PRO B 1 51 ? 22.688 -9.797 -12.484 1 93.56 51 PRO B CA 1
ATOM 2952 C C . PRO B 1 51 ? 22.625 -9.594 -10.969 1 93.56 51 PRO B C 1
ATOM 2954 O O . PRO B 1 51 ? 22.828 -8.477 -10.484 1 93.56 51 PRO B O 1
ATOM 2957 N N . ASP B 1 52 ? 22.406 -10.609 -10.258 1 92.62 52 ASP B N 1
ATOM 2958 C CA . ASP B 1 52 ? 22.281 -10.594 -8.805 1 92.62 52 ASP B CA 1
ATOM 2959 C C . ASP B 1 52 ? 23.594 -10.195 -8.141 1 92.62 52 ASP B C 1
ATOM 2961 O O . ASP B 1 52 ? 24.672 -10.648 -8.547 1 92.62 52 ASP B O 1
ATOM 2965 N N . ASP B 1 53 ? 23.531 -9.227 -7.281 1 92.56 53 ASP B N 1
ATOM 2966 C CA . ASP B 1 53 ? 24.656 -8.719 -6.492 1 92.56 53 ASP B CA 1
ATOM 2967 C C . ASP B 1 53 ? 24.375 -8.836 -4.996 1 92.56 53 ASP B C 1
ATOM 2969 O O . ASP B 1 53 ? 23.531 -8.109 -4.457 1 92.56 53 ASP B O 1
ATOM 2973 N N . SER B 1 54 ? 25.094 -9.711 -4.324 1 89.19 54 SER B N 1
ATOM 2974 C CA . SER B 1 54 ? 24.828 -10.023 -2.922 1 89.19 54 SER B CA 1
ATOM 2975 C C . SER B 1 54 ? 25.016 -8.789 -2.043 1 89.19 54 SER B C 1
ATOM 2977 O O . SER B 1 54 ? 24.531 -8.742 -0.912 1 89.19 54 SER B O 1
ATOM 2979 N N . GLN B 1 55 ? 25.703 -7.773 -2.529 1 90.5 55 GLN B N 1
ATOM 2980 C CA . GLN B 1 55 ? 25.906 -6.547 -1.767 1 90.5 55 GLN B CA 1
ATOM 2981 C C . GLN B 1 55 ? 24.688 -5.641 -1.855 1 90.5 55 GLN B C 1
ATOM 2983 O O . GLN B 1 55 ? 24.516 -4.727 -1.047 1 90.5 55 GLN B O 1
ATOM 2988 N N . ILE B 1 56 ? 23.828 -5.855 -2.805 1 91.94 56 ILE B N 1
ATOM 2989 C CA . ILE B 1 56 ? 22.672 -5.008 -3.055 1 91.94 56 ILE B CA 1
ATOM 2990 C C . ILE B 1 56 ? 21.391 -5.785 -2.764 1 91.94 56 ILE B C 1
ATOM 2992 O O . ILE B 1 56 ? 20.453 -5.258 -2.146 1 91.94 56 ILE B O 1
ATOM 2996 N N . HIS B 1 57 ? 21.344 -7.02 -3.244 1 93 57 HIS B N 1
ATOM 2997 C CA . HIS B 1 57 ? 20.141 -7.84 -3.199 1 93 57 HIS B CA 1
ATOM 2998 C C . HIS B 1 57 ? 20.094 -8.688 -1.932 1 93 57 HIS B C 1
ATOM 3000 O O . HIS B 1 57 ? 20.656 -9.781 -1.89 1 93 57 HIS B O 1
ATOM 3006 N N . GLN B 1 58 ? 19.344 -8.133 -0.918 1 93.31 58 GLN B N 1
ATOM 3007 C CA . GLN B 1 58 ? 19.312 -8.68 0.434 1 93.31 58 GLN B CA 1
ATOM 3008 C C . GLN B 1 58 ? 17.906 -8.695 0.993 1 93.31 58 GLN B C 1
ATOM 3010 O O . GLN B 1 58 ? 16.953 -8.273 0.322 1 93.31 58 GLN B O 1
ATOM 3015 N N . VAL B 1 59 ? 17.812 -9.305 2.168 1 95.56 59 VAL B N 1
ATOM 3016 C CA . VAL B 1 59 ? 16.562 -9.336 2.912 1 95.56 59 VAL B CA 1
ATOM 3017 C C . VAL B 1 59 ? 16.828 -9.062 4.391 1 95.56 59 VAL B C 1
ATOM 3019 O O . VAL B 1 59 ? 17.875 -9.445 4.918 1 95.56 59 VAL B O 1
ATOM 3022 N N . ALA B 1 60 ? 16.031 -8.289 4.973 1 96.62 60 ALA B N 1
ATOM 3023 C CA . ALA B 1 60 ? 16.016 -8.07 6.418 1 96.62 60 ALA B CA 1
ATOM 3024 C C . ALA B 1 60 ? 14.711 -8.531 7.039 1 96.62 60 ALA B C 1
ATOM 3026 O O . ALA B 1 60 ? 13.641 -8.359 6.445 1 96.62 60 ALA B O 1
ATOM 3027 N N . PHE B 1 61 ? 14.781 -9.148 8.188 1 97.62 61 PHE B N 1
ATOM 3028 C CA . PHE B 1 61 ? 13.609 -9.578 8.93 1 97.62 61 PHE B CA 1
ATOM 3029 C C . PHE B 1 61 ? 13.383 -8.68 10.148 1 97.62 61 PHE B C 1
ATOM 3031 O O . PHE B 1 61 ? 14.32 -8.367 10.875 1 97.62 61 PHE B O 1
ATOM 3038 N N . SER B 1 62 ? 12.188 -8.266 10.305 1 97.38 62 SER B N 1
ATOM 3039 C CA . SER B 1 62 ? 11.82 -7.43 11.445 1 97.38 62 SER B CA 1
ATOM 3040 C C . SER B 1 62 ? 11.984 -8.188 12.758 1 97.38 62 SER B C 1
ATOM 3042 O O . SER B 1 62 ? 11.75 -9.398 12.82 1 97.38 62 SER B O 1
ATOM 3044 N N . SER B 1 63 ? 12.328 -7.445 13.844 1 96.56 63 SER B N 1
ATOM 3045 C CA . SER B 1 63 ? 12.453 -8.031 15.18 1 96.56 63 SER B CA 1
ATOM 3046 C C . SER B 1 63 ? 11.094 -8.109 15.875 1 96.56 63 SER B C 1
ATOM 3048 O O . SER B 1 63 ? 10.945 -8.82 16.875 1 96.56 63 SER B O 1
ATOM 3050 N N . ALA B 1 64 ? 10.086 -7.457 15.297 1 95.44 64 ALA B N 1
ATOM 3051 C CA . ALA B 1 64 ? 8.82 -7.289 16 1 95.44 64 ALA B CA 1
ATOM 3052 C C . ALA B 1 64 ? 7.781 -8.289 15.508 1 95.44 64 ALA B C 1
ATOM 3054 O O . ALA B 1 64 ? 6.789 -8.547 16.188 1 95.44 64 ALA B O 1
ATOM 3055 N N . SER B 1 65 ? 7.895 -8.781 14.359 1 96.75 65 SER B N 1
ATOM 3056 C CA . SER B 1 65 ? 6.941 -9.688 13.727 1 96.75 65 SER B CA 1
ATOM 3057 C C . SER B 1 65 ? 7.59 -10.453 12.578 1 96.75 65 SER B C 1
ATOM 3059 O O . SER B 1 65 ? 8.734 -10.18 12.211 1 96.75 65 SER B O 1
ATOM 3061 N N . THR B 1 66 ? 6.867 -11.422 12.008 1 97.69 66 THR B N 1
ATOM 3062 C CA . THR B 1 66 ? 7.367 -12.125 10.828 1 97.69 66 THR B CA 1
ATOM 3063 C C . THR B 1 66 ? 7.152 -11.289 9.57 1 97.69 66 THR B C 1
ATOM 3065 O O . THR B 1 66 ? 6.375 -11.672 8.695 1 97.69 66 THR B O 1
ATOM 3068 N N . THR B 1 67 ? 7.777 -10.156 9.555 1 98.38 67 THR B N 1
ATOM 3069 C CA . THR B 1 67 ? 7.809 -9.18 8.469 1 98.38 67 THR B CA 1
ATOM 3070 C C . THR B 1 67 ? 9.203 -9.094 7.855 1 98.38 67 THR B C 1
ATOM 3072 O O . THR B 1 67 ? 10.203 -9.195 8.562 1 98.38 67 THR B O 1
ATOM 3075 N N . SER B 1 68 ? 9.258 -9 6.574 1 97.88 68 SER B N 1
ATOM 3076 C CA . SER B 1 68 ? 10.547 -8.852 5.91 1 97.88 68 SER B CA 1
ATOM 3077 C C . SER B 1 68 ? 10.547 -7.652 4.969 1 97.88 68 SER B C 1
ATOM 3079 O O . SER B 1 68 ? 9.492 -7.18 4.551 1 97.88 68 SER B O 1
ATOM 3081 N N . LEU B 1 69 ? 11.68 -7.094 4.77 1 97 69 LEU B N 1
ATOM 3082 C CA . LEU B 1 69 ? 11.977 -6.113 3.732 1 97 69 LEU B CA 1
ATOM 3083 C C . LEU B 1 69 ? 13.078 -6.617 2.811 1 97 69 LEU B C 1
ATOM 3085 O O . LEU B 1 69 ? 14.141 -7.043 3.277 1 97 69 LEU B O 1
ATOM 3089 N N . ASN B 1 70 ? 12.805 -6.547 1.483 1 95.06 70 ASN B N 1
ATOM 3090 C CA . ASN B 1 70 ? 13.844 -7.078 0.602 1 95.06 70 ASN B CA 1
ATOM 3091 C C . ASN B 1 70 ? 14.156 -6.117 -0.541 1 95.06 70 ASN B C 1
ATOM 3093 O O . ASN B 1 70 ? 13.32 -5.285 -0.902 1 95.06 70 ASN B O 1
ATOM 3097 N N . SER B 1 71 ? 15.367 -6.223 -1.037 1 93.88 71 SER B N 1
ATOM 3098 C CA . SER B 1 71 ? 15.805 -5.492 -2.221 1 93.88 71 SER B CA 1
ATOM 3099 C C . SER B 1 71 ? 16.188 -6.441 -3.35 1 93.88 71 SER B C 1
ATOM 3101 O O . SER B 1 71 ? 17.031 -6.117 -4.18 1 93.88 71 SER B O 1
ATOM 3103 N N . TYR B 1 72 ? 15.562 -7.57 -3.395 1 92.56 72 TYR B N 1
ATOM 3104 C CA . TYR B 1 72 ? 15.883 -8.586 -4.387 1 92.56 72 TYR B CA 1
ATOM 3105 C C . TYR B 1 72 ? 15.398 -8.172 -5.77 1 92.56 72 TYR B C 1
ATOM 3107 O O . TYR B 1 72 ? 14.445 -7.402 -5.895 1 92.56 72 TYR B O 1
ATOM 3115 N N . GLY B 1 73 ? 16.125 -8.672 -6.73 1 91.38 73 GLY B N 1
ATOM 3116 C CA . GLY B 1 73 ? 15.641 -8.703 -8.102 1 91.38 73 GLY B CA 1
ATOM 3117 C C . GLY B 1 73 ? 15.117 -10.062 -8.523 1 91.38 73 GLY B C 1
ATOM 3118 O O . GLY B 1 73 ? 14.508 -10.773 -7.715 1 91.38 73 GLY B O 1
ATOM 3119 N N . TYR B 1 74 ? 15.242 -10.336 -9.789 1 94.19 74 TYR B N 1
ATOM 3120 C CA . TYR B 1 74 ? 14.82 -11.633 -10.32 1 94.19 74 TYR B CA 1
ATOM 3121 C C . TYR B 1 74 ? 15.891 -12.688 -10.102 1 94.19 74 TYR B C 1
ATOM 3123 O O . TYR B 1 74 ? 16.891 -12.438 -9.422 1 94.19 74 TYR B O 1
ATOM 3131 N N . SER B 1 75 ? 15.625 -13.891 -10.516 1 96.69 75 SER B N 1
ATOM 3132 C CA . SER B 1 75 ? 16.562 -15 -10.328 1 96.69 75 SER B CA 1
ATOM 3133 C C . SER B 1 75 ? 17.844 -14.789 -11.125 1 96.69 75 SER B C 1
ATOM 3135 O O . SER B 1 75 ? 17.797 -14.352 -12.273 1 96.69 75 SER B O 1
ATOM 3137 N N . PRO B 1 76 ? 19.016 -15.07 -10.5 1 96.69 76 PRO B N 1
ATOM 3138 C CA . PRO B 1 76 ? 20.25 -15.039 -11.281 1 96.69 76 PRO B CA 1
ATOM 3139 C C . PRO B 1 76 ? 20.312 -16.141 -12.328 1 96.69 76 PRO B C 1
ATOM 3141 O O . PRO B 1 76 ? 21.141 -16.078 -13.25 1 96.69 76 PRO B O 1
ATOM 3144 N N . TYR B 1 77 ? 19.516 -17.172 -12.203 1 98.31 77 TYR B N 1
ATOM 3145 C CA . TYR B 1 77 ? 19.516 -18.281 -13.141 1 98.31 77 TYR B CA 1
ATOM 3146 C C . TYR B 1 77 ? 18.594 -18 -14.32 1 98.31 77 TYR B C 1
ATOM 3148 O O . TYR B 1 77 ? 17.469 -17.547 -14.133 1 98.31 77 TYR B O 1
ATOM 3156 N N . PRO B 1 78 ? 19.062 -18.25 -15.523 1 98.25 78 PRO B N 1
ATOM 3157 C CA . PRO B 1 78 ? 18.203 -18.078 -16.688 1 98.25 78 PRO B CA 1
ATOM 3158 C C . PRO B 1 78 ? 17.078 -19.109 -16.75 1 98.25 78 PRO B C 1
ATOM 3160 O O . PRO B 1 78 ? 17.141 -20.156 -16.094 1 98.25 78 PRO B O 1
ATOM 3163 N N . LEU B 1 79 ? 16.047 -18.891 -17.578 1 98.75 79 LEU B N 1
ATOM 3164 C CA . LEU B 1 79 ? 14.906 -19.781 -17.719 1 98.75 79 LEU B CA 1
ATOM 3165 C C . LEU B 1 79 ? 15.359 -21.188 -18.078 1 98.75 79 LEU B C 1
ATOM 3167 O O . LEU B 1 79 ? 14.82 -22.172 -17.562 1 98.75 79 LEU B O 1
ATOM 3171 N N . THR B 1 80 ? 16.344 -21.312 -18.938 1 98.75 80 THR B N 1
ATOM 3172 C CA . THR B 1 80 ? 16.797 -22.609 -19.406 1 98.75 80 THR B CA 1
ATOM 3173 C C . THR B 1 80 ? 17.219 -23.5 -18.234 1 98.75 80 THR B C 1
ATOM 3175 O O . THR B 1 80 ? 16.984 -24.719 -18.25 1 98.75 80 THR B O 1
ATOM 3178 N N . GLN B 1 81 ? 17.781 -22.891 -17.234 1 98.81 81 GLN B N 1
ATOM 3179 C CA . GLN B 1 81 ? 18.188 -23.641 -16.062 1 98.81 81 GLN B CA 1
ATOM 3180 C C . GLN B 1 81 ? 16.984 -24.141 -15.273 1 98.81 81 GLN B C 1
ATOM 3182 O O . GLN B 1 81 ? 16.969 -25.281 -14.812 1 98.81 81 GLN B O 1
ATOM 3187 N N . TYR B 1 82 ? 16 -23.359 -15.094 1 98.88 82 TYR B N 1
ATOM 3188 C CA . TYR B 1 82 ? 14.789 -23.766 -14.391 1 98.88 82 TYR B CA 1
ATOM 3189 C C . TYR B 1 82 ? 14.055 -24.859 -15.141 1 98.88 82 TYR B C 1
ATOM 3191 O O . TYR B 1 82 ? 13.469 -25.766 -14.531 1 98.88 82 TYR B O 1
ATOM 3199 N N . LEU B 1 83 ? 14.078 -24.766 -16.484 1 98.88 83 LEU B N 1
ATOM 3200 C CA . LEU B 1 83 ? 13.445 -25.812 -17.281 1 98.88 83 LEU B CA 1
ATOM 3201 C C . LEU B 1 83 ? 14.156 -27.141 -17.094 1 98.88 83 LEU B C 1
ATOM 3203 O O . LEU B 1 83 ? 13.516 -28.188 -17 1 98.88 83 LEU B O 1
ATOM 3207 N N . GLN B 1 84 ? 15.453 -27.062 -17.047 1 98.75 84 GLN B N 1
ATOM 3208 C CA . GLN B 1 84 ? 16.234 -28.266 -16.797 1 98.75 84 GLN B CA 1
ATOM 3209 C C . GLN B 1 84 ? 15.898 -28.844 -15.422 1 98.75 84 GLN B C 1
ATOM 3211 O O . GLN B 1 84 ? 15.742 -30.062 -15.273 1 98.75 84 GLN B O 1
ATOM 3216 N N . TRP B 1 85 ? 15.836 -28 -14.414 1 98.75 85 TRP B N 1
ATOM 3217 C CA . TRP B 1 85 ? 15.547 -28.453 -13.055 1 98.75 85 TRP B CA 1
ATOM 3218 C C . TRP B 1 85 ? 14.133 -29.016 -12.953 1 98.75 85 TRP B C 1
ATOM 3220 O O . TRP B 1 85 ? 13.906 -30.016 -12.281 1 98.75 85 TRP B O 1
ATOM 3230 N N . ALA B 1 86 ? 13.18 -28.375 -13.609 1 98.62 86 ALA B N 1
ATOM 3231 C CA . ALA B 1 86 ? 11.812 -28.891 -13.633 1 98.62 86 ALA B CA 1
ATOM 3232 C C . ALA B 1 86 ? 11.758 -30.281 -14.266 1 98.62 86 ALA B C 1
ATOM 3234 O O . ALA B 1 86 ? 11.102 -31.172 -13.75 1 98.62 86 ALA B O 1
ATOM 3235 N N . LYS B 1 87 ? 12.461 -30.391 -15.391 1 98.31 87 LYS B N 1
ATOM 3236 C CA . LYS B 1 87 ? 12.531 -31.688 -16.062 1 98.31 87 LYS B CA 1
ATOM 3237 C C . LYS B 1 87 ? 13.094 -32.75 -15.133 1 98.31 87 LYS B C 1
ATOM 3239 O O . LYS B 1 87 ? 12.555 -33.875 -15.055 1 98.31 87 LYS B O 1
ATOM 3244 N N . GLU B 1 88 ? 14.117 -32.406 -14.461 1 98.12 88 GLU B N 1
ATOM 3245 C CA . GLU B 1 88 ? 14.742 -33.344 -13.531 1 98.12 88 GLU B CA 1
ATOM 3246 C C . GLU B 1 88 ? 13.773 -33.75 -12.438 1 98.12 88 GLU B C 1
ATOM 3248 O O . GLU B 1 88 ? 13.641 -34.938 -12.141 1 98.12 88 GLU B O 1
ATOM 3253 N N . LEU B 1 89 ? 13.102 -32.844 -11.797 1 98.06 89 LEU B N 1
ATOM 3254 C CA . LEU B 1 89 ? 12.18 -33.125 -10.703 1 98.06 89 LEU B CA 1
ATOM 3255 C C . LEU B 1 89 ? 11.016 -34 -11.172 1 98.06 89 LEU B C 1
ATOM 3257 O O . LEU B 1 89 ? 10.648 -34.969 -10.5 1 98.06 89 LEU B O 1
ATOM 3261 N N . ILE B 1 90 ? 10.469 -33.688 -12.32 1 96.94 90 ILE B N 1
ATOM 3262 C CA . ILE B 1 90 ? 9.305 -34.406 -12.844 1 96.94 90 ILE B CA 1
ATOM 3263 C C . ILE B 1 90 ? 9.719 -35.812 -13.281 1 96.94 90 ILE B C 1
ATOM 3265 O O . ILE B 1 90 ? 8.992 -36.781 -13.031 1 96.94 90 ILE B O 1
ATOM 3269 N N . SER B 1 91 ? 10.898 -35.906 -13.875 1 96 91 SER B N 1
ATOM 3270 C CA . SER B 1 91 ? 11.352 -37.188 -14.398 1 96 91 SER B CA 1
ATOM 3271 C C . SER B 1 91 ? 11.734 -38.156 -13.273 1 96 91 SER B C 1
ATOM 3273 O O . SER B 1 91 ? 11.695 -39.375 -13.445 1 96 91 SER B O 1
ATOM 3275 N N . LYS B 1 92 ? 12.133 -37.594 -12.188 1 94.62 92 LYS B N 1
ATOM 3276 C CA . LYS B 1 92 ? 12.531 -38.438 -11.047 1 94.62 92 LYS B CA 1
ATOM 3277 C C . LYS B 1 92 ? 11.336 -39.188 -10.484 1 94.62 92 LYS B C 1
ATOM 3279 O O . LYS B 1 92 ? 11.492 -40.312 -9.961 1 94.62 92 LYS B O 1
ATOM 3284 N N . ASP B 1 93 ? 10.164 -38.625 -10.555 1 90.12 93 ASP B N 1
ATOM 3285 C CA . ASP B 1 93 ? 8.938 -39.312 -10.141 1 90.12 93 ASP B CA 1
ATOM 3286 C C . ASP B 1 93 ? 7.824 -39.094 -11.164 1 90.12 93 ASP B C 1
ATOM 3288 O O . ASP B 1 93 ? 6.898 -38.312 -10.945 1 90.12 93 ASP B O 1
ATOM 3292 N N . PRO B 1 94 ? 7.812 -39.875 -12.125 1 87.31 94 PRO B N 1
ATOM 3293 C CA . PRO B 1 94 ? 6.867 -39.688 -13.227 1 87.31 94 PRO B CA 1
ATOM 3294 C C . PRO B 1 94 ? 5.418 -39.906 -12.805 1 87.31 94 PRO B C 1
ATOM 3296 O O . PRO B 1 94 ? 4.496 -39.469 -13.5 1 87.31 94 PRO B O 1
ATOM 3299 N N . SER B 1 95 ? 5.246 -40.594 -11.719 1 90.81 95 SER B N 1
ATOM 3300 C CA . SER B 1 95 ? 3.883 -40.844 -11.258 1 90.81 95 SER B CA 1
ATOM 3301 C C . SER B 1 95 ? 3.309 -39.625 -10.516 1 90.81 95 SER B C 1
ATOM 3303 O O . SER B 1 95 ? 2.094 -39.531 -10.344 1 90.81 95 SER B O 1
ATOM 3305 N N . SER B 1 96 ? 4.168 -38.812 -10.078 1 93.56 96 SER B N 1
ATOM 3306 C CA . SER B 1 96 ? 3.699 -37.625 -9.375 1 93.56 96 SER B CA 1
ATOM 3307 C C . SER B 1 96 ? 3.012 -36.656 -10.328 1 93.56 96 SER B C 1
ATOM 3309 O O . SER B 1 96 ? 3.479 -36.438 -11.445 1 93.56 96 SER B O 1
ATOM 3311 N N . ILE B 1 97 ? 1.927 -36.062 -9.852 1 95.06 97 ILE B N 1
ATOM 3312 C CA . ILE B 1 97 ? 1.235 -35.062 -10.648 1 95.06 97 ILE B CA 1
ATOM 3313 C C . ILE B 1 97 ? 1.386 -33.688 -10 1 95.06 97 ILE B C 1
ATOM 3315 O O . ILE B 1 97 ? 0.693 -32.75 -10.367 1 95.06 97 ILE B O 1
ATOM 3319 N N . LYS B 1 98 ? 2.279 -33.594 -8.969 1 97.44 98 LYS B N 1
ATOM 3320 C CA . LYS B 1 98 ? 2.52 -32.312 -8.289 1 97.44 98 LYS B CA 1
ATOM 3321 C C . LYS B 1 98 ? 2.986 -31.25 -9.273 1 97.44 98 LYS B C 1
ATOM 3323 O O . LYS B 1 98 ? 4.004 -31.422 -9.953 1 97.44 98 LYS B O 1
ATOM 3328 N N . PRO B 1 99 ? 2.301 -30.156 -9.367 1 98.19 99 PRO B N 1
ATOM 3329 C CA . PRO B 1 99 ? 2.615 -29.156 -10.398 1 98.19 99 PRO B CA 1
ATOM 3330 C C . PRO B 1 99 ? 3.816 -28.297 -10.039 1 98.19 99 PRO B C 1
ATOM 3332 O O . PRO B 1 99 ? 4.117 -28.109 -8.859 1 98.19 99 PRO B O 1
ATOM 3335 N N . ILE B 1 100 ? 4.469 -27.797 -11.086 1 98.81 100 ILE B N 1
ATOM 3336 C CA . ILE B 1 100 ? 5.484 -26.766 -10.992 1 98.81 100 ILE B CA 1
ATOM 3337 C C . ILE B 1 100 ? 5.027 -25.531 -11.766 1 98.81 100 ILE B C 1
ATOM 3339 O O . ILE B 1 100 ? 4.723 -25.609 -12.961 1 98.81 100 ILE B O 1
ATOM 3343 N N . ILE B 1 101 ? 4.883 -24.422 -11.078 1 98.94 101 ILE B N 1
ATOM 3344 C CA . ILE B 1 101 ? 4.602 -23.141 -11.711 1 98.94 101 ILE B CA 1
ATOM 3345 C C . ILE B 1 101 ? 5.91 -22.422 -12.016 1 98.94 101 ILE B C 1
ATOM 3347 O O . ILE B 1 101 ? 6.656 -22.062 -11.102 1 98.94 101 ILE B O 1
ATOM 3351 N N . ILE B 1 102 ? 6.223 -22.234 -13.266 1 98.94 102 ILE B N 1
ATOM 3352 C CA . ILE B 1 102 ? 7.414 -21.516 -13.703 1 98.94 102 ILE B CA 1
ATOM 3353 C C . ILE B 1 102 ? 7.117 -20.016 -13.766 1 98.94 102 ILE B C 1
ATOM 3355 O O . ILE B 1 102 ? 6.355 -19.562 -14.625 1 98.94 102 ILE B O 1
ATOM 3359 N N . SER B 1 103 ? 7.711 -19.297 -12.836 1 98.75 103 SER B N 1
ATOM 3360 C CA . SER B 1 103 ? 7.543 -17.844 -12.82 1 98.75 103 SER B CA 1
ATOM 3361 C C . SER B 1 103 ? 8.531 -17.172 -13.766 1 98.75 103 SER B C 1
ATOM 3363 O O . SER B 1 103 ? 9.734 -17.438 -13.711 1 98.75 103 SER B O 1
ATOM 3365 N N . ILE B 1 104 ? 8.016 -16.344 -14.664 1 98.06 104 ILE B N 1
ATOM 3366 C CA . ILE B 1 104 ? 8.859 -15.648 -15.625 1 98.06 104 ILE B CA 1
ATOM 3367 C C . ILE B 1 104 ? 8.477 -14.172 -15.672 1 98.06 104 ILE B C 1
ATOM 3369 O O . ILE B 1 104 ? 7.438 -13.781 -15.141 1 98.06 104 ILE B O 1
ATOM 3373 N N . THR B 1 105 ? 9.344 -13.406 -16.188 1 95.44 105 THR B N 1
ATOM 3374 C CA . THR B 1 105 ? 9.047 -12.023 -16.562 1 95.44 105 THR B CA 1
ATOM 3375 C C . THR B 1 105 ? 9.68 -11.68 -17.906 1 95.44 105 THR B C 1
ATOM 3377 O O . THR B 1 105 ? 10.344 -12.516 -18.516 1 95.44 105 THR B O 1
ATOM 3380 N N . PHE B 1 106 ? 9.406 -10.586 -18.438 1 92.06 106 PHE B N 1
ATOM 3381 C CA . PHE B 1 106 ? 9.711 -10.172 -19.797 1 92.06 106 PHE B CA 1
ATOM 3382 C C . PHE B 1 106 ? 10.617 -8.938 -19.797 1 92.06 106 PHE B C 1
ATOM 3384 O O . PHE B 1 106 ? 10.75 -8.266 -18.781 1 92.06 106 PHE B O 1
ATOM 3391 N N . ASP B 1 107 ? 11.242 -8.742 -20.875 1 87.25 107 ASP B N 1
ATOM 3392 C CA . ASP B 1 107 ? 12.102 -7.566 -21 1 87.25 107 ASP B CA 1
ATOM 3393 C C . ASP B 1 107 ? 11.266 -6.285 -21.078 1 87.25 107 ASP B C 1
ATOM 3395 O O . ASP B 1 107 ? 10.188 -6.273 -21.672 1 87.25 107 ASP B O 1
ATOM 3399 N N . PRO B 1 108 ? 11.812 -5.238 -20.438 1 82.88 108 PRO B N 1
ATOM 3400 C CA . PRO B 1 108 ? 11.125 -3.957 -20.594 1 82.88 108 PRO B CA 1
ATOM 3401 C C . PRO B 1 108 ? 11.125 -3.455 -22.031 1 82.88 108 PRO B C 1
ATOM 3403 O O . PRO B 1 108 ? 11.898 -3.947 -22.859 1 82.88 108 PRO B O 1
ATOM 3406 N N . PRO B 1 109 ? 10.203 -2.461 -22.328 1 80.5 109 PRO B N 1
ATOM 3407 C CA . PRO B 1 109 ? 10.211 -1.9 -23.672 1 80.5 109 PRO B CA 1
ATOM 3408 C C . PRO B 1 109 ? 11.555 -1.289 -24.062 1 80.5 109 PRO B C 1
ATOM 3410 O O . PRO B 1 109 ? 12.227 -0.689 -23.219 1 80.5 109 PRO B O 1
ATOM 3413 N N . GLY B 1 110 ? 11.945 -1.531 -25.25 1 80.19 110 GLY B N 1
ATOM 3414 C CA . GLY B 1 110 ? 13.188 -0.978 -25.766 1 80.19 110 GLY B CA 1
ATOM 3415 C C . GLY B 1 110 ? 12.992 -0.085 -26.969 1 80.19 110 GLY B C 1
ATOM 3416 O O . GLY B 1 110 ? 11.898 0.439 -27.188 1 80.19 110 GLY B O 1
ATOM 3417 N N . VAL B 1 111 ? 14.023 0.105 -27.734 1 84.81 111 VAL B N 1
ATOM 3418 C CA . VAL B 1 111 ? 14.086 1.081 -28.812 1 84.81 111 VAL B CA 1
ATOM 3419 C C . VAL B 1 111 ? 13.117 0.686 -29.922 1 84.81 111 VAL B C 1
ATOM 3421 O O . VAL B 1 111 ? 12.516 1.549 -30.562 1 84.81 111 VAL B O 1
ATOM 3424 N N . ASN B 1 112 ? 12.891 -0.609 -30.078 1 86.62 112 ASN B N 1
ATOM 3425 C CA . ASN B 1 112 ? 12.047 -1.094 -31.172 1 86.62 112 ASN B CA 1
ATOM 3426 C C . ASN B 1 112 ? 10.578 -1.132 -30.766 1 86.62 112 ASN B C 1
ATOM 3428 O O . ASN B 1 112 ? 9.703 -1.241 -31.625 1 86.62 112 ASN B O 1
ATOM 3432 N N . GLY B 1 113 ? 10.344 -1.119 -29.547 1 83 113 GLY B N 1
ATOM 3433 C CA . GLY B 1 113 ? 8.977 -1.032 -29.062 1 83 113 GLY B CA 1
ATOM 3434 C C . GLY B 1 113 ? 8.312 -2.387 -28.891 1 83 113 GLY B C 1
ATOM 3435 O O . GLY B 1 113 ? 7.211 -2.482 -28.359 1 83 113 GLY B O 1
ATOM 3436 N N . ASP B 1 114 ? 8.992 -3.479 -29.359 1 90 114 ASP B N 1
ATOM 3437 C CA . ASP B 1 114 ? 8.367 -4.797 -29.312 1 90 114 ASP B CA 1
ATOM 3438 C C . ASP B 1 114 ? 9.188 -5.762 -28.469 1 90 114 ASP B C 1
ATOM 3440 O O . ASP B 1 114 ? 8.953 -6.973 -28.484 1 90 114 ASP B O 1
ATOM 3444 N N . GLU B 1 115 ? 10.18 -5.242 -27.734 1 88.88 115 GLU B N 1
ATOM 3445 C CA . GLU B 1 115 ? 11.086 -6.074 -26.953 1 88.88 115 GLU B CA 1
ATOM 3446 C C . GLU B 1 115 ? 10.328 -6.91 -25.922 1 88.88 115 GLU B C 1
ATOM 3448 O O . GLU B 1 115 ? 10.648 -8.078 -25.719 1 88.88 115 GLU B O 1
ATOM 3453 N N . THR B 1 116 ? 9.32 -6.352 -25.344 1 89.75 116 THR B N 1
ATOM 3454 C CA . THR B 1 116 ? 8.508 -7.027 -24.344 1 89.75 116 THR B CA 1
ATOM 3455 C C . THR B 1 116 ? 7.805 -8.242 -24.938 1 89.75 116 THR B C 1
ATOM 3457 O O . THR B 1 116 ? 7.895 -9.344 -24.406 1 89.75 116 THR B O 1
ATOM 3460 N N . GLN B 1 117 ? 7.188 -8.086 -26.062 1 93.38 117 GLN B N 1
ATOM 3461 C CA . GLN B 1 117 ? 6.469 -9.164 -26.734 1 93.38 117 GLN B CA 1
ATOM 3462 C C . GLN B 1 117 ? 7.426 -10.258 -27.203 1 93.38 117 GLN B C 1
ATOM 3464 O O . GLN B 1 117 ? 7.137 -11.445 -27.047 1 93.38 117 GLN B O 1
ATOM 3469 N N . ARG B 1 118 ? 8.523 -9.781 -27.781 1 94.88 118 ARG B N 1
ATOM 3470 C CA . ARG B 1 118 ? 9.5 -10.727 -28.312 1 94.88 118 ARG B CA 1
ATOM 3471 C C . ARG B 1 118 ? 10.078 -11.609 -27.219 1 94.88 118 ARG B C 1
ATOM 3473 O O . ARG B 1 118 ? 10.211 -12.82 -27.391 1 94.88 118 ARG B O 1
ATOM 3480 N N . SER B 1 119 ? 10.398 -11.031 -26.125 1 95.06 119 SER B N 1
ATOM 3481 C CA . SER B 1 119 ? 10.984 -11.805 -25.031 1 95.06 119 SER B CA 1
ATOM 3482 C C . SER B 1 119 ? 9.961 -12.758 -24.422 1 95.06 119 SER B C 1
ATOM 3484 O O . SER B 1 119 ? 10.297 -13.906 -24.094 1 95.06 119 SER B O 1
ATOM 3486 N N . LEU B 1 120 ? 8.758 -12.32 -24.25 1 96.62 120 LEU B N 1
ATOM 3487 C CA . LEU B 1 120 ? 7.715 -13.195 -23.719 1 96.62 120 LEU B CA 1
ATOM 3488 C C . LEU B 1 120 ? 7.477 -14.375 -24.672 1 96.62 120 LEU B C 1
ATOM 3490 O O . LEU B 1 120 ? 7.285 -15.508 -24.219 1 96.62 120 LEU B O 1
ATOM 3494 N N . ASP B 1 121 ? 7.48 -14.078 -25.938 1 98 121 ASP B N 1
ATOM 3495 C CA . ASP B 1 121 ? 7.324 -15.125 -26.938 1 98 121 ASP B CA 1
ATOM 3496 C C . ASP B 1 121 ? 8.398 -16.203 -26.797 1 98 121 ASP B C 1
ATOM 3498 O O . ASP B 1 121 ? 8.102 -17.391 -26.797 1 98 121 ASP B O 1
ATOM 3502 N N . LEU B 1 122 ? 9.602 -15.758 -26.656 1 98.25 122 LEU B N 1
ATOM 3503 C CA . LEU B 1 122 ? 10.719 -16.688 -26.516 1 98.25 122 LEU B CA 1
ATOM 3504 C C . LEU B 1 122 ? 10.594 -17.5 -25.234 1 98.25 122 LEU B C 1
ATOM 3506 O O . LEU B 1 122 ? 10.883 -18.703 -25.219 1 98.25 122 LEU B O 1
ATOM 3510 N N . LEU B 1 123 ? 10.188 -16.891 -24.203 1 98.69 123 LEU B N 1
ATOM 3511 C CA . LEU B 1 123 ? 10.016 -17.547 -22.922 1 98.69 123 LEU B CA 1
ATOM 3512 C C . LEU B 1 123 ? 8.938 -18.625 -23.016 1 98.69 123 LEU B C 1
ATOM 3514 O O . LEU B 1 123 ? 9.172 -19.781 -22.625 1 98.69 123 LEU B O 1
ATOM 3518 N N . LEU B 1 124 ? 7.828 -18.281 -23.547 1 98.75 124 LEU B N 1
ATOM 3519 C CA . LEU B 1 124 ? 6.715 -19.219 -23.641 1 98.75 124 LEU B CA 1
ATOM 3520 C C . LEU B 1 124 ? 7.043 -20.344 -24.609 1 98.75 124 LEU B C 1
ATOM 3522 O O . LEU B 1 124 ? 6.641 -21.5 -24.391 1 98.75 124 LEU B O 1
ATOM 3526 N N . GLN B 1 125 ? 7.734 -20 -25.672 1 98.69 125 GLN B N 1
ATOM 3527 C CA . GLN B 1 125 ? 8.172 -21.031 -26.609 1 98.69 125 GLN B CA 1
ATOM 3528 C C . GLN B 1 125 ? 9.047 -22.062 -25.922 1 98.69 125 GLN B C 1
ATOM 3530 O O . GLN B 1 125 ? 8.891 -23.266 -26.156 1 98.69 125 GLN B O 1
ATOM 3535 N N . SER B 1 126 ? 9.938 -21.594 -25.109 1 98.81 126 SER B N 1
ATOM 3536 C CA . SER B 1 126 ? 10.836 -22.484 -24.391 1 98.81 126 SER B CA 1
ATOM 3537 C C . SER B 1 126 ? 10.07 -23.391 -23.422 1 98.81 126 SER B C 1
ATOM 3539 O O . SER B 1 126 ? 10.359 -24.578 -23.312 1 98.81 126 SER B O 1
ATOM 3541 N N . ILE B 1 127 ? 9.133 -22.891 -22.734 1 98.88 127 ILE B N 1
ATOM 3542 C CA . ILE B 1 127 ? 8.344 -23.656 -21.781 1 98.88 127 ILE B CA 1
ATOM 3543 C C . ILE B 1 127 ? 7.48 -24.672 -22.531 1 98.88 127 ILE B C 1
ATOM 3545 O O . ILE B 1 127 ? 7.363 -25.828 -22.094 1 98.88 127 ILE B O 1
ATOM 3549 N N . GLN B 1 128 ? 6.926 -24.281 -23.703 1 98.69 128 GLN B N 1
ATOM 3550 C CA . GLN B 1 128 ? 6.129 -25.188 -24.516 1 98.69 128 GLN B CA 1
ATOM 3551 C C . GLN B 1 128 ? 6.973 -26.359 -25.016 1 98.69 128 GLN B C 1
ATOM 3553 O O . GLN B 1 128 ? 6.484 -27.484 -25.094 1 98.69 128 GLN B O 1
ATOM 3558 N N . ALA B 1 129 ? 8.188 -26.031 -25.359 1 98.69 129 ALA B N 1
ATOM 3559 C CA . ALA B 1 129 ? 9.086 -27.094 -25.797 1 98.69 129 ALA B CA 1
ATOM 3560 C C . ALA B 1 129 ? 9.289 -28.125 -24.703 1 98.69 129 ALA B C 1
ATOM 3562 O O . ALA B 1 129 ? 9.273 -29.328 -24.969 1 98.69 129 ALA B O 1
ATOM 3563 N N . LEU B 1 130 ? 9.5 -27.703 -23.484 1 98.69 130 LEU B N 1
ATOM 3564 C CA . LEU B 1 130 ? 9.633 -28.609 -22.359 1 98.69 130 LEU B CA 1
ATOM 3565 C C . LEU B 1 130 ? 8.359 -29.422 -22.156 1 98.69 130 LEU B C 1
ATOM 3567 O O . LEU B 1 130 ? 8.414 -30.625 -21.922 1 98.69 130 LEU B O 1
ATOM 3571 N N . ARG B 1 131 ? 7.227 -28.75 -22.188 1 98.38 131 ARG B N 1
ATOM 3572 C CA . ARG B 1 131 ? 5.949 -29.422 -22.016 1 98.38 131 ARG B CA 1
ATOM 3573 C C . ARG B 1 131 ? 5.766 -30.531 -23.047 1 98.38 131 ARG B C 1
ATOM 3575 O O . ARG B 1 131 ? 5.281 -31.625 -22.719 1 98.38 131 ARG B O 1
ATOM 3582 N N . GLN B 1 132 ? 6.129 -30.203 -24.25 1 97.62 132 GLN B N 1
ATOM 3583 C CA . GLN B 1 132 ? 6.062 -31.203 -25.312 1 97.62 132 GLN B CA 1
ATOM 3584 C C . GLN B 1 132 ? 6.969 -32.375 -25 1 97.62 132 GLN B C 1
ATOM 3586 O O . GLN B 1 132 ? 6.555 -33.531 -25.125 1 97.62 132 GLN B O 1
ATOM 3591 N N . GLU B 1 133 ? 8.148 -32.094 -24.625 1 97.25 133 GLU B N 1
ATOM 3592 C CA . GLU B 1 133 ? 9.125 -33.125 -24.312 1 97.25 133 GLU B CA 1
ATOM 3593 C C . GLU B 1 133 ? 8.625 -34.031 -23.188 1 97.25 133 GLU B C 1
ATOM 3595 O O . GLU B 1 133 ? 8.844 -35.25 -23.234 1 97.25 133 GLU B O 1
ATOM 3600 N N . LEU B 1 134 ? 7.906 -33.531 -22.203 1 96.25 134 LEU B N 1
ATOM 3601 C CA . LEU B 1 134 ? 7.492 -34.25 -21.016 1 96.25 134 LEU B CA 1
ATOM 3602 C C . LEU B 1 134 ? 6.105 -34.844 -21.203 1 96.25 134 LEU B C 1
ATOM 3604 O O . LEU B 1 134 ? 5.566 -35.469 -20.281 1 96.25 134 LEU B O 1
ATOM 3608 N N . GLY B 1 135 ? 5.461 -34.625 -22.359 1 94.38 135 GLY B N 1
ATOM 3609 C CA . GLY B 1 135 ? 4.109 -35.125 -22.594 1 94.38 135 GLY B CA 1
ATOM 3610 C C . GLY B 1 135 ? 3.068 -34.406 -21.75 1 94.38 135 GLY B C 1
ATOM 3611 O O . GLY B 1 135 ? 2.104 -35.031 -21.297 1 94.38 135 GLY B O 1
ATOM 3612 N N . ASP B 1 136 ? 3.342 -33.125 -21.484 1 95.81 136 ASP B N 1
ATOM 3613 C CA . ASP B 1 136 ? 2.49 -32.344 -20.594 1 95.81 136 ASP B CA 1
ATOM 3614 C C . ASP B 1 136 ? 1.451 -31.547 -21.391 1 95.81 136 ASP B C 1
ATOM 3616 O O . ASP B 1 136 ? 0.69 -30.766 -20.812 1 95.81 136 ASP B O 1
ATOM 3620 N N . ILE B 1 137 ? 1.469 -31.609 -22.75 1 95.44 137 ILE B N 1
ATOM 3621 C CA . ILE B 1 137 ? 0.428 -31.047 -23.609 1 95.44 137 ILE B CA 1
ATOM 3622 C C . ILE B 1 137 ? -0.731 -32.031 -23.734 1 95.44 137 ILE B C 1
ATOM 3624 O O . ILE B 1 137 ? -0.592 -33.062 -24.375 1 95.44 137 ILE B O 1
ATOM 3628 N N . CYS B 1 138 ? -1.825 -31.656 -23.141 1 88.44 138 CYS B N 1
ATOM 3629 C CA . CYS B 1 138 ? -2.912 -32.625 -23.016 1 88.44 138 CYS B CA 1
ATOM 3630 C C . CYS B 1 138 ? -4.047 -32.312 -23.984 1 88.44 138 CYS B C 1
ATOM 3632 O O . CYS B 1 138 ? -4.383 -31.125 -24.172 1 88.44 138 CYS B O 1
ATOM 3634 N N . THR B 1 139 ? -4.594 -33.375 -24.562 1 84.19 139 THR B N 1
ATOM 3635 C CA . THR B 1 139 ? -5.762 -33.219 -25.438 1 84.19 139 THR B CA 1
ATOM 3636 C C . THR B 1 139 ? -7.047 -33.469 -24.656 1 84.19 139 THR B C 1
ATOM 3638 O O . THR B 1 139 ? -8.094 -32.906 -24.969 1 84.19 139 THR B O 1
ATOM 3641 N N . ASP B 1 140 ? -6.859 -34.25 -23.656 1 84.62 140 ASP B N 1
ATOM 3642 C CA . ASP B 1 140 ? -7.992 -34.531 -22.781 1 84.62 140 ASP B CA 1
ATOM 3643 C C . ASP B 1 140 ? -7.996 -33.625 -21.562 1 84.62 140 ASP B C 1
ATOM 3645 O O . ASP B 1 140 ? -7.031 -33.594 -20.797 1 84.62 140 ASP B O 1
ATOM 3649 N N . THR B 1 141 ? -9.07 -33 -21.375 1 78.62 141 THR B N 1
ATOM 3650 C CA . THR B 1 141 ? -9.195 -32 -20.312 1 78.62 141 THR B CA 1
ATOM 3651 C C . THR B 1 141 ? -9.109 -32.656 -18.938 1 78.62 141 THR B C 1
ATOM 3653 O O . THR B 1 141 ? -8.891 -32 -17.938 1 78.62 141 THR B O 1
ATOM 3656 N N . ASN B 1 142 ? -9.156 -33.969 -18.906 1 83.31 142 ASN B N 1
ATOM 3657 C CA . ASN B 1 142 ? -9.141 -34.688 -17.641 1 83.31 142 ASN B CA 1
ATOM 3658 C C . ASN B 1 142 ? -7.715 -35.062 -17.25 1 83.31 142 ASN B C 1
ATOM 3660 O O . ASN B 1 142 ? -7.473 -35.438 -16.094 1 83.31 142 ASN B O 1
ATOM 3664 N N . ASP B 1 143 ? -6.844 -35 -18.156 1 90.19 143 ASP B N 1
ATOM 3665 C CA . ASP B 1 143 ? -5.457 -35.344 -17.844 1 90.19 143 ASP B CA 1
ATOM 3666 C C . ASP B 1 143 ? -4.777 -34.219 -17.078 1 90.19 143 ASP B C 1
ATOM 3668 O O . ASP B 1 143 ? -4.961 -33.031 -17.391 1 90.19 143 ASP B O 1
ATOM 3672 N N . PRO B 1 144 ? -4.043 -34.656 -16.109 1 93.12 144 PRO B N 1
ATOM 3673 C CA . PRO B 1 144 ? -3.369 -33.625 -15.32 1 93.12 144 PRO B CA 1
ATOM 3674 C C . PRO B 1 144 ? -2.232 -32.938 -16.078 1 93.12 144 PRO B C 1
ATOM 3676 O O . PRO B 1 144 ? -1.555 -33.594 -16.891 1 93.12 144 PRO B O 1
ATOM 3679 N N . VAL B 1 145 ? -2.123 -31.703 -15.883 1 95.81 145 VAL B N 1
ATOM 3680 C CA . VAL B 1 145 ? -0.996 -30.906 -16.344 1 95.81 145 VAL B CA 1
ATOM 3681 C C . VAL B 1 145 ? -0.044 -30.625 -15.18 1 95.81 145 VAL B C 1
ATOM 3683 O O . VAL B 1 145 ? -0.477 -30.5 -14.039 1 95.81 145 VAL B O 1
ATOM 3686 N N . ARG B 1 146 ? 1.256 -30.609 -15.508 1 97.19 146 ARG B N 1
ATOM 3687 C CA . ARG B 1 146 ? 2.229 -30.516 -14.43 1 97.19 146 ARG B CA 1
ATOM 3688 C C . ARG B 1 146 ? 2.979 -29.203 -14.461 1 97.19 146 ARG B C 1
ATOM 3690 O O . ARG B 1 146 ? 3.609 -28.812 -13.477 1 97.19 146 ARG B O 1
ATOM 3697 N N . ILE B 1 147 ? 2.949 -28.484 -15.57 1 98.38 147 ILE B N 1
ATOM 3698 C CA . ILE B 1 147 ? 3.721 -27.25 -15.719 1 98.38 147 ILE B CA 1
ATOM 3699 C C . ILE B 1 147 ? 2.781 -26.094 -16.016 1 98.38 147 ILE B C 1
ATOM 3701 O O . ILE B 1 147 ? 1.97 -26.156 -16.938 1 98.38 147 ILE B O 1
ATOM 3705 N N . ALA B 1 148 ? 2.805 -25.078 -15.227 1 98.81 148 ALA B N 1
ATOM 3706 C CA . ALA B 1 148 ? 2.1 -23.828 -15.445 1 98.81 148 ALA B CA 1
ATOM 3707 C C . ALA B 1 148 ? 3.078 -22.656 -15.508 1 98.81 148 ALA B C 1
ATOM 3709 O O . ALA B 1 148 ? 4.262 -22.812 -15.195 1 98.81 148 ALA B O 1
ATOM 3710 N N . VAL B 1 149 ? 2.58 -21.516 -15.984 1 98.88 149 VAL B N 1
ATOM 3711 C CA . VAL B 1 149 ? 3.389 -20.312 -16.109 1 98.88 149 VAL B CA 1
ATOM 3712 C C . VAL B 1 149 ? 2.775 -19.188 -15.258 1 98.88 149 VAL B C 1
ATOM 3714 O O . VAL B 1 149 ? 1.559 -18.984 -15.273 1 98.88 149 VAL B O 1
ATOM 3717 N N . GLU B 1 150 ? 3.541 -18.562 -14.461 1 98.75 150 GLU B N 1
ATOM 3718 C CA . GLU B 1 150 ? 3.182 -17.312 -13.805 1 98.75 150 GLU B CA 1
ATOM 3719 C C . GLU B 1 150 ? 4.004 -16.141 -14.359 1 98.75 150 GLU B C 1
ATOM 3721 O O . GLU B 1 150 ? 5.234 -16.172 -14.312 1 98.75 150 GLU B O 1
ATOM 3726 N N . ILE B 1 151 ? 3.375 -15.148 -14.867 1 97.38 151 ILE B N 1
ATOM 3727 C CA . ILE B 1 151 ? 4.062 -13.977 -15.398 1 97.38 151 ILE B CA 1
ATOM 3728 C C . ILE B 1 151 ? 4.066 -12.867 -14.359 1 97.38 151 ILE B C 1
ATOM 3730 O O . ILE B 1 151 ? 3.01 -12.328 -14.008 1 97.38 151 ILE B O 1
ATOM 3734 N N . ASN B 1 152 ? 5.211 -12.523 -13.883 1 95.44 152 ASN B N 1
ATOM 3735 C CA . ASN B 1 152 ? 5.391 -11.43 -12.938 1 95.44 152 ASN B CA 1
ATOM 3736 C C . ASN B 1 152 ? 5.254 -10.07 -13.625 1 95.44 152 ASN B C 1
ATOM 3738 O O . ASN B 1 152 ? 6.066 -9.719 -14.477 1 95.44 152 ASN B O 1
ATOM 3742 N N . THR B 1 153 ? 4.246 -9.305 -13.25 1 92.44 153 THR B N 1
ATOM 3743 C CA . THR B 1 153 ? 3.982 -8.008 -13.875 1 92.44 153 THR B CA 1
ATOM 3744 C C . THR B 1 153 ? 4.309 -6.871 -12.906 1 92.44 153 THR B C 1
ATOM 3746 O O . THR B 1 153 ? 3.82 -5.754 -13.078 1 92.44 153 THR B O 1
ATOM 3749 N N . SER B 1 154 ? 4.984 -7.004 -11.758 1 78.31 154 SER B N 1
ATOM 3750 C CA . SER B 1 154 ? 5.098 -6.059 -10.656 1 78.31 154 SER B CA 1
ATOM 3751 C C . SER B 1 154 ? 6.543 -5.609 -10.461 1 78.31 154 SER B C 1
ATOM 3753 O O . SER B 1 154 ? 6.848 -4.887 -9.508 1 78.31 154 SER B O 1
ATOM 3755 N N . CYS B 1 155 ? 7.457 -5.836 -11.242 1 63.72 155 CYS B N 1
ATOM 3756 C CA . CYS B 1 155 ? 8.781 -5.68 -10.641 1 63.72 155 CYS B CA 1
ATOM 3757 C C . CYS B 1 155 ? 8.977 -4.262 -10.125 1 63.72 155 CYS B C 1
ATOM 3759 O O . CYS B 1 155 ? 9.227 -3.34 -10.906 1 63.72 155 CYS B O 1
ATOM 3761 N N . PRO B 1 156 ? 8.766 -4.035 -8.766 1 48.03 156 PRO B N 1
ATOM 3762 C CA . PRO B 1 156 ? 8.852 -2.729 -8.117 1 48.03 156 PRO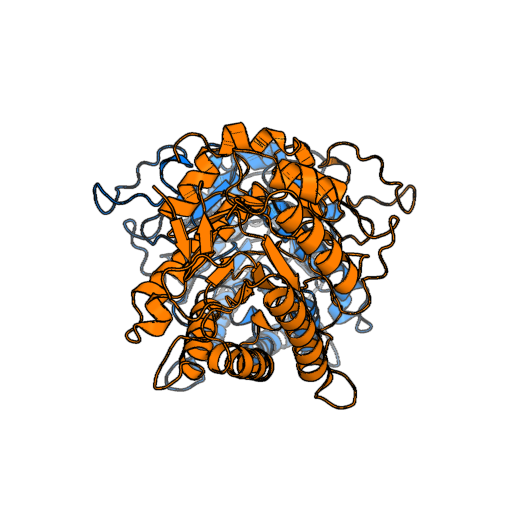 B CA 1
ATOM 3763 C C . PRO B 1 156 ? 10.242 -2.111 -8.211 1 48.03 156 PRO B C 1
ATOM 3765 O O . PRO B 1 156 ? 10.398 -0.903 -8.016 1 48.03 156 PRO B O 1
ATOM 3768 N N . ASN B 1 157 ? 11.188 -2.957 -8.641 1 45.75 157 ASN B N 1
ATOM 3769 C CA . ASN B 1 157 ? 12.57 -2.508 -8.5 1 45.75 157 ASN B CA 1
ATOM 3770 C C . ASN B 1 157 ? 13.133 -2.004 -9.828 1 45.75 157 ASN B C 1
ATOM 3772 O O . ASN B 1 157 ? 14.305 -1.644 -9.906 1 45.75 157 ASN B O 1
ATOM 3776 N N . ILE B 1 158 ? 12.312 -2.174 -10.93 1 50.34 158 ILE B N 1
ATOM 3777 C CA . ILE B 1 158 ? 12.828 -1.612 -12.172 1 50.34 158 ILE B CA 1
ATOM 3778 C C . ILE B 1 158 ? 12.633 -0.098 -12.172 1 50.34 158 ILE B C 1
ATOM 3780 O O . ILE B 1 158 ? 11.516 0.389 -12.016 1 50.34 158 ILE B O 1
ATOM 3784 N N . ILE B 1 159 ? 13.742 0.565 -12.234 1 52.28 159 ILE B N 1
ATOM 3785 C CA . ILE B 1 159 ? 13.836 2.016 -12.102 1 52.28 159 ILE B CA 1
ATOM 3786 C C . ILE B 1 159 ? 13.016 2.689 -13.195 1 52.28 159 ILE B C 1
ATOM 3788 O O . ILE B 1 159 ? 13.047 2.264 -14.352 1 52.28 159 ILE B O 1
ATOM 3792 N N . ASP B 1 160 ? 12.172 3.66 -12.922 1 53.5 160 ASP B N 1
ATOM 3793 C CA . ASP B 1 160 ? 11.586 4.738 -13.711 1 53.5 160 ASP B CA 1
ATOM 3794 C C . ASP B 1 160 ? 10.367 4.258 -14.484 1 53.5 160 ASP B C 1
ATOM 3796 O O . ASP B 1 160 ? 9.852 4.965 -15.352 1 53.5 160 ASP B O 1
ATOM 3800 N N . GLU B 1 161 ? 10.023 2.945 -14.336 1 59.34 161 GLU B N 1
ATOM 3801 C CA . GLU B 1 161 ? 8.758 2.584 -14.969 1 59.34 161 GLU B CA 1
ATOM 3802 C C . GLU B 1 161 ? 7.836 1.86 -13.992 1 59.34 161 GLU B C 1
ATOM 3804 O O . GLU B 1 161 ? 8.266 0.958 -13.273 1 59.34 161 GLU B O 1
ATOM 3809 N N . PRO B 1 162 ? 6.625 2.467 -13.953 1 66.38 162 PRO B N 1
ATOM 3810 C CA . PRO B 1 162 ? 5.672 1.749 -13.102 1 66.38 162 PRO B CA 1
ATOM 3811 C C . PRO B 1 162 ? 5.457 0.304 -13.547 1 66.38 162 PRO B C 1
ATOM 3813 O O . PRO B 1 162 ? 5.578 -0.005 -14.734 1 66.38 162 PRO B O 1
ATOM 3816 N N . PRO B 1 163 ? 5.262 -0.548 -12.539 1 73.06 163 PRO B N 1
ATOM 3817 C CA . PRO B 1 163 ? 4.824 -1.885 -12.953 1 73.06 163 PRO B CA 1
ATOM 3818 C C . PRO B 1 163 ? 3.666 -1.847 -13.945 1 73.06 163 PRO B C 1
ATOM 3820 O O . PRO B 1 163 ? 2.715 -1.083 -13.758 1 73.06 163 PRO B O 1
ATOM 3823 N N . PRO B 1 164 ? 3.771 -2.592 -15.016 1 72.5 164 PRO B N 1
ATOM 3824 C CA . PRO B 1 164 ? 2.736 -2.57 -16.047 1 72.5 164 PRO B CA 1
ATOM 3825 C C . PRO B 1 164 ? 1.339 -2.832 -15.492 1 72.5 164 PRO B C 1
ATOM 3827 O O . PRO B 1 164 ? 0.352 -2.318 -16.031 1 72.5 164 PRO B O 1
ATOM 3830 N N . ALA B 1 165 ? 1.328 -3.561 -14.398 1 80.19 165 ALA B N 1
ATOM 3831 C CA . ALA B 1 165 ? 0.028 -3.943 -13.852 1 80.19 165 ALA B CA 1
ATOM 3832 C C . ALA B 1 165 ? -0.687 -2.742 -13.242 1 80.19 165 ALA B C 1
ATOM 3834 O O . ALA B 1 165 ? -1.888 -2.801 -12.969 1 80.19 165 ALA B O 1
ATOM 3835 N N . TYR B 1 166 ? 0.014 -1.645 -13.062 1 84.06 166 TYR B N 1
ATOM 3836 C CA . TYR B 1 166 ? -0.636 -0.43 -12.586 1 84.06 166 TYR B CA 1
ATOM 3837 C C . TYR B 1 166 ? -1.226 0.366 -13.742 1 84.06 166 TYR B C 1
ATOM 3839 O O . TYR B 1 166 ? -1.985 1.314 -13.523 1 84.06 166 TYR B O 1
ATOM 3847 N N . GLU B 1 167 ? -0.835 -0.087 -14.961 1 84.81 167 GLU B N 1
ATOM 3848 C CA . GLU B 1 167 ? -1.366 0.488 -16.203 1 84.81 167 GLU B CA 1
ATOM 3849 C C . GLU B 1 167 ? -1.976 -0.589 -17.094 1 84.81 167 GLU B C 1
ATOM 3851 O O . GLU B 1 167 ? -1.297 -1.14 -17.953 1 84.81 167 GLU B O 1
ATOM 3856 N N . PRO B 1 168 ? -3.217 -0.815 -16.938 1 86.38 168 PRO B N 1
ATOM 3857 C CA . PRO B 1 168 ? -3.844 -1.953 -17.609 1 86.38 168 PRO B CA 1
ATOM 3858 C C . PRO B 1 168 ? -3.607 -1.948 -19.109 1 86.38 168 PRO B C 1
ATOM 3860 O O . PRO B 1 168 ? -3.406 -3.008 -19.719 1 86.38 168 PRO B O 1
ATOM 3863 N N . ALA B 1 169 ? -3.594 -0.771 -19.75 1 85.75 169 ALA B N 1
ATOM 3864 C CA . ALA B 1 169 ? -3.387 -0.701 -21.188 1 85.75 169 ALA B CA 1
ATOM 3865 C C . ALA B 1 169 ? -2.002 -1.214 -21.578 1 85.75 169 ALA B C 1
ATOM 3867 O O . ALA B 1 169 ? -1.814 -1.769 -22.656 1 85.75 169 ALA B O 1
ATOM 3868 N N . ALA B 1 170 ? -1.089 -1.073 -20.672 1 84.31 170 ALA B N 1
ATOM 3869 C CA . ALA B 1 170 ? 0.284 -1.504 -20.922 1 84.31 170 ALA B CA 1
ATOM 3870 C C . ALA B 1 170 ? 0.387 -3.025 -20.938 1 84.31 170 ALA B C 1
ATOM 3872 O O . ALA B 1 170 ? 1.382 -3.582 -21.406 1 84.31 170 ALA B O 1
ATOM 3873 N N . MET B 1 171 ? -0.652 -3.688 -20.531 1 88.44 171 MET B N 1
ATOM 3874 C CA . MET B 1 171 ? -0.673 -5.145 -20.453 1 88.44 171 MET B CA 1
ATOM 3875 C C . MET B 1 171 ? -1.141 -5.75 -21.766 1 88.44 171 MET B C 1
ATOM 3877 O O . MET B 1 171 ? -0.968 -6.949 -22 1 88.44 171 MET B O 1
ATOM 3881 N N . ARG B 1 172 ? -1.718 -4.988 -22.656 1 90.75 172 ARG B N 1
ATOM 3882 C CA . ARG B 1 172 ? -2.406 -5.492 -23.828 1 90.75 172 ARG B CA 1
ATOM 3883 C C . ARG B 1 172 ? -1.461 -6.301 -24.719 1 90.75 172 ARG B C 1
ATOM 3885 O O . ARG B 1 172 ? -1.793 -7.414 -25.125 1 90.75 172 ARG B O 1
ATOM 3892 N N . PRO B 1 173 ? -0.273 -5.75 -24.953 1 90.25 173 PRO B N 1
ATOM 3893 C CA . PRO B 1 173 ? 0.623 -6.547 -25.797 1 90.25 173 PRO B CA 1
ATOM 3894 C C . PRO B 1 173 ? 0.987 -7.887 -25.172 1 90.25 173 PRO B C 1
ATOM 3896 O O . PRO B 1 173 ? 1.126 -8.891 -25.875 1 90.25 173 PRO B O 1
ATOM 3899 N N . LEU B 1 174 ? 1.17 -7.953 -23.875 1 92.62 174 LEU B N 1
ATOM 3900 C CA . LEU B 1 174 ? 1.478 -9.188 -23.172 1 92.62 174 LEU B CA 1
ATOM 3901 C C . LEU B 1 174 ? 0.317 -10.172 -23.266 1 92.62 174 LEU B C 1
ATOM 3903 O O . LEU B 1 174 ? 0.522 -11.359 -23.547 1 92.62 174 LEU B O 1
ATOM 3907 N N . LEU B 1 175 ? -0.881 -9.648 -23.062 1 95.19 175 LEU B N 1
ATOM 3908 C CA . LEU B 1 175 ? -2.08 -10.477 -23.078 1 95.19 175 LEU B CA 1
ATOM 3909 C C . LEU B 1 175 ? -2.314 -11.078 -24.453 1 95.19 175 LEU B C 1
ATOM 3911 O O . LEU B 1 175 ? -2.773 -12.219 -24.578 1 95.19 175 LEU B O 1
ATOM 3915 N N . ALA B 1 176 ? -1.965 -10.328 -25.469 1 94.94 176 ALA B N 1
ATOM 3916 C CA . ALA B 1 176 ? -2.121 -10.82 -26.828 1 94.94 176 ALA B CA 1
ATOM 3917 C C . ALA B 1 176 ? -1.198 -12.008 -27.094 1 94.94 176 ALA B C 1
ATOM 3919 O O . ALA B 1 176 ? -1.601 -12.992 -27.734 1 94.94 176 ALA B O 1
ATOM 3920 N N . VAL B 1 177 ? 0.03 -11.906 -26.625 1 97.06 177 VAL B N 1
ATOM 3921 C CA . VAL B 1 177 ? 0.981 -13 -26.781 1 97.06 177 VAL B CA 1
ATOM 3922 C C . VAL B 1 177 ? 0.465 -14.242 -26.062 1 97.06 177 VAL B C 1
ATOM 3924 O O . VAL B 1 177 ? 0.452 -15.336 -26.625 1 97.06 177 VAL B O 1
ATOM 3927 N N . ILE B 1 178 ? 0.014 -14.078 -24.859 1 98 178 ILE B N 1
ATOM 3928 C CA . ILE B 1 178 ? -0.482 -15.172 -24.031 1 98 178 ILE B CA 1
ATOM 3929 C C . ILE B 1 178 ? -1.677 -15.836 -24.719 1 98 178 ILE B C 1
ATOM 3931 O O . ILE B 1 178 ? -1.761 -17.062 -24.781 1 98 178 ILE B O 1
ATOM 3935 N N . ALA B 1 179 ? -2.562 -15 -25.219 1 97.44 179 ALA B N 1
ATOM 3936 C CA . ALA B 1 179 ? -3.768 -15.492 -25.875 1 97.44 179 ALA B CA 1
ATOM 3937 C C . ALA B 1 179 ? -3.418 -16.406 -27.047 1 97.44 179 ALA B C 1
ATOM 3939 O O . ALA B 1 179 ? -4.055 -17.438 -27.25 1 97.44 179 ALA B O 1
ATOM 3940 N N . ARG B 1 180 ? -2.453 -16 -27.812 1 97.25 180 ARG B N 1
ATOM 3941 C CA . ARG B 1 180 ? -2.041 -16.812 -28.969 1 97.25 180 ARG B CA 1
ATOM 3942 C C . ARG B 1 180 ? -1.572 -18.188 -28.516 1 97.25 180 ARG B C 1
ATOM 3944 O O . ARG B 1 180 ? -1.957 -19.203 -29.109 1 97.25 180 ARG B O 1
ATOM 3951 N N . TYR B 1 181 ? -0.8 -18.266 -27.5 1 97.94 181 TYR B N 1
ATOM 3952 C CA . TYR B 1 181 ? -0.272 -19.547 -27.016 1 97.94 181 TYR B CA 1
ATOM 3953 C C . TYR B 1 181 ? -1.384 -20.406 -26.438 1 97.94 181 TYR B C 1
ATOM 3955 O O . TYR B 1 181 ? -1.437 -21.625 -26.703 1 97.94 181 TYR B O 1
ATOM 3963 N N . VAL B 1 182 ? -2.309 -19.844 -25.672 1 97.12 182 VAL B N 1
ATOM 3964 C CA . VAL B 1 182 ? -3.375 -20.594 -25.016 1 97.12 182 VAL B CA 1
ATOM 3965 C C . VAL B 1 182 ? -4.387 -21.078 -26.047 1 97.12 182 VAL B C 1
ATOM 3967 O O . VAL B 1 182 ? -4.941 -22.172 -25.922 1 97.12 182 VAL B O 1
ATOM 3970 N N . THR B 1 183 ? -4.617 -20.234 -27.078 1 95.19 183 THR B N 1
ATOM 3971 C CA . THR B 1 183 ? -5.492 -20.656 -28.172 1 95.19 183 THR B CA 1
ATOM 3972 C C . THR B 1 183 ? -4.93 -21.875 -28.875 1 95.19 183 THR B C 1
ATOM 3974 O O . THR B 1 183 ? -5.668 -22.812 -29.188 1 95.19 183 THR B O 1
ATOM 3977 N N . ASN B 1 184 ? -3.656 -21.875 -29.078 1 95.5 184 ASN B N 1
ATOM 3978 C CA . ASN B 1 184 ? -2.998 -22.969 -29.781 1 95.5 184 ASN B CA 1
ATOM 3979 C C . ASN B 1 184 ? -2.887 -24.219 -28.906 1 95.5 184 ASN B C 1
ATOM 3981 O O . ASN B 1 184 ? -2.875 -25.328 -29.406 1 95.5 184 ASN B O 1
ATOM 3985 N N . ASP B 1 185 ? -2.732 -24.094 -27.609 1 96.62 185 ASP B N 1
ATOM 3986 C CA . ASP B 1 185 ? -2.676 -25.172 -26.625 1 96.62 185 ASP B CA 1
ATOM 3987 C C . ASP B 1 185 ? -3.564 -24.859 -25.422 1 96.62 185 ASP B C 1
ATOM 3989 O O . ASP B 1 185 ? -3.096 -24.328 -24.406 1 96.62 185 ASP B O 1
ATOM 3993 N N . PRO B 1 186 ? -4.762 -25.266 -25.406 1 94.81 186 PRO B N 1
ATOM 3994 C CA . PRO B 1 186 ? -5.699 -24.953 -24.328 1 94.81 186 PRO B CA 1
ATOM 3995 C C . PRO B 1 186 ? -5.301 -25.594 -23 1 94.81 186 PRO B C 1
ATOM 3997 O O . PRO B 1 186 ? -5.855 -25.25 -21.953 1 94.81 186 PRO B O 1
ATOM 4000 N N . SER B 1 187 ? -4.344 -26.531 -23.031 1 97 187 SER B N 1
ATOM 4001 C CA . SER B 1 187 ? -3.885 -27.125 -21.781 1 97 187 SER B CA 1
ATOM 4002 C C . SER B 1 187 ? -2.846 -26.25 -21.094 1 97 187 SER B C 1
ATOM 4004 O O . SER B 1 187 ? -2.516 -26.469 -19.922 1 97 187 SER B O 1
ATOM 4006 N N . LEU B 1 188 ? -2.277 -25.234 -21.797 1 97.81 188 LEU B N 1
ATOM 4007 C CA . LEU B 1 188 ? -1.324 -24.312 -21.203 1 97.81 188 LEU B CA 1
ATOM 4008 C C . LEU B 1 188 ? -2.004 -23.438 -20.141 1 97.81 188 LEU B C 1
ATOM 4010 O O . LEU B 1 188 ? -2.998 -22.766 -20.438 1 97.81 188 LEU B O 1
ATOM 4014 N N . VAL B 1 189 ? -1.525 -23.516 -18.906 1 98.38 189 VAL B N 1
ATOM 4015 C CA . VAL B 1 189 ? -2.068 -22.75 -17.797 1 98.38 189 VAL B CA 1
ATOM 4016 C C . VAL B 1 189 ? -1.166 -21.547 -17.516 1 98.38 189 VAL B C 1
ATOM 4018 O O . VAL B 1 189 ? 0.004 -21.719 -17.156 1 98.38 189 VAL B O 1
ATOM 4021 N N . VAL B 1 190 ? -1.691 -20.328 -17.688 1 98.75 190 VAL B N 1
ATOM 4022 C CA . VAL B 1 190 ? -0.914 -19.109 -17.5 1 98.75 190 VAL B CA 1
ATOM 4023 C C . VAL B 1 190 ? -1.625 -18.188 -16.516 1 98.75 190 VAL B C 1
ATOM 4025 O O . VAL B 1 190 ? -2.85 -18.047 -16.562 1 98.75 190 VAL B O 1
ATOM 4028 N N . GLY B 1 191 ? -0.923 -17.641 -15.578 1 98.44 191 GLY B N 1
ATOM 4029 C CA . GLY B 1 191 ? -1.44 -16.641 -14.656 1 98.44 191 GLY B CA 1
ATOM 4030 C C . GLY B 1 191 ? -0.565 -15.398 -14.562 1 98.44 191 GLY B C 1
ATOM 4031 O O . GLY B 1 191 ? 0.512 -15.352 -15.164 1 98.44 191 GLY B O 1
ATOM 4032 N N . LEU B 1 192 ? -1.04 -14.383 -13.938 1 97.56 192 LEU B N 1
ATOM 4033 C CA . LEU B 1 192 ? -0.335 -13.133 -13.688 1 97.56 192 LEU B CA 1
ATOM 4034 C C . LEU B 1 192 ? -0.08 -12.938 -12.195 1 97.56 192 LEU B C 1
ATOM 4036 O O . LEU B 1 192 ? -0.969 -13.172 -11.375 1 97.56 192 LEU B O 1
ATOM 4040 N N . LYS B 1 193 ? 1.132 -12.586 -11.867 1 97.56 193 LYS B N 1
ATOM 4041 C CA . LYS B 1 193 ? 1.408 -12.094 -10.523 1 97.56 193 LYS B CA 1
ATOM 4042 C C . LYS B 1 193 ? 1.351 -10.57 -10.469 1 97.56 193 LYS B C 1
ATOM 4044 O O . LYS B 1 193 ? 2.057 -9.891 -11.211 1 97.56 193 LYS B O 1
ATOM 4049 N N . LEU B 1 194 ? 0.518 -10.117 -9.562 1 96.88 194 LEU B N 1
ATOM 4050 C CA . LEU B 1 194 ? 0.171 -8.703 -9.562 1 96.88 194 LEU B CA 1
ATOM 4051 C C . LEU B 1 194 ? 0.822 -7.984 -8.383 1 96.88 194 LEU B C 1
ATOM 4053 O O . LEU B 1 194 ? 1.064 -8.594 -7.34 1 96.88 194 LEU B O 1
ATOM 4057 N N . PRO B 1 195 ? 1.172 -6.68 -8.578 1 94.94 195 PRO B N 1
ATOM 4058 C CA . PRO B 1 195 ? 1.545 -5.871 -7.414 1 94.94 195 PRO B CA 1
ATOM 4059 C C . PRO B 1 195 ? 0.365 -5.59 -6.488 1 94.94 195 PRO B C 1
ATOM 4061 O O . PRO B 1 195 ? -0.784 -5.863 -6.844 1 94.94 195 PRO B O 1
ATOM 4064 N N . PRO B 1 196 ? 0.593 -5.121 -5.312 1 95.94 196 PRO B N 1
ATOM 4065 C CA . PRO B 1 196 ? -0.53 -4.773 -4.438 1 95.94 196 PRO B CA 1
ATOM 4066 C C . PRO B 1 196 ? -1.305 -3.553 -4.934 1 95.94 196 PRO B C 1
ATOM 4068 O O . PRO B 1 196 ? -0.703 -2.535 -5.285 1 95.94 196 PRO B O 1
ATOM 4071 N N . TYR B 1 197 ? -2.578 -3.699 -4.996 1 94.69 197 TYR B N 1
ATOM 4072 C CA . TYR B 1 197 ? -3.482 -2.604 -5.328 1 94.69 197 TYR B CA 1
ATOM 4073 C C . TYR B 1 197 ? -4.027 -1.941 -4.07 1 94.69 197 TYR B C 1
ATOM 4075 O O . TYR B 1 197 ? -4.336 -2.621 -3.088 1 94.69 197 TYR B O 1
ATOM 4083 N N . ILE B 1 198 ? -4.215 -0.575 -4.141 1 94.19 198 ILE B N 1
ATOM 4084 C CA . ILE B 1 198 ? -4.48 0.103 -2.877 1 94.19 198 ILE B CA 1
ATOM 4085 C C . ILE B 1 198 ? -5.734 0.968 -3.008 1 94.19 198 ILE B C 1
ATOM 4087 O O . ILE B 1 198 ? -6.156 1.608 -2.043 1 94.19 198 ILE B O 1
ATOM 4091 N N . HIS B 1 199 ? -6.344 1.008 -4.168 1 91.25 199 HIS B N 1
ATOM 4092 C CA . HIS B 1 199 ? -7.633 1.676 -4.328 1 91.25 199 HIS B CA 1
ATOM 4093 C C . HIS B 1 199 ? -8.5 0.967 -5.363 1 91.25 199 HIS B C 1
ATOM 4095 O O . HIS B 1 199 ? -7.98 0.273 -6.242 1 91.25 199 HIS B O 1
ATOM 4101 N N . SER B 1 200 ? -9.773 1.153 -5.371 1 91.06 200 SER B N 1
ATOM 4102 C CA . SER B 1 200 ? -10.789 0.351 -6.051 1 91.06 200 SER B CA 1
ATOM 4103 C C . SER B 1 200 ? -10.609 0.396 -7.562 1 91.06 200 SER B C 1
ATOM 4105 O O . SER B 1 200 ? -10.789 -0.615 -8.25 1 91.06 200 SER B O 1
ATOM 4107 N N . LYS B 1 201 ? -10.227 1.53 -8.094 1 90 201 LYS B N 1
ATOM 4108 C CA . LYS B 1 201 ? -10.164 1.704 -9.547 1 90 201 LYS B CA 1
ATOM 4109 C C . LYS B 1 201 ? -9.094 0.81 -10.156 1 90 201 LYS B C 1
ATOM 4111 O O . LYS B 1 201 ? -9.234 0.348 -11.297 1 90 201 LYS B O 1
ATOM 4116 N N . GLN B 1 202 ? -8.039 0.555 -9.461 1 92.69 202 GLN B N 1
ATOM 4117 C CA . GLN B 1 202 ? -6.988 -0.324 -9.961 1 92.69 202 GLN B CA 1
ATOM 4118 C C . GLN B 1 202 ? -7.535 -1.714 -10.273 1 92.69 202 GLN B C 1
ATOM 4120 O O . GLN B 1 202 ? -7.195 -2.303 -11.297 1 92.69 202 GLN B O 1
ATOM 4125 N N . PHE B 1 203 ? -8.422 -2.197 -9.414 1 96 203 PHE B N 1
ATOM 4126 C CA . PHE B 1 203 ? -8.992 -3.529 -9.57 1 96 203 PHE B CA 1
ATOM 4127 C C . PHE B 1 203 ? -9.938 -3.574 -10.766 1 96 203 PHE B C 1
ATOM 4129 O O . PHE B 1 203 ? -9.836 -4.465 -11.617 1 96 203 PHE B O 1
ATOM 4136 N N . THR B 1 204 ? -10.844 -2.6 -10.781 1 94.81 204 THR B N 1
ATOM 4137 C CA . THR B 1 204 ? -11.859 -2.596 -11.836 1 94.81 204 THR B CA 1
ATOM 4138 C C . THR B 1 204 ? -11.219 -2.404 -13.203 1 94.81 204 THR B C 1
ATOM 4140 O O . THR B 1 204 ? -11.641 -3.018 -14.188 1 94.81 204 THR B O 1
ATOM 4143 N N . ASP B 1 205 ? -10.148 -1.562 -13.242 1 93.56 205 ASP B N 1
ATOM 4144 C CA . ASP B 1 205 ? -9.469 -1.327 -14.508 1 93.56 205 ASP B CA 1
ATOM 4145 C C . ASP B 1 205 ? -8.82 -2.609 -15.031 1 93.56 205 ASP B C 1
ATOM 4147 O O . ASP B 1 205 ? -8.875 -2.891 -16.234 1 93.56 205 ASP B O 1
ATOM 4151 N N . LEU B 1 206 ? -8.219 -3.369 -14.156 1 96 206 LEU B N 1
ATOM 4152 C CA . LEU B 1 206 ? -7.582 -4.609 -14.586 1 96 206 LEU B CA 1
ATOM 4153 C C . LEU B 1 206 ? -8.625 -5.617 -15.062 1 96 206 LEU B C 1
ATOM 4155 O O . LEU B 1 206 ? -8.438 -6.27 -16.094 1 96 206 LEU B O 1
ATOM 4159 N N . ILE B 1 207 ? -9.695 -5.742 -14.336 1 97.81 207 ILE B N 1
ATOM 4160 C CA . ILE B 1 207 ? -10.75 -6.68 -14.703 1 97.81 207 ILE B CA 1
ATOM 4161 C C . ILE B 1 207 ? -11.328 -6.301 -16.062 1 97.81 207 ILE B C 1
ATOM 4163 O O . ILE B 1 207 ? -11.586 -7.168 -16.906 1 97.81 207 ILE B O 1
ATOM 4167 N N . GLU B 1 208 ? -11.516 -5.016 -16.281 1 96.62 208 GLU B N 1
ATOM 4168 C CA . GLU B 1 208 ? -12.008 -4.547 -17.562 1 96.62 208 GLU B CA 1
ATOM 4169 C C . GLU B 1 208 ? -11.039 -4.891 -18.688 1 96.62 208 GLU B C 1
ATOM 4171 O O . GLU B 1 208 ? -11.453 -5.305 -19.766 1 96.62 208 GLU B O 1
ATOM 4176 N N . GLU B 1 209 ? -9.789 -4.684 -18.391 1 96.56 209 GLU B N 1
ATOM 4177 C CA . GLU B 1 209 ? -8.781 -5.012 -19.406 1 96.56 209 GLU B CA 1
ATOM 4178 C C . GLU B 1 209 ? -8.781 -6.504 -19.719 1 96.56 209 GLU B C 1
ATOM 4180 O O . GLU B 1 209 ? -8.695 -6.898 -20.875 1 96.56 209 GLU B O 1
ATOM 4185 N N . LEU B 1 210 ? -8.867 -7.355 -18.703 1 97.62 210 LEU B N 1
ATOM 4186 C CA . LEU B 1 210 ? -8.938 -8.797 -18.922 1 97.62 210 LEU B CA 1
ATOM 4187 C C . LEU B 1 210 ? -10.172 -9.172 -19.734 1 97.62 210 LEU B C 1
ATOM 4189 O O . LEU B 1 210 ? -10.109 -10.047 -20.594 1 97.62 210 LEU B O 1
ATOM 4193 N N . ALA B 1 211 ? -11.281 -8.492 -19.438 1 97.62 211 ALA B N 1
ATOM 4194 C CA . ALA B 1 211 ? -12.523 -8.75 -20.156 1 97.62 211 ALA B CA 1
ATOM 4195 C C . ALA B 1 211 ? -12.375 -8.453 -21.641 1 97.62 211 ALA B C 1
ATOM 4197 O O . ALA B 1 211 ? -12.922 -9.172 -22.484 1 97.62 211 ALA B O 1
ATOM 4198 N N . ARG B 1 212 ? -11.633 -7.457 -21.969 1 95.38 212 ARG B N 1
ATOM 4199 C CA . ARG B 1 212 ? -11.398 -7.07 -23.359 1 95.38 212 ARG B CA 1
ATOM 4200 C C . ARG B 1 212 ? -10.672 -8.172 -24.125 1 95.38 212 ARG B C 1
ATOM 4202 O O . ARG B 1 212 ? -10.789 -8.273 -25.344 1 95.38 212 ARG B O 1
ATOM 4209 N N . HIS B 1 213 ? -9.961 -9 -23.391 1 95.12 213 HIS B N 1
ATOM 4210 C CA . HIS B 1 213 ? -9.148 -10.023 -24.031 1 95.12 213 HIS B CA 1
ATOM 4211 C C . HIS B 1 213 ? -9.812 -11.391 -23.953 1 95.12 213 HIS B C 1
ATOM 4213 O O . HIS B 1 213 ? -9.195 -12.414 -24.266 1 95.12 213 HIS B O 1
ATOM 4219 N N . SER B 1 214 ? -11.023 -11.406 -23.453 1 96.44 214 SER B N 1
ATOM 4220 C CA . SER B 1 214 ? -11.789 -12.648 -23.438 1 96.44 214 SER B CA 1
ATOM 4221 C C . SER B 1 214 ? -12.227 -13.047 -24.828 1 96.44 214 SER B C 1
ATOM 4223 O O . SER B 1 214 ? -12.859 -12.258 -25.547 1 96.44 214 SER B O 1
ATOM 4225 N N . PRO B 1 215 ? -11.922 -14.219 -25.297 1 95.5 215 PRO B N 1
ATOM 4226 C CA . PRO B 1 215 ? -12.312 -14.641 -26.656 1 95.5 215 PRO B CA 1
ATOM 4227 C C . PRO B 1 215 ? -13.797 -14.984 -26.75 1 95.5 215 PRO B C 1
ATOM 4229 O O . PRO B 1 215 ? -14.453 -15.188 -25.734 1 95.5 215 PRO B O 1
ATOM 4232 N N . SER B 1 216 ? -14.242 -15 -27.969 1 92.56 216 SER B N 1
ATOM 4233 C CA . SER B 1 216 ? -15.641 -15.359 -28.203 1 92.56 216 SER B CA 1
ATOM 4234 C C . SER B 1 216 ? -15.906 -16.828 -27.859 1 92.56 216 SER B C 1
ATOM 4236 O O . SER B 1 216 ? -16.984 -17.172 -27.391 1 92.56 216 SER B O 1
ATOM 4238 N N . ASP B 1 217 ? -14.945 -17.625 -28.031 1 91.19 217 ASP B N 1
ATOM 4239 C CA . ASP B 1 217 ? -15.039 -19.047 -27.719 1 91.19 217 ASP B CA 1
ATOM 4240 C C . ASP B 1 217 ? -13.75 -19.547 -27.078 1 91.19 217 ASP B C 1
ATOM 4242 O O . ASP B 1 217 ? -12.703 -18.922 -27.188 1 91.19 217 ASP B O 1
ATOM 4246 N N . GLY B 1 218 ? -13.914 -20.578 -26.234 1 91.44 218 GLY B N 1
ATOM 4247 C CA . GLY B 1 218 ? -12.734 -21.156 -25.609 1 91.44 218 GLY B CA 1
ATOM 4248 C C . GLY B 1 218 ? -12.484 -20.609 -24.219 1 91.44 218 GLY B C 1
ATOM 4249 O O . GLY B 1 218 ? -13.422 -20.219 -23.516 1 91.44 218 GLY B O 1
ATOM 4250 N N . LEU B 1 219 ? -11.242 -20.719 -23.781 1 94.31 219 LEU B N 1
ATOM 4251 C CA . LEU B 1 219 ? -10.844 -20.344 -22.438 1 94.31 219 LEU B CA 1
ATOM 4252 C C . LEU B 1 219 ? -10.281 -18.922 -22.391 1 94.31 219 LEU B C 1
ATOM 4254 O O . LEU B 1 219 ? -9.727 -18.453 -23.391 1 94.31 219 LEU B O 1
ATOM 4258 N N . HIS B 1 220 ? -10.492 -18.219 -21.328 1 97.81 220 HIS B N 1
ATOM 4259 C CA . HIS B 1 220 ? -9.727 -17 -21.141 1 97.81 220 HIS B CA 1
ATOM 4260 C C . HIS B 1 220 ? -8.227 -17.281 -21.156 1 97.81 220 HIS B C 1
ATOM 4262 O O . HIS B 1 220 ? -7.773 -18.281 -20.594 1 97.81 220 HIS B O 1
ATOM 4268 N N . PRO B 1 221 ? -7.434 -16.406 -21.688 1 97.75 221 PRO B N 1
ATOM 4269 C CA . PRO B 1 221 ? -5.988 -16.656 -21.719 1 97.75 221 PRO B CA 1
ATOM 4270 C C . PRO B 1 221 ? -5.375 -16.734 -20.328 1 97.75 221 PRO B C 1
ATOM 4272 O O . PRO B 1 221 ? -4.383 -17.438 -20.125 1 97.75 221 PRO B O 1
ATOM 4275 N N . ILE B 1 222 ? -5.93 -16.031 -19.406 1 98.5 222 ILE B N 1
ATOM 4276 C CA . ILE B 1 222 ? -5.426 -16 -18.031 1 98.5 222 ILE B CA 1
ATOM 4277 C C . ILE B 1 222 ? -6.215 -16.984 -17.172 1 98.5 222 ILE B C 1
ATOM 4279 O O . ILE B 1 222 ? -7.449 -16.938 -17.141 1 98.5 222 ILE B O 1
ATOM 4283 N N . ALA B 1 223 ? -5.484 -17.828 -16.484 1 98.56 223 ALA B N 1
ATOM 4284 C CA . ALA B 1 223 ? -6.125 -18.875 -15.672 1 98.56 223 ALA B CA 1
ATOM 4285 C C . ALA B 1 223 ? -6.168 -18.484 -14.203 1 98.56 223 ALA B C 1
ATOM 4287 O O . ALA B 1 223 ? -7.008 -18.969 -13.445 1 98.56 223 ALA B O 1
ATOM 4288 N N . PHE B 1 224 ? -5.215 -17.625 -13.797 1 98.88 224 PHE B N 1
ATOM 4289 C CA . PHE B 1 224 ? -5.203 -17.25 -12.383 1 98.88 224 PHE B CA 1
ATOM 4290 C C . PHE B 1 224 ? -4.504 -15.906 -12.188 1 98.88 224 PHE B C 1
ATOM 4292 O O . PHE B 1 224 ? -3.693 -15.5 -13.023 1 98.88 224 PHE B O 1
ATOM 4299 N N . LEU B 1 225 ? -4.891 -15.227 -11.188 1 98.62 225 LEU B N 1
ATOM 4300 C CA . LEU B 1 225 ? -4.223 -14.047 -10.656 1 98.62 225 LEU B CA 1
ATOM 4301 C C . LEU B 1 225 ? -3.592 -14.344 -9.297 1 98.62 225 LEU B C 1
ATOM 4303 O O . LEU B 1 225 ? -4.27 -14.812 -8.383 1 98.62 225 LEU B O 1
ATOM 4307 N N . THR B 1 226 ? -2.271 -14.164 -9.195 1 98.62 226 THR B N 1
ATOM 4308 C CA . THR B 1 226 ? -1.586 -14.266 -7.914 1 98.62 226 THR B CA 1
ATOM 4309 C C . THR B 1 226 ? -1.459 -12.891 -7.258 1 98.62 226 THR B C 1
ATOM 4311 O O . THR B 1 226 ? -0.799 -12 -7.793 1 98.62 226 THR B O 1
ATOM 4314 N N . CYS B 1 227 ? -2.021 -12.766 -6.121 1 97.44 227 CYS B N 1
ATOM 4315 C CA . CYS B 1 227 ? -1.984 -11.492 -5.406 1 97.44 227 CYS B CA 1
ATOM 4316 C C . CYS B 1 227 ? -1.619 -11.703 -3.941 1 97.44 227 CYS B C 1
ATOM 4318 O O . CYS B 1 227 ? -2.221 -12.531 -3.26 1 97.44 227 CYS B O 1
ATOM 4320 N N . THR B 1 228 ? -0.471 -11.055 -3.531 1 95.81 228 THR B N 1
ATOM 4321 C CA . THR B 1 228 ? 0.17 -9.953 -4.242 1 95.81 228 THR B CA 1
ATOM 4322 C C . THR B 1 228 ? 1.688 -10.047 -4.125 1 95.81 228 THR B C 1
ATOM 4324 O O . THR B 1 228 ? 2.209 -10.852 -3.346 1 95.81 228 THR B O 1
ATOM 4327 N N . ASN B 1 229 ? 2.42 -9.312 -4.949 1 94.31 229 ASN B N 1
ATOM 4328 C CA . ASN B 1 229 ? 3.848 -9.07 -4.77 1 94.31 229 ASN B CA 1
ATOM 4329 C C . ASN B 1 229 ? 4.117 -8.164 -3.572 1 94.31 229 ASN B C 1
ATOM 4331 O O . ASN B 1 229 ? 3.186 -7.75 -2.877 1 94.31 229 ASN B O 1
ATOM 4335 N N . THR B 1 230 ? 5.367 -7.969 -3.281 1 96.25 230 THR B N 1
ATOM 4336 C CA . THR B 1 230 ? 5.758 -7.188 -2.115 1 96.25 230 THR B CA 1
ATOM 4337 C C . THR B 1 230 ? 5.352 -5.727 -2.281 1 96.25 230 THR B C 1
ATOM 4339 O O . THR B 1 230 ? 5.113 -5.266 -3.4 1 96.25 230 THR B O 1
ATOM 4342 N N . LEU B 1 231 ? 5.184 -5.055 -1.175 1 96.69 231 LEU B N 1
ATOM 4343 C CA . LEU B 1 231 ? 4.785 -3.652 -1.155 1 96.69 231 LEU B CA 1
ATOM 4344 C C . LEU B 1 231 ? 6.008 -2.74 -1.228 1 96.69 231 LEU B C 1
ATOM 4346 O O . LEU B 1 231 ? 6.785 -2.664 -0.276 1 96.69 231 LEU B O 1
ATOM 4350 N N . GLY B 1 232 ? 6.105 -1.991 -2.299 1 94.62 232 GLY B N 1
ATOM 4351 C CA . GLY B 1 232 ? 7.285 -1.188 -2.574 1 94.62 232 GLY B CA 1
ATOM 4352 C C . GLY B 1 232 ? 7.348 0.083 -1.749 1 94.62 232 GLY B C 1
ATOM 4353 O O . GLY B 1 232 ? 6.434 0.37 -0.971 1 94.62 232 GLY B O 1
ATOM 4354 N N . SER B 1 233 ? 8.461 0.753 -1.86 1 95.31 233 SER B N 1
ATOM 4355 C CA . SER B 1 233 ? 8.711 2.076 -1.3 1 95.31 233 SER B CA 1
ATOM 4356 C C . SER B 1 233 ? 8.648 2.055 0.224 1 95.31 233 SER B C 1
ATOM 4358 O O . SER B 1 233 ? 8.211 3.027 0.845 1 95.31 233 SER B O 1
ATOM 4360 N N . SER B 1 234 ? 9.055 0.94 0.818 1 98.19 234 SER B N 1
ATOM 4361 C CA . SER B 1 234 ? 9.039 0.809 2.271 1 98.19 234 SER B CA 1
ATOM 4362 C C . SER B 1 234 ? 10.453 0.872 2.848 1 98.19 234 SER B C 1
ATOM 4364 O O . SER B 1 234 ? 11.422 0.58 2.152 1 98.19 234 SER B O 1
ATOM 4366 N N . VAL B 1 235 ? 10.531 1.277 4.098 1 98.44 235 VAL B N 1
ATOM 4367 C CA . VAL B 1 235 ? 11.812 1.429 4.777 1 98.44 235 VAL B CA 1
ATOM 4368 C C . VAL B 1 235 ? 11.75 0.779 6.156 1 98.44 235 VAL B C 1
ATOM 4370 O O . VAL B 1 235 ? 10.75 0.916 6.867 1 98.44 235 VAL B O 1
ATOM 4373 N N . LEU B 1 236 ? 12.688 0.01 6.461 1 98 236 LEU B N 1
ATOM 4374 C CA . LEU B 1 236 ? 13.031 -0.363 7.828 1 98 236 LEU B CA 1
ATOM 4375 C C . LEU B 1 236 ? 14.43 0.142 8.188 1 98 236 LEU B C 1
ATOM 4377 O O . LEU B 1 236 ? 15.32 0.181 7.34 1 98 236 LEU B O 1
ATOM 4381 N N . PHE B 1 237 ? 14.547 0.517 9.438 1 97.38 237 PHE B N 1
ATOM 4382 C CA . PHE B 1 237 ? 15.859 0.896 9.945 1 97.38 237 PHE B CA 1
ATOM 4383 C C . PHE B 1 237 ? 16.531 -0.284 10.633 1 97.38 237 PHE B C 1
ATOM 4385 O O . PHE B 1 237 ? 15.883 -1.273 10.969 1 97.38 237 PHE B O 1
ATOM 4392 N N . GLN B 1 238 ? 17.828 -0.131 10.906 1 94.94 238 GLN B N 1
ATOM 4393 C CA . GLN B 1 238 ? 18.625 -1.188 11.516 1 94.94 238 GLN B CA 1
ATOM 4394 C C . GLN B 1 238 ? 18.094 -1.558 12.898 1 94.94 238 GLN B C 1
ATOM 4396 O O . GLN B 1 238 ? 18.156 -2.719 13.305 1 94.94 238 GLN B O 1
ATOM 4401 N N . ASP B 1 239 ? 17.531 -0.692 13.578 1 94 239 ASP B N 1
ATOM 4402 C CA . ASP B 1 239 ? 17.062 -0.947 14.938 1 94 239 ASP B CA 1
ATOM 4403 C C . ASP B 1 239 ? 15.727 -1.677 14.938 1 94 239 ASP B C 1
ATOM 4405 O O . ASP B 1 239 ? 15.211 -2.043 15.992 1 94 239 ASP B O 1
ATOM 4409 N N . GLN B 1 240 ? 15.18 -1.917 13.781 1 96.81 240 GLN B N 1
ATOM 4410 C CA . GLN B 1 240 ? 13.891 -2.592 13.68 1 96.81 240 GLN B CA 1
ATOM 4411 C C . GLN B 1 240 ? 14.062 -4.047 13.25 1 96.81 240 GLN B C 1
ATOM 4413 O O . GLN B 1 240 ? 13.086 -4.785 13.133 1 96.81 240 GLN B O 1
ATOM 4418 N N . ILE B 1 241 ? 15.266 -4.438 12.945 1 96.38 241 ILE B N 1
ATOM 4419 C CA . ILE B 1 241 ? 15.422 -5.742 12.305 1 96.38 241 ILE B CA 1
ATOM 4420 C C . ILE B 1 241 ? 16.266 -6.656 13.188 1 96.38 241 ILE B C 1
ATOM 4422 O O . ILE B 1 241 ? 17 -6.184 14.055 1 96.38 241 ILE B O 1
ATOM 4426 N N . ILE B 1 242 ? 16.078 -7.992 12.992 1 94.75 242 ILE B N 1
ATOM 4427 C CA . ILE B 1 242 ? 16.984 -8.984 13.555 1 94.75 242 ILE B CA 1
ATOM 4428 C C . ILE B 1 242 ? 18.375 -8.82 12.922 1 94.75 242 ILE B C 1
ATOM 4430 O O . ILE B 1 242 ? 18.484 -8.664 11.703 1 94.75 242 ILE B O 1
ATOM 4434 N N . PRO B 1 243 ? 19.312 -8.703 13.719 1 84.81 243 PRO B N 1
ATOM 4435 C CA . PRO B 1 243 ? 20.656 -8.516 13.148 1 84.81 243 PRO B CA 1
ATOM 4436 C C . PRO B 1 243 ? 20.953 -9.477 12 1 84.81 243 PRO B C 1
ATOM 4438 O O . PRO B 1 243 ? 20.625 -10.664 12.086 1 84.81 243 PRO B O 1
ATOM 4441 N N . SER B 1 244 ? 21.156 -8.898 10.867 1 72.19 244 SER B N 1
ATOM 4442 C CA . SER B 1 244 ? 21.469 -9.68 9.68 1 72.19 244 SER B CA 1
ATOM 4443 C C . SER B 1 244 ? 22.969 -9.625 9.359 1 72.19 244 SER B C 1
ATOM 4445 O O . SER B 1 244 ? 23.672 -8.719 9.82 1 72.19 244 SER B O 1
ATOM 4447 N N . SER B 1 245 ? 23.359 -10.617 8.773 1 59.84 245 SER B N 1
ATOM 4448 C CA . SER B 1 245 ? 24.781 -10.758 8.477 1 59.84 245 SER B CA 1
ATOM 4449 C C . SER B 1 245 ? 25.188 -9.922 7.262 1 59.84 245 SER B C 1
ATOM 4451 O O . SER B 1 245 ? 26.359 -9.891 6.879 1 59.84 245 SER B O 1
ATOM 4453 N N . PHE B 1 246 ? 24.047 -9.195 6.773 1 64.38 246 PHE B N 1
ATOM 4454 C CA . PHE B 1 246 ? 24.547 -8.508 5.586 1 64.38 246 PHE B CA 1
ATOM 4455 C C . PHE B 1 246 ? 25.469 -7.363 5.965 1 64.38 246 PHE B C 1
ATOM 4457 O O . PHE B 1 246 ? 25.312 -6.762 7.027 1 64.38 246 PHE B O 1
ATOM 4464 N N . GLY B 1 247 ? 26.516 -7.227 5.281 1 69 247 GLY B N 1
ATOM 4465 C CA . GLY B 1 247 ? 27.438 -6.125 5.484 1 69 247 GLY B CA 1
ATOM 4466 C C . GLY B 1 247 ? 26.844 -4.773 5.148 1 69 247 GLY B C 1
ATOM 4467 O O . GLY B 1 247 ? 26.344 -4.566 4.039 1 69 247 GLY B O 1
ATOM 4468 N N . LYS B 1 248 ? 26.844 -3.785 6.07 1 77.69 248 LYS B N 1
ATOM 4469 C CA . LYS B 1 248 ? 26.406 -2.408 5.848 1 77.69 248 LYS B CA 1
ATOM 4470 C C . LYS B 1 248 ? 27.328 -1.696 4.863 1 77.69 248 LYS B C 1
ATOM 4472 O O . LYS B 1 248 ? 28.547 -1.909 4.879 1 77.69 248 LYS B O 1
ATOM 4477 N N . PRO B 1 249 ? 26.656 -0.904 3.971 1 74.38 249 PRO B N 1
ATOM 4478 C CA . PRO B 1 249 ? 27.5 -0.169 3.021 1 74.38 249 PRO B CA 1
ATOM 4479 C C . PRO B 1 249 ? 28.516 0.741 3.713 1 74.38 249 PRO B C 1
ATOM 4481 O O . PRO B 1 249 ? 29.594 1.002 3.164 1 74.38 249 PRO B O 1
ATOM 4484 N N . SER B 1 250 ? 28.125 1.337 4.812 1 79 250 SER B N 1
ATOM 4485 C CA . SER B 1 250 ? 29.016 2.184 5.605 1 79 250 SER B CA 1
ATOM 4486 C C . SER B 1 250 ? 28.609 2.172 7.078 1 79 250 SER B C 1
ATOM 4488 O O . SER B 1 250 ? 27.531 1.695 7.43 1 79 250 SER B O 1
ATOM 4490 N N . GLU B 1 251 ? 29.406 2.619 7.824 1 75.44 251 GLU B N 1
ATOM 4491 C CA . GLU B 1 251 ? 29.188 2.635 9.266 1 75.44 251 GLU B CA 1
ATOM 4492 C C . GLU B 1 251 ? 27.984 3.508 9.625 1 75.44 251 GLU B C 1
ATOM 4494 O O . GLU B 1 251 ? 27.266 3.232 10.594 1 75.44 251 GLU B O 1
ATOM 4499 N N . ASP B 1 252 ? 27.75 4.461 8.805 1 83.19 252 ASP B N 1
ATOM 4500 C CA . ASP B 1 252 ? 26.688 5.418 9.117 1 83.19 252 ASP B CA 1
ATOM 4501 C C . ASP B 1 252 ? 25.406 5.086 8.367 1 83.19 252 ASP B C 1
ATOM 4503 O O . ASP B 1 252 ? 24.453 5.875 8.367 1 83.19 252 ASP B O 1
ATOM 4507 N N . PHE B 1 253 ? 25.484 3.934 7.785 1 89.19 253 PHE B N 1
ATOM 4508 C CA . PHE B 1 253 ? 24.297 3.514 7.043 1 89.19 253 PHE B CA 1
ATOM 4509 C C . PHE B 1 253 ? 23.25 2.953 7.984 1 89.19 253 PHE B C 1
ATOM 4511 O O . PHE B 1 253 ? 23.453 1.918 8.617 1 89.19 253 PHE B O 1
ATOM 4518 N N . ASP B 1 254 ? 22.078 3.525 8.016 1 93.31 254 ASP B N 1
ATOM 4519 C CA . ASP B 1 254 ? 21.094 3.254 9.07 1 93.31 254 ASP B CA 1
ATOM 4520 C C . ASP B 1 254 ? 19.922 2.441 8.531 1 93.31 254 ASP B C 1
ATOM 4522 O O . ASP B 1 254 ? 19.031 2.061 9.289 1 93.31 254 ASP B O 1
ATOM 4526 N N . PHE B 1 255 ? 19.891 2.086 7.312 1 96.31 255 PHE B N 1
ATOM 4527 C CA . PHE B 1 255 ? 18.75 1.43 6.703 1 96.31 255 PHE B CA 1
ATOM 4528 C C . PHE B 1 255 ? 18.922 -0.084 6.711 1 96.31 255 PHE B C 1
ATOM 4530 O O . PHE B 1 255 ? 20.047 -0.584 6.789 1 96.31 255 PHE B O 1
ATOM 4537 N N . ALA B 1 256 ? 17.875 -0.827 6.645 1 96.12 256 ALA B N 1
ATOM 4538 C CA . ALA B 1 256 ? 17.875 -2.277 6.812 1 96.12 256 ALA B CA 1
ATOM 4539 C C . ALA B 1 256 ? 18.406 -2.977 5.57 1 96.12 256 ALA B C 1
ATOM 4541 O O . ALA B 1 256 ? 18.906 -4.102 5.648 1 96.12 256 ALA B O 1
ATOM 4542 N N . VAL B 1 257 ? 18.219 -2.375 4.391 1 95.19 257 VAL B N 1
ATOM 4543 C CA . VAL B 1 257 ? 18.719 -2.943 3.145 1 95.19 257 VAL B CA 1
ATOM 4544 C C . VAL B 1 257 ? 19.562 -1.905 2.406 1 95.19 257 VAL B C 1
ATOM 4546 O O . VAL B 1 257 ? 19.375 -0.7 2.592 1 95.19 257 VAL B O 1
ATOM 4549 N N . PRO B 1 258 ? 20.469 -2.287 1.539 1 93.12 258 PRO B N 1
ATOM 4550 C CA . PRO B 1 258 ? 21.422 -1.367 0.916 1 93.12 258 PRO B CA 1
ATOM 4551 C C . PRO B 1 258 ? 20.75 -0.351 -0.004 1 93.12 258 PRO B C 1
ATOM 4553 O O . PRO B 1 258 ? 21.281 0.745 -0.21 1 93.12 258 PRO B O 1
ATOM 4556 N N . THR B 1 259 ? 19.578 -0.674 -0.537 1 93.81 259 THR B N 1
ATOM 4557 C CA . THR B 1 259 ? 18.906 0.201 -1.492 1 93.81 259 THR B CA 1
ATOM 4558 C C . THR B 1 259 ? 18.031 1.218 -0.769 1 93.81 259 THR B C 1
ATOM 4560 O O . THR B 1 259 ? 17.297 1.967 -1.405 1 93.81 259 THR B O 1
ATOM 4563 N N . VAL B 1 260 ? 18.031 1.217 0.516 1 96 260 VAL B N 1
ATOM 4564 C CA . VAL B 1 260 ? 17.234 2.082 1.377 1 96 260 VAL B CA 1
ATOM 4565 C C . VAL B 1 260 ? 15.766 1.648 1.329 1 96 260 VAL B C 1
ATOM 4567 O O . VAL B 1 260 ? 15.18 1.297 2.357 1 96 260 VAL B O 1
ATOM 4570 N N . TYR B 1 261 ? 15.273 1.659 0.097 1 96.06 261 TYR B N 1
ATOM 4571 C CA . TYR B 1 261 ? 13.891 1.229 -0.102 1 96.06 261 TYR B CA 1
ATOM 4572 C C . TYR B 1 261 ? 13.836 -0.237 -0.512 1 96.06 261 TYR B C 1
ATOM 4574 O O . TYR B 1 261 ? 14.711 -0.726 -1.227 1 96.06 261 TYR B O 1
ATOM 4582 N N . GLY B 1 262 ? 12.789 -0.921 -0.07 1 95.88 262 GLY B N 1
ATOM 4583 C CA . GLY B 1 262 ? 12.586 -2.312 -0.443 1 95.88 262 GLY B CA 1
ATOM 4584 C C . GLY B 1 262 ? 11.125 -2.701 -0.536 1 95.88 262 GLY B C 1
ATOM 4585 O O . GLY B 1 262 ? 10.242 -1.845 -0.441 1 95.88 262 GLY B O 1
ATOM 4586 N N . GLY B 1 263 ? 10.945 -3.963 -0.843 1 96.5 263 GLY B N 1
ATOM 4587 C CA . GLY B 1 263 ? 9.617 -4.555 -0.828 1 96.5 263 GLY B CA 1
ATOM 4588 C C . GLY B 1 263 ? 9.242 -5.145 0.519 1 96.5 263 GLY B C 1
ATOM 4589 O O . GLY B 1 263 ? 9.906 -6.062 1.007 1 96.5 263 GLY B O 1
ATOM 4590 N N . LEU B 1 264 ? 8.203 -4.582 1.069 1 98.31 264 LEU B N 1
ATOM 4591 C CA . LEU B 1 264 ? 7.688 -5.051 2.352 1 98.31 264 LEU B CA 1
ATOM 4592 C C . LEU B 1 264 ? 6.84 -6.305 2.172 1 98.31 264 LEU B C 1
ATOM 4594 O O . LEU B 1 264 ? 6.035 -6.387 1.24 1 98.31 264 LEU B O 1
ATOM 4598 N N . ALA B 1 265 ? 7.027 -7.32 3.01 1 98.31 265 ALA B N 1
ATOM 4599 C CA . ALA B 1 265 ? 6.297 -8.586 2.963 1 98.31 265 ALA B CA 1
ATOM 4600 C C . ALA B 1 265 ? 6.055 -9.133 4.367 1 98.31 265 ALA B C 1
ATOM 4602 O O . ALA B 1 265 ? 6.461 -8.516 5.359 1 98.31 265 ALA B O 1
ATOM 4603 N N . GLY B 1 266 ? 5.34 -10.188 4.48 1 98.5 266 GLY B N 1
ATOM 4604 C CA . GLY B 1 266 ? 5.074 -10.797 5.773 1 98.5 266 GLY B CA 1
ATOM 4605 C C . GLY B 1 266 ? 3.873 -10.195 6.48 1 98.5 266 GLY B C 1
ATOM 4606 O O . GLY B 1 266 ? 2.936 -9.727 5.828 1 98.5 266 GLY B O 1
ATOM 4607 N N . ASP B 1 267 ? 3.914 -10.281 7.773 1 98.44 267 ASP B N 1
ATOM 4608 C CA . ASP B 1 267 ? 2.773 -9.914 8.609 1 98.44 267 ASP B CA 1
ATOM 4609 C C . ASP B 1 267 ? 2.268 -8.516 8.273 1 98.44 267 ASP B C 1
ATOM 4611 O O . ASP B 1 267 ? 1.06 -8.273 8.242 1 98.44 267 ASP B O 1
ATOM 4615 N N . ALA B 1 268 ? 3.121 -7.656 7.957 1 98.38 268 ALA B N 1
ATOM 4616 C CA . ALA B 1 268 ? 2.791 -6.242 7.805 1 98.38 268 ALA B CA 1
ATOM 4617 C C . ALA B 1 268 ? 1.846 -6.02 6.629 1 98.38 268 ALA B C 1
ATOM 4619 O O . ALA B 1 268 ? 1.01 -5.117 6.656 1 98.38 268 ALA B O 1
ATOM 4620 N N . ILE B 1 269 ? 1.906 -6.832 5.57 1 98.69 269 ILE B N 1
ATOM 4621 C CA . ILE B 1 269 ? 1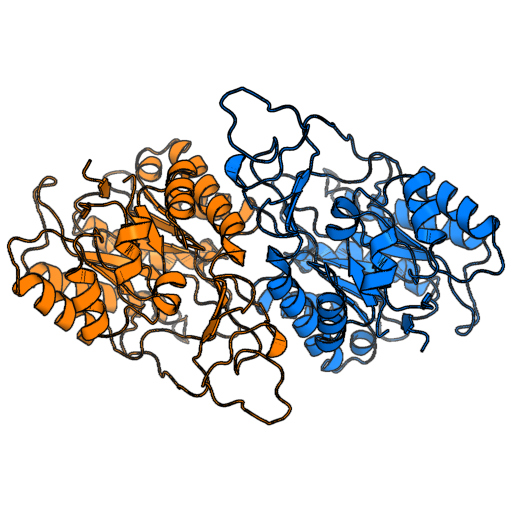.112 -6.531 4.383 1 98.69 269 ILE B CA 1
ATOM 4622 C C . ILE B 1 269 ? -0.07 -7.496 4.301 1 98.69 269 ILE B C 1
ATOM 4624 O O . ILE B 1 269 ? -0.821 -7.48 3.32 1 98.69 269 ILE B O 1
ATOM 4628 N N . HIS B 1 270 ? -0.278 -8.383 5.301 1 98.88 270 HIS B N 1
ATOM 4629 C CA . HIS B 1 270 ? -1.317 -9.406 5.242 1 98.88 270 HIS B CA 1
ATOM 4630 C C . HIS B 1 270 ? -2.695 -8.781 5.051 1 98.88 270 HIS B C 1
ATOM 4632 O O . HIS B 1 270 ? -3.469 -9.219 4.199 1 98.88 270 HIS B O 1
ATOM 4638 N N . PRO B 1 271 ? -3.059 -7.691 5.777 1 98.88 271 PRO B N 1
ATOM 4639 C CA . PRO B 1 271 ? -4.379 -7.098 5.559 1 98.88 271 PRO B CA 1
ATOM 4640 C C . PRO B 1 271 ? -4.57 -6.582 4.133 1 98.88 271 PRO B C 1
ATOM 4642 O O . PRO B 1 271 ? -5.652 -6.727 3.561 1 98.88 271 PRO B O 1
ATOM 4645 N N . LEU B 1 272 ? -3.533 -5.945 3.59 1 98.81 272 LEU B N 1
ATOM 4646 C CA . LEU B 1 272 ? -3.598 -5.457 2.217 1 98.81 272 LEU B CA 1
ATOM 4647 C C . LEU B 1 272 ? -3.768 -6.613 1.238 1 98.81 272 LEU B C 1
ATOM 4649 O O . LEU B 1 272 ? -4.578 -6.535 0.313 1 98.81 272 LEU B O 1
ATOM 4653 N N . SER B 1 273 ? -2.99 -7.684 1.488 1 98.94 273 SER B N 1
ATOM 4654 C CA . SER B 1 273 ? -3.07 -8.867 0.633 1 98.94 273 SER B CA 1
ATOM 4655 C C . SER B 1 273 ? -4.461 -9.484 0.675 1 98.94 273 SER B C 1
ATOM 4657 O O . SER B 1 273 ? -5.008 -9.867 -0.361 1 98.94 273 SER B O 1
ATOM 4659 N N . LEU B 1 274 ? -5.023 -9.594 1.86 1 98.94 274 LEU B N 1
ATOM 4660 C CA . LEU B 1 274 ? -6.383 -10.102 1.997 1 98.94 274 LEU B CA 1
ATOM 4661 C C . LEU B 1 274 ? -7.367 -9.258 1.199 1 98.94 274 LEU B C 1
ATOM 4663 O O . LEU B 1 274 ? -8.273 -9.789 0.551 1 98.94 274 LEU B O 1
ATOM 4667 N N . GLY B 1 275 ? -7.168 -7.973 1.272 1 98.81 275 GLY B N 1
ATOM 4668 C CA . GLY B 1 275 ? -8.023 -7.086 0.502 1 98.81 275 GLY B CA 1
ATOM 4669 C C . GLY B 1 275 ? -7.93 -7.316 -0.994 1 98.81 275 GLY B C 1
ATOM 4670 O O . GLY B 1 275 ? -8.945 -7.312 -1.693 1 98.81 275 GLY B O 1
ATOM 4671 N N . ASN B 1 276 ? -6.742 -7.477 -1.466 1 98.81 276 ASN B N 1
ATOM 4672 C CA . ASN B 1 276 ? -6.551 -7.75 -2.887 1 98.81 276 ASN B CA 1
ATOM 4673 C C . ASN B 1 276 ? -7.203 -9.062 -3.301 1 98.81 276 ASN B C 1
ATOM 4675 O O . ASN B 1 276 ? -7.906 -9.117 -4.309 1 98.81 276 ASN B O 1
ATOM 4679 N N . VAL B 1 277 ? -6.992 -10.094 -2.502 1 98.94 277 VAL B N 1
ATOM 4680 C CA . VAL B 1 277 ? -7.578 -11.398 -2.783 1 98.94 277 VAL B CA 1
ATOM 4681 C C . VAL B 1 277 ? -9.102 -11.289 -2.818 1 98.94 277 VAL B C 1
ATOM 4683 O O . VAL B 1 277 ? -9.742 -11.727 -3.775 1 98.94 277 VAL B O 1
ATOM 4686 N N . HIS B 1 278 ? -9.672 -10.695 -1.838 1 98.88 278 HIS B N 1
ATOM 4687 C CA . HIS B 1 278 ? -11.117 -10.602 -1.732 1 98.88 278 HIS B CA 1
ATOM 4688 C C . HIS B 1 278 ? -11.703 -9.805 -2.889 1 98.88 278 HIS B C 1
ATOM 4690 O O . HIS B 1 278 ? -12.719 -10.195 -3.475 1 98.88 278 HIS B O 1
ATOM 4696 N N . ARG B 1 279 ? -11.086 -8.688 -3.166 1 98.62 279 ARG B N 1
ATOM 4697 C CA . ARG B 1 279 ? -11.625 -7.805 -4.191 1 98.62 279 ARG B CA 1
ATOM 4698 C C . ARG B 1 279 ? -11.57 -8.461 -5.566 1 98.62 279 ARG B C 1
ATOM 4700 O O . ARG B 1 279 ? -12.562 -8.453 -6.309 1 98.62 279 ARG B O 1
ATOM 4707 N N . PHE B 1 280 ? -10.461 -9.023 -5.941 1 98.75 280 PHE B N 1
ATOM 4708 C CA . PHE B 1 280 ? -10.359 -9.703 -7.23 1 98.75 280 PHE B CA 1
ATOM 4709 C C . PHE B 1 280 ? -11.32 -10.883 -7.301 1 98.75 280 PHE B C 1
ATOM 4711 O O . PHE B 1 280 ? -12.016 -11.062 -8.305 1 98.75 280 PHE B O 1
ATOM 4718 N N . SER B 1 281 ? -11.32 -11.68 -6.219 1 98.81 281 SER B N 1
ATOM 4719 C CA . SER B 1 281 ? -12.234 -12.82 -6.199 1 98.81 281 SER B CA 1
ATOM 4720 C C . SER B 1 281 ? -13.68 -12.367 -6.379 1 98.81 281 SER B C 1
ATOM 4722 O O . SER B 1 281 ? -14.422 -12.961 -7.168 1 98.81 281 SER B O 1
ATOM 4724 N N . SER B 1 282 ? -14.07 -11.32 -5.711 1 98.56 282 SER B N 1
ATOM 4725 C CA . SER B 1 282 ? -15.438 -10.82 -5.77 1 98.56 282 SER B CA 1
ATOM 4726 C C . SER B 1 282 ? -15.773 -10.289 -7.16 1 98.56 282 SER B C 1
ATOM 4728 O O . SER B 1 282 ? -16.844 -10.586 -7.703 1 98.56 282 SER B O 1
ATOM 4730 N N . LEU B 1 283 ? -14.883 -9.5 -7.742 1 98.56 283 LEU B N 1
ATOM 4731 C CA . LEU B 1 283 ? -15.117 -8.922 -9.055 1 98.56 283 LEU B CA 1
ATOM 4732 C C . LEU B 1 283 ? -15.203 -10 -10.125 1 98.56 283 LEU B C 1
ATOM 4734 O O . LEU B 1 283 ? -16.062 -9.938 -11.016 1 98.56 283 LEU B O 1
ATOM 4738 N N . LEU B 1 284 ? -14.32 -10.992 -10.008 1 98.81 284 LEU B N 1
ATOM 4739 C CA . LEU B 1 284 ? -14.328 -12.086 -10.969 1 98.81 284 LEU B CA 1
ATOM 4740 C C . LEU B 1 284 ? -15.617 -12.898 -10.852 1 98.81 284 LEU B C 1
ATOM 4742 O O . LEU B 1 284 ? -16.281 -13.164 -11.852 1 98.81 284 LEU B O 1
ATOM 4746 N N . LYS B 1 285 ? -16 -13.25 -9.656 1 98.5 285 LYS B N 1
ATOM 4747 C CA . LYS B 1 285 ? -17.188 -14.07 -9.414 1 98.5 285 LYS B CA 1
ATOM 4748 C C . LYS B 1 285 ? -18.453 -13.359 -9.891 1 98.5 285 LYS B C 1
ATOM 4750 O O . LYS B 1 285 ? -19.391 -14 -10.344 1 98.5 285 LYS B O 1
ATOM 4755 N N . ALA B 1 286 ? -18.453 -12.07 -9.812 1 98.25 286 ALA B N 1
ATOM 4756 C CA . ALA B 1 286 ? -19.641 -11.273 -10.117 1 98.25 286 ALA B CA 1
ATOM 4757 C C . ALA B 1 286 ? -19.719 -10.953 -11.609 1 98.25 286 ALA B C 1
ATOM 4759 O O . ALA B 1 286 ? -20.719 -10.422 -12.086 1 98.25 286 ALA B O 1
ATOM 4760 N N . HIS B 1 287 ? -18.688 -11.211 -12.344 1 98.38 287 HIS B N 1
ATOM 4761 C CA . HIS B 1 287 ? -18.625 -10.789 -13.742 1 98.38 287 HIS B CA 1
ATOM 4762 C C . HIS B 1 287 ? -19.641 -11.562 -14.586 1 98.38 287 HIS B C 1
ATOM 4764 O O . HIS B 1 287 ? -19.906 -12.734 -14.328 1 98.38 287 HIS B O 1
ATOM 4770 N N . SER B 1 288 ? -20.156 -10.93 -15.625 1 97.81 288 SER B N 1
ATOM 4771 C CA . SER B 1 288 ? -21.156 -11.555 -16.484 1 97.81 288 SER B CA 1
ATOM 4772 C C . SER B 1 288 ? -20.547 -12.609 -17.391 1 97.81 288 SER B C 1
ATOM 4774 O O . SER B 1 288 ? -21.219 -13.562 -17.781 1 97.81 288 SER B O 1
ATOM 4776 N N . ASP B 1 289 ? -19.266 -12.469 -17.75 1 97.94 289 ASP B N 1
ATOM 4777 C CA . ASP B 1 289 ? -18.562 -13.422 -18.594 1 97.94 289 ASP B CA 1
ATOM 4778 C C . ASP B 1 289 ? -18.047 -14.609 -17.781 1 97.94 289 ASP B C 1
ATOM 4780 O O . ASP B 1 289 ? -17.172 -14.461 -16.922 1 97.94 289 ASP B O 1
ATOM 4784 N N . ILE B 1 290 ? -18.547 -15.773 -18.078 1 97.44 290 ILE B N 1
ATOM 4785 C CA . ILE B 1 290 ? -18.219 -16.984 -17.328 1 97.44 290 ILE B CA 1
ATOM 4786 C C . ILE B 1 290 ? -16.719 -17.266 -17.422 1 97.44 290 ILE B C 1
ATOM 4788 O O . ILE B 1 290 ? -16.141 -17.812 -16.484 1 97.44 290 ILE B O 1
ATOM 4792 N N . LYS B 1 291 ? -16.078 -16.875 -18.516 1 97.75 291 LYS B N 1
ATOM 4793 C CA . LYS B 1 291 ? -14.648 -17.109 -18.672 1 97.75 291 LYS B CA 1
ATOM 4794 C C . LYS B 1 291 ? -13.852 -16.312 -17.641 1 97.75 291 LYS B C 1
ATOM 4796 O O . LYS B 1 291 ? -12.82 -16.766 -17.156 1 97.75 291 LYS B O 1
ATOM 4801 N N . LEU B 1 292 ? -14.32 -15.109 -17.312 1 98.31 292 LEU B N 1
ATOM 4802 C CA . LEU B 1 292 ? -13.695 -14.32 -16.25 1 98.31 292 LEU B CA 1
ATOM 4803 C C . LEU B 1 292 ? -13.984 -14.93 -14.883 1 98.31 292 LEU B C 1
ATOM 4805 O O . LEU B 1 292 ? -13.117 -14.945 -14.008 1 98.31 292 LEU B O 1
ATOM 4809 N N . ARG B 1 293 ? -15.164 -15.469 -14.68 1 98.44 293 ARG B N 1
ATOM 4810 C CA . ARG B 1 293 ? -15.531 -16.094 -13.406 1 98.44 293 ARG B CA 1
ATOM 4811 C C . ARG B 1 293 ? -14.633 -17.281 -13.094 1 98.44 293 ARG B C 1
ATOM 4813 O O . ARG B 1 293 ? -14.453 -17.641 -11.93 1 98.44 293 ARG B O 1
ATOM 4820 N N . ASN B 1 294 ? -14.062 -17.828 -14.117 1 97.75 294 ASN B N 1
ATOM 4821 C CA . ASN B 1 294 ? -13.281 -19.047 -13.961 1 97.75 294 ASN B CA 1
ATOM 4822 C C . ASN B 1 294 ? -11.812 -18.734 -13.695 1 97.75 294 ASN B C 1
ATOM 4824 O O . ASN B 1 294 ? -11.008 -19.641 -13.477 1 97.75 294 ASN B O 1
ATOM 4828 N N . ILE B 1 295 ? -11.414 -17.469 -13.742 1 98.75 295 ILE B N 1
ATOM 4829 C CA . ILE B 1 295 ? -10.055 -17.094 -13.359 1 98.75 295 ILE B CA 1
ATOM 4830 C C . ILE B 1 295 ? -9.875 -17.266 -11.852 1 98.75 295 ILE B C 1
ATOM 4832 O O . ILE B 1 295 ? -10.617 -16.672 -11.062 1 98.75 295 ILE B O 1
ATOM 4836 N N . ALA B 1 296 ? -8.953 -18.109 -11.461 1 98.81 296 ALA B N 1
ATOM 4837 C CA . ALA B 1 296 ? -8.711 -18.375 -10.047 1 98.81 296 ALA B CA 1
ATOM 4838 C C . ALA B 1 296 ? -7.867 -17.266 -9.422 1 98.81 296 ALA B C 1
ATOM 4840 O O . ALA B 1 296 ? -7.145 -16.547 -10.125 1 98.81 296 ALA B O 1
ATOM 4841 N N . VAL B 1 297 ? -8.008 -17.109 -8.117 1 98.88 297 VAL B N 1
ATOM 4842 C CA . VAL B 1 297 ? -7.148 -16.203 -7.359 1 98.88 297 VAL B CA 1
ATOM 4843 C C . VAL B 1 297 ? -6.25 -17.016 -6.43 1 98.88 297 VAL B C 1
ATOM 4845 O O . VAL B 1 297 ? -6.723 -17.891 -5.699 1 98.88 297 VAL B O 1
ATOM 4848 N N . ILE B 1 298 ? -4.969 -16.781 -6.547 1 98.94 298 ILE B N 1
ATOM 4849 C CA . ILE B 1 298 ? -3.992 -17.344 -5.617 1 98.94 298 ILE B CA 1
ATOM 4850 C C . ILE B 1 298 ? -3.605 -16.281 -4.586 1 98.94 298 ILE B C 1
ATOM 4852 O O . ILE B 1 298 ? -3.135 -15.195 -4.945 1 98.94 298 ILE B O 1
ATOM 4856 N N . GLY B 1 299 ? -3.865 -16.578 -3.334 1 98.88 299 GLY B N 1
ATOM 4857 C CA . GLY B 1 299 ? -3.586 -15.633 -2.262 1 98.88 299 GLY B CA 1
ATOM 4858 C C . GLY B 1 299 ? -2.162 -15.719 -1.748 1 98.88 299 GLY B C 1
ATOM 4859 O O . GLY B 1 299 ? -1.715 -16.781 -1.314 1 98.88 299 GLY B O 1
ATOM 4860 N N . VAL B 1 300 ? -1.465 -14.625 -1.782 1 98.75 300 VAL B N 1
ATOM 4861 C CA . VAL B 1 300 ? -0.094 -14.539 -1.289 1 98.75 300 VAL B CA 1
ATOM 4862 C C . VAL B 1 300 ? 0.109 -13.211 -0.567 1 98.75 300 VAL B C 1
ATOM 4864 O O . VAL B 1 300 ? -0.405 -12.172 -1.001 1 98.75 300 VAL B O 1
ATOM 4867 N N . GLY B 1 301 ? 0.912 -13.273 0.518 1 98.69 301 GLY B N 1
ATOM 4868 C CA . GLY B 1 301 ? 1.263 -12.086 1.286 1 98.69 301 GLY B CA 1
ATOM 4869 C C . GLY B 1 301 ? 0.924 -12.211 2.76 1 98.69 301 GLY B C 1
ATOM 4870 O O . GLY B 1 301 ? -0.249 -12.18 3.137 1 98.69 301 GLY B O 1
ATOM 4871 N N . GLY B 1 302 ? 1.906 -12.375 3.539 1 98.69 302 GLY B N 1
ATOM 4872 C CA . GLY B 1 302 ? 1.749 -12.422 4.984 1 98.69 302 GLY B CA 1
ATOM 4873 C C . GLY B 1 302 ? 1.174 -13.734 5.48 1 98.69 302 GLY B C 1
ATOM 4874 O O . GLY B 1 302 ? 0.507 -13.773 6.516 1 98.69 302 GLY B O 1
ATOM 4875 N N . VAL B 1 303 ? 1.278 -14.758 4.727 1 98.81 303 VAL B N 1
ATOM 4876 C CA . VAL B 1 303 ? 0.862 -16.078 5.176 1 98.81 303 VAL B CA 1
ATOM 4877 C C . VAL B 1 303 ? 1.945 -16.688 6.062 1 98.81 303 VAL B C 1
ATOM 4879 O O . VAL B 1 303 ? 2.791 -17.453 5.586 1 98.81 303 VAL B O 1
ATOM 4882 N N . THR B 1 304 ? 1.887 -16.359 7.336 1 98.38 304 THR B N 1
ATOM 4883 C CA . THR B 1 304 ? 2.963 -16.719 8.25 1 98.38 304 THR B CA 1
ATOM 4884 C C . THR B 1 304 ? 2.467 -17.688 9.32 1 98.38 304 THR B C 1
ATOM 4886 O O . THR B 1 304 ? 3.215 -18.062 10.227 1 98.38 304 THR B O 1
ATOM 4889 N N . SER B 1 305 ? 1.219 -18.078 9.273 1 97.75 305 SER B N 1
ATOM 4890 C CA . SER B 1 305 ? 0.582 -19.031 10.18 1 97.75 305 SER B CA 1
ATOM 4891 C C . SER B 1 305 ? -0.55 -19.781 9.484 1 97.75 305 SER B C 1
ATOM 4893 O O . SER B 1 305 ? -0.959 -19.422 8.383 1 97.75 305 SER B O 1
ATOM 4895 N N . ASN B 1 306 ? -0.964 -20.828 10.164 1 98 306 ASN B N 1
ATOM 4896 C CA . ASN B 1 306 ? -2.109 -21.562 9.648 1 98 306 ASN B CA 1
ATOM 4897 C C . ASN B 1 306 ? -3.35 -20.688 9.547 1 98 306 ASN B C 1
ATOM 4899 O O . ASN B 1 306 ? -4.082 -20.734 8.555 1 98 306 ASN B O 1
ATOM 4903 N N . GLU B 1 307 ? -3.6 -19.859 10.516 1 97.75 307 GLU B N 1
ATOM 4904 C CA . GLU B 1 307 ? -4.738 -18.938 10.516 1 97.75 307 GLU B CA 1
ATOM 4905 C C . GLU B 1 307 ? -4.676 -17.984 9.328 1 97.75 307 GLU B C 1
ATOM 4907 O O . GLU B 1 307 ? -5.699 -17.688 8.703 1 97.75 307 GLU B O 1
ATOM 4912 N N . ALA B 1 308 ? -3.496 -17.484 9.094 1 98.31 308 ALA B N 1
ATOM 4913 C CA . ALA B 1 308 ? -3.314 -16.562 7.965 1 98.31 308 ALA B CA 1
ATOM 4914 C C . ALA B 1 308 ? -3.631 -17.266 6.641 1 98.31 308 ALA B C 1
ATOM 4916 O O . ALA B 1 308 ? -4.234 -16.656 5.75 1 98.31 308 ALA B O 1
ATOM 4917 N N . ALA B 1 309 ? -3.195 -18.5 6.535 1 98.62 309 ALA B N 1
ATOM 4918 C CA . ALA B 1 309 ? -3.502 -19.281 5.336 1 98.62 309 ALA B CA 1
ATOM 4919 C C . ALA B 1 309 ? -5.008 -19.453 5.164 1 98.62 309 ALA B C 1
ATOM 4921 O O . ALA B 1 309 ? -5.539 -19.234 4.07 1 98.62 309 ALA B O 1
ATOM 4922 N N . LEU B 1 310 ? -5.664 -19.797 6.207 1 98.06 310 LEU B N 1
ATOM 4923 C CA . LEU B 1 310 ? -7.105 -20.016 6.156 1 98.06 310 LEU B CA 1
ATOM 4924 C C . LEU B 1 310 ? -7.844 -18.719 5.852 1 98.06 310 LEU B C 1
ATOM 4926 O O . LEU B 1 310 ? -8.875 -18.734 5.18 1 98.06 310 LEU B O 1
ATOM 4930 N N . ARG B 1 311 ? -7.328 -17.609 6.27 1 98.31 311 ARG B N 1
ATOM 4931 C CA . ARG B 1 311 ? -7.941 -16.312 5.973 1 98.31 311 ARG B CA 1
ATOM 4932 C C . ARG B 1 311 ? -7.898 -16.016 4.477 1 98.31 311 ARG B C 1
ATOM 4934 O O . ARG B 1 311 ? -8.82 -15.398 3.936 1 98.31 311 ARG B O 1
ATOM 4941 N N . MET B 1 312 ? -6.812 -16.438 3.846 1 98.69 312 MET B N 1
ATOM 4942 C CA . MET B 1 312 ? -6.754 -16.266 2.398 1 98.69 312 MET B CA 1
ATOM 4943 C C . MET B 1 312 ? -7.895 -17 1.71 1 98.69 312 MET B C 1
ATOM 4945 O O . MET B 1 312 ? -8.523 -16.469 0.798 1 98.69 312 MET B O 1
ATOM 4949 N N . ILE B 1 313 ? -8.141 -18.219 2.182 1 98.19 313 ILE B N 1
ATOM 4950 C CA . ILE B 1 313 ? -9.242 -19.016 1.628 1 98.19 313 ILE B CA 1
ATOM 4951 C C . ILE B 1 313 ? -10.57 -18.312 1.915 1 98.19 313 ILE B C 1
ATOM 4953 O O . ILE B 1 313 ? -11.406 -18.172 1.024 1 98.19 313 ILE B O 1
ATOM 4957 N N . ARG B 1 314 ? -10.727 -17.828 3.107 1 97.5 314 ARG B N 1
ATOM 4958 C CA . ARG B 1 314 ? -11.938 -17.109 3.494 1 97.5 314 ARG B CA 1
ATOM 4959 C C . ARG B 1 314 ? -12.133 -15.859 2.641 1 97.5 314 ARG B C 1
ATOM 4961 O O . ARG B 1 314 ? -13.258 -15.469 2.344 1 97.5 314 ARG B O 1
ATOM 4968 N N . ALA B 1 315 ? -11.023 -15.258 2.215 1 98.56 315 ALA B N 1
ATOM 4969 C CA . ALA B 1 315 ? -11.078 -14.047 1.395 1 98.56 315 ALA B CA 1
ATOM 4970 C C . ALA B 1 315 ? -11.422 -14.383 -0.054 1 98.56 315 ALA B C 1
ATOM 4972 O O . ALA B 1 315 ? -11.695 -13.484 -0.855 1 98.56 315 ALA B O 1
ATOM 4973 N N . GLY B 1 316 ? -11.297 -15.633 -0.446 1 98.5 316 GLY B N 1
ATOM 4974 C CA . GLY B 1 316 ? -11.742 -16.031 -1.771 1 98.5 316 GLY B CA 1
ATOM 4975 C C . GLY B 1 316 ? -10.648 -16.672 -2.602 1 98.5 316 GLY B C 1
ATOM 4976 O O . GLY B 1 316 ? -10.844 -16.953 -3.785 1 98.5 316 GLY B O 1
ATOM 4977 N N . ALA B 1 317 ? -9.492 -17 -2.029 1 98.75 317 ALA B N 1
ATOM 4978 C CA . ALA B 1 317 ? -8.391 -17.609 -2.768 1 98.75 317 ALA B CA 1
ATOM 4979 C C . ALA B 1 317 ? -8.68 -19.078 -3.055 1 98.75 317 ALA B C 1
ATOM 4981 O O . ALA B 1 317 ? -9.234 -19.797 -2.211 1 98.75 317 ALA B O 1
ATOM 4982 N N . THR B 1 318 ? -8.242 -19.5 -4.203 1 98.56 318 THR B N 1
ATOM 4983 C CA . THR B 1 318 ? -8.281 -20.906 -4.578 1 98.56 318 THR B CA 1
ATOM 4984 C C . THR B 1 318 ? -7.066 -21.656 -4.035 1 98.56 318 THR B C 1
ATOM 4986 O O . THR B 1 318 ? -7.18 -22.797 -3.594 1 98.56 318 THR B O 1
ATOM 4989 N N . LEU B 1 319 ? -5.961 -21.078 -4.133 1 98.69 319 LEU B N 1
ATOM 4990 C CA . LEU B 1 319 ? -4.684 -21.547 -3.602 1 98.69 319 LEU B CA 1
ATOM 4991 C C . LEU B 1 319 ? -4.039 -20.469 -2.73 1 98.69 319 LEU B C 1
ATOM 4993 O O . LEU B 1 319 ? -4.379 -19.281 -2.844 1 98.69 319 LEU B O 1
ATOM 4997 N N . VAL B 1 320 ? -3.182 -20.906 -1.865 1 98.81 320 VAL B N 1
ATOM 4998 C CA . VAL B 1 320 ? -2.461 -20 -0.969 1 98.81 320 VAL B CA 1
ATOM 4999 C C . VAL B 1 320 ? -0.957 -20.219 -1.123 1 98.81 320 VAL B C 1
ATOM 5001 O O . VAL B 1 320 ? -0.489 -21.344 -1.205 1 98.81 320 VAL B O 1
ATOM 5004 N N . GLU B 1 321 ? -0.232 -19.141 -1.199 1 98.88 321 GLU B N 1
ATOM 5005 C CA . GLU B 1 321 ? 1.225 -19.203 -1.275 1 98.88 321 GLU B CA 1
ATOM 5006 C C . GLU B 1 321 ? 1.873 -18.406 -0.146 1 98.88 321 GLU B C 1
ATOM 5008 O O . GLU B 1 321 ? 1.227 -17.562 0.477 1 98.88 321 GLU B O 1
ATOM 5013 N N . CYS B 1 322 ? 3.133 -18.656 0.163 1 98.75 322 CYS B N 1
ATOM 5014 C CA . CYS B 1 322 ? 3.904 -17.938 1.166 1 98.75 322 CYS B CA 1
ATOM 5015 C C . CYS B 1 322 ? 5.363 -17.812 0.745 1 98.75 322 CYS B C 1
ATOM 5017 O O . CYS B 1 322 ? 5.82 -18.516 -0.147 1 98.75 322 CYS B O 1
ATOM 5019 N N . ALA B 1 323 ? 6.102 -16.891 1.354 1 98.62 323 ALA B N 1
ATOM 5020 C CA . ALA B 1 323 ? 7.52 -16.688 1.072 1 98.62 323 ALA B CA 1
ATOM 5021 C C . ALA B 1 323 ? 8.281 -16.297 2.338 1 98.62 323 ALA B C 1
ATOM 5023 O O . ALA B 1 323 ? 9.141 -17.062 2.807 1 98.62 323 ALA B O 1
ATOM 5024 N N . THR B 1 324 ? 7.883 -15.195 3 1 98.38 324 THR B N 1
ATOM 5025 C CA . THR B 1 324 ? 8.609 -14.648 4.141 1 98.38 324 THR B CA 1
ATOM 5026 C C . THR B 1 324 ? 8.82 -15.719 5.207 1 98.38 324 THR B C 1
ATOM 5028 O O . THR B 1 324 ? 9.906 -15.828 5.785 1 98.38 324 THR B O 1
ATOM 5031 N N . VAL B 1 325 ? 7.84 -16.5 5.477 1 98.5 325 VAL B N 1
ATOM 5032 C CA . VAL B 1 325 ? 7.91 -17.469 6.566 1 98.5 325 VAL B CA 1
ATOM 5033 C C . VAL B 1 325 ? 8.891 -18.594 6.203 1 98.5 325 VAL B C 1
ATOM 5035 O O . VAL B 1 325 ? 9.516 -19.188 7.082 1 98.5 325 VAL B O 1
ATOM 5038 N N . ILE B 1 326 ? 9.039 -18.922 4.898 1 98.5 326 ILE B N 1
ATOM 5039 C CA . ILE B 1 326 ? 10.031 -19.891 4.465 1 98.5 326 ILE B CA 1
ATOM 5040 C C . ILE B 1 326 ? 11.43 -19.391 4.785 1 98.5 326 ILE B C 1
ATOM 5042 O O . ILE B 1 326 ? 12.273 -20.125 5.297 1 98.5 326 ILE B O 1
ATOM 5046 N N . GLY B 1 327 ? 11.688 -18.109 4.457 1 96.94 327 GLY B N 1
ATOM 5047 C CA . GLY B 1 327 ? 12.969 -17.516 4.797 1 96.94 327 GLY B CA 1
ATOM 5048 C C . GLY B 1 327 ? 13.242 -17.484 6.289 1 96.94 327 GLY B C 1
ATOM 5049 O O . GLY B 1 327 ? 14.383 -17.688 6.719 1 96.94 327 GLY B O 1
ATOM 5050 N N . ALA B 1 328 ? 12.227 -17.281 7.051 1 96.56 328 ALA B N 1
ATOM 5051 C CA . ALA B 1 328 ? 12.375 -17.125 8.492 1 96.56 328 ALA B CA 1
ATOM 5052 C C . ALA B 1 328 ? 12.5 -18.484 9.188 1 96.56 328 ALA B C 1
ATOM 5054 O O . ALA B 1 328 ? 13.219 -18.609 10.18 1 96.56 328 ALA B O 1
ATOM 5055 N N . LYS B 1 329 ? 11.789 -19.547 8.641 1 97.06 329 LYS B N 1
ATOM 5056 C CA . LYS B 1 329 ? 11.648 -20.766 9.438 1 97.06 329 LYS B CA 1
ATOM 5057 C C . LYS B 1 329 ? 12.023 -22 8.625 1 97.06 329 LYS B C 1
ATOM 5059 O O . LYS B 1 329 ? 12.07 -23.109 9.156 1 97.06 329 LYS B O 1
ATOM 5064 N N . GLY B 1 330 ? 12.203 -21.859 7.371 1 97.75 330 GLY B N 1
ATOM 5065 C CA . GLY B 1 330 ? 12.531 -22.984 6.52 1 97.75 330 GLY B CA 1
ATOM 5066 C C . GLY B 1 330 ? 11.312 -23.688 5.957 1 97.75 330 GLY B C 1
ATOM 5067 O O . GLY B 1 330 ? 10.18 -23.375 6.328 1 97.75 330 GLY B O 1
ATOM 5068 N N . VAL B 1 331 ? 11.523 -24.641 5.113 1 98.25 331 VAL B N 1
ATOM 5069 C CA . VAL B 1 331 ? 10.484 -25.328 4.363 1 98.25 331 VAL B CA 1
ATOM 5070 C C . VAL B 1 331 ? 9.602 -26.141 5.316 1 98.25 331 VAL B C 1
ATOM 5072 O O . VAL B 1 331 ? 8.422 -26.375 5.039 1 98.25 331 VAL B O 1
ATOM 5075 N N . GLY B 1 332 ? 10.094 -26.484 6.461 1 97.88 332 GLY B N 1
ATOM 5076 C CA . GLY B 1 332 ? 9.352 -27.25 7.445 1 97.88 332 GLY B CA 1
ATOM 5077 C C . GLY B 1 332 ? 8.094 -26.547 7.922 1 97.88 332 GLY B C 1
ATOM 5078 O O . GLY B 1 332 ? 7.188 -27.188 8.469 1 97.88 332 GLY B O 1
ATOM 5079 N N . VAL B 1 333 ? 7.969 -25.297 7.664 1 98.19 333 VAL B N 1
ATOM 5080 C CA . VAL B 1 333 ? 6.855 -24.484 8.148 1 98.19 333 VAL B CA 1
ATOM 5081 C C . VAL B 1 333 ? 5.559 -24.938 7.473 1 98.19 333 VAL B C 1
ATOM 5083 O O . VAL B 1 333 ? 4.469 -24.734 8.008 1 98.19 333 VAL B O 1
ATOM 5086 N N . PHE B 1 334 ? 5.648 -25.578 6.312 1 98.44 334 PHE B N 1
ATOM 5087 C CA . PHE B 1 334 ? 4.465 -25.984 5.566 1 98.44 334 PHE B CA 1
ATOM 5088 C C . PHE B 1 334 ? 3.65 -27 6.355 1 98.44 334 PHE B C 1
ATOM 5090 O O . PHE B 1 334 ? 2.432 -27.094 6.195 1 98.44 334 PHE B O 1
ATOM 5097 N N . GLU B 1 335 ? 4.277 -27.766 7.234 1 98.25 335 GLU B N 1
ATOM 5098 C CA . GLU B 1 335 ? 3.539 -28.688 8.086 1 98.25 335 GLU B CA 1
ATOM 5099 C C . GLU B 1 335 ? 2.535 -27.953 8.961 1 98.25 335 GLU B C 1
ATOM 5101 O O . GLU B 1 335 ? 1.374 -28.344 9.062 1 98.25 335 GLU B O 1
ATOM 5106 N N . GLU B 1 336 ? 3.023 -26.938 9.477 1 97.5 336 GLU B N 1
ATOM 5107 C CA . GLU B 1 336 ? 2.152 -26.125 10.32 1 97.5 336 GLU B CA 1
ATOM 5108 C C . GLU B 1 336 ? 1.099 -25.391 9.484 1 97.5 336 GLU B C 1
ATOM 5110 O O . GLU B 1 336 ? -0.077 -25.359 9.859 1 97.5 336 GLU B O 1
ATOM 5115 N N . LEU B 1 337 ? 1.475 -24.75 8.398 1 97.81 337 LEU B N 1
ATOM 5116 C CA . LEU B 1 337 ? 0.589 -23.953 7.559 1 97.81 337 LEU B CA 1
ATOM 5117 C C . LEU B 1 337 ? -0.536 -24.812 6.984 1 97.81 337 LEU B C 1
ATOM 5119 O O . LEU B 1 337 ? -1.634 -24.312 6.73 1 97.81 337 LEU B O 1
ATOM 5123 N N . SER B 1 338 ? -0.306 -26.062 6.809 1 95.88 338 SER B N 1
ATOM 5124 C CA . SER B 1 338 ? -1.239 -26.922 6.082 1 95.88 338 SER B CA 1
ATOM 5125 C C . SER B 1 338 ? -2.303 -27.5 7.012 1 95.88 338 SER B C 1
ATOM 5127 O O . SER B 1 338 ? -3.256 -28.125 6.555 1 95.88 338 SER B O 1
ATOM 5129 N N . LYS B 1 339 ? -2.105 -27.219 8.305 1 92.62 339 LYS B N 1
ATOM 5130 C CA . LYS B 1 339 ? -3.078 -27.766 9.25 1 92.62 339 LYS B CA 1
ATOM 5131 C C . LYS B 1 339 ? -4.48 -27.234 8.961 1 92.62 339 LYS B C 1
ATOM 5133 O O . LYS B 1 339 ? -4.676 -26.016 8.836 1 92.62 339 LYS B O 1
ATOM 5138 N N . GLY B 1 340 ? -5.453 -28 8.766 1 81.56 340 GLY B N 1
ATOM 5139 C CA . GLY B 1 340 ? -6.828 -27.578 8.547 1 81.56 340 GLY B CA 1
ATOM 5140 C C . GLY B 1 340 ? -7.238 -27.625 7.09 1 81.56 340 GLY B C 1
ATOM 5141 O O . GLY B 1 340 ? -8.398 -27.344 6.758 1 81.56 340 GLY B O 1
ATOM 5142 N N . PHE B 1 341 ? -6.25 -27.766 6.227 1 86.12 341 PHE B N 1
ATOM 5143 C CA . PHE B 1 341 ? -6.602 -27.984 4.828 1 86.12 341 PHE B CA 1
ATOM 5144 C C . PHE B 1 341 ? -6.977 -29.438 4.59 1 86.12 341 PHE B C 1
ATOM 5146 O O . PHE B 1 341 ? -6.41 -30.344 5.207 1 86.12 341 PHE B O 1
#

Organism: Thanatephorus cucumeris (strain AG1-IA) (NCBI:txid983506)

Solvent-accessible surface area (backbone atoms only — not comparable to full-atom values): 34656 Å² total; per-residue (Å²): 124,77,39,66,64,85,37,32,47,19,77,36,52,31,28,48,36,63,29,84,74,22,60,47,65,72,37,44,49,54,46,63,66,36,89,46,36,12,30,36,28,32,24,35,18,30,82,78,28,33,93,73,43,81,80,48,39,42,73,34,40,38,65,86,49,72,22,33,40,28,42,59,76,56,26,57,53,25,40,68,55,53,53,51,46,50,49,51,59,46,65,75,41,70,83,61,55,63,24,39,32,47,24,29,47,56,47,68,75,50,95,83,64,48,42,28,50,53,41,41,50,52,51,52,50,53,52,49,52,50,31,55,75,70,66,41,69,52,88,49,82,82,47,71,25,37,65,34,38,31,37,54,37,30,60,73,76,50,82,93,47,76,34,42,67,82,36,44,78,68,40,48,63,55,52,51,55,46,32,53,53,25,71,77,35,75,55,57,42,30,26,40,30,33,46,68,57,50,49,73,59,59,55,54,47,42,52,52,48,53,56,73,61,45,58,98,65,83,69,38,44,52,42,30,39,34,27,30,49,55,41,28,37,13,30,52,41,51,91,48,34,46,90,61,85,70,76,67,92,43,92,85,56,56,46,47,44,74,67,45,47,20,30,34,33,11,53,49,38,22,34,38,21,38,22,40,27,27,50,52,34,49,54,28,62,67,42,90,50,66,50,52,39,63,36,39,32,31,20,24,41,23,34,71,41,32,66,44,42,51,47,30,44,74,32,46,23,65,32,34,27,29,46,56,43,41,74,74,64,33,76,71,49,33,60,56,40,43,57,90,113,122,77,39,67,64,86,36,31,49,19,77,35,54,31,29,47,35,62,29,84,75,22,60,48,66,71,39,44,49,55,45,62,66,35,88,46,35,12,29,36,27,32,25,36,17,29,83,78,28,32,90,73,42,80,79,47,41,41,74,33,40,37,64,85,49,73,23,33,38,29,43,60,77,57,28,57,53,25,40,69,55,54,52,52,48,50,50,52,59,45,63,74,40,70,85,60,54,62,26,38,32,47,23,29,46,56,47,67,77,48,96,83,65,48,40,30,50,54,42,40,48,52,52,51,51,54,52,49,51,50,30,54,75,70,67,42,69,52,89,50,81,82,47,73,23,37,66,32,39,30,37,52,37,30,62,74,76,49,82,92,46,77,32,41,64,82,36,45,76,68,37,48,63,55,52,52,55,45,33,54,53,24,72,75,36,76,53,58,43,30,27,39,30,33,45,68,56,50,50,72,59,59,56,54,47,42,53,50,48,53,56,72,62,46,56,97,66,85,69,37,42,54,43,29,40,35,25,29,48,54,41,30,38,12,30,50,40,51,90,47,34,46,89,62,86,70,76,68,92,43,92,82,54,56,47,48,42,73,67,46,46,21,29,33,32,12,52,50,38,22,34,38,20,37,21,40,26,26,49,52,34,50,54,27,62,68,41,87,50,64,52,50,38,62,36,39,32,32,20,25,42,23,33,70,41,32,67,43,40,51,46,29,44,73,32,47,23,65,32,35,26,28,46,56,42,40,74,75,63,34,78,70,46,35,61,56,41,44,56,90,110

pLDDT: mean 93.91, std 8.71, range [45.75, 98.94]

Radius of gyration: 25.99 Å; Cα contacts (8 Å, |Δi|>4): 1545; chains: 2; bounding 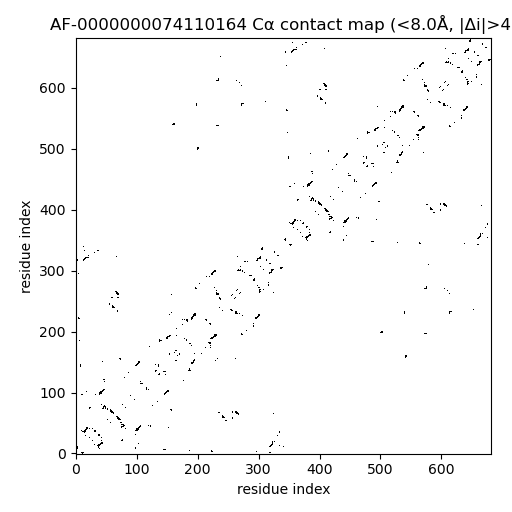box: 54×82×59 Å

Nearest PDB structures (foldseek):
  3zws-assembly1_A  TM=7.978E-01  e=6.913E-17  Homo sapiens
  7t5k-assembly1_A  TM=8.027E-01  e=3.404E-15  Escherichia coli K-12
  7ut5-assembly1_A  TM=8.160E-01  e=1.102E-14  Acinetobacter baumannii
  1uum-assembly2_B  TM=7.888E-01  e=7.150E-15  Rattus rattus
  7ut5-assembly2_B  TM=7.927E-01  e=1.412E-14  Acinetobacter baumannii